Protein AF-A0A972Y6E0-F1 (afdb_monomer_lite)

Sequence (601 aa):
MVSKKIGWVSAAIMAAACSGGGGGGSETPAPAPGDVGTTPPSAPPTQNMPPVVSSTDLTAQLDGGSISVPINVSDPYGDPVELVLLDAPDWITLNDDGQLTGTPDTDQTGSFDISIEASDGTNTSQITLTLTLFMDPVEQALATGDYTYITRDSDTDVPTVLLNEIEATRERNKAALREIYRLNEDGTLGEDSLSAVSWNSSPGSSTFRFAPVFGYNFPIVTTNTSSVYSWQNRKYHFALAGFYGDTRYTVISGTAINGSFNETSQRHQLLKSAIEWSIDKDPVDLNIVIAQHHSDGDNSGIRNWLSSAFPDQVSFNIPRACDSIALSICMEDNPDLLVLYEDHFSEQELDLVIPQIQAALESGIPLFFVRSTVRLPETLTSTYWRWGEKPLGSKVQEFLHFSTNNSNQYEAAQVSNASPLDYVYGWEPQFVGTIENLVENIEAESLNFDLSDCTGPVTCEENPDFQNAAGRPLSTLQNAIAIVDENRMDPFLTANPNRYYGAMLLVGDYYRSLTSYPMPKATTSSNDIVRALFGENSTAIYRKYTPAMSDLGSFSRSTFSDDLLEDVNVSLTSATPFKTSRTYALPGEIVSVTYSRSDDL

pLDDT: mean 84.35, std 17.94, range [23.83, 98.44]

Foldseek 3Di:
DDDDDPDDDDDDDDDDDDDDDDDDDDDDDDDDDDDDDDDDPDDDDPDFDAKDWPAAEAEFECDPQKDKTATDIQGPVRQDKDKDWDDWPPQWDADRRRIIMGGDQLVPAAKIWTKMWIGSPPDIDIDIHIYGYHYDLLVSCLQAVALPSPDPPDPDPLLVLLVVLLVVLQVVQLVLLCQLQVDPPVSHRDPSGLFFAWDFDAQQDQQWFKFDFRLFKFAPAWFQAFPDHVQNRPITGAKMWGAQQNQIEIEHEQVQFFAAQDPVHSSSSSVLSSLCSRLVDDLAQAEEEEEDDDDPPCVCGVVRHCCRSRPNRYDYDDPHCCYQLSVQVVCVVVGSEYEYEFDADDPVSCVRVVVSVLVSSLVRHYYYYYYGQDQDDPPPDDDDRDSDGHPNRVSVCLSSVMDTPDGCNHRSTIRGGHGCVVGTSSDDPPLSVLLSQLSVCLVVVNQDDACPPQPDPPDSPVGVSCCVNAVVNLVSLLVSLVSCQVSLNAQNPNSGHRSSLSSLLSLLLVLLQVDDDDADRHPHRRSNVRSPSSNVSSDDQSYQWAAFRCYPDPPDHRDDDPVLDDDDDADDDADPPGDDSPDDDHGGDGDDDDDDDPDDD

Radius of gyration: 32.09 Å; chains: 1; bounding box: 69×110×80 Å

Secondary structure (DSSP, 8-state):
----------------------------PPP-------PPPPPPPS-----EE---EEEEE-BTTBEEEE--EE-TT----EEEEEE--TTEEE-TTSEEEE---TT--EEEEEEEEEE-SS-EEEEEEEEEEE--HHHHHHHH--GGGS-TTS----HHHHHHHHHHHHHHHHHHHHHHHT--TTS---TT---SEEE---TT---EEEE--TTTEEEEEE--EESSGGGTT---EEEEEEEETTEEEEEEETTS--SS--TT-HHHHHHHHHHHHHHTS--SSEEEEEE----TTTHHHHHHHHHHHSTTTEEEPPTTTTSGGGHHHHHTT--SEEEEE-----HHHHHHHHHHHHHHHHTT--EEEEE------TTS--S----PPPHHHHHHHHHHT-EEEEESTTT-EEEEEE-HHHHTTT---HHHHHHHHHHHHHHTT------TT---SS--TT-HHHIIIIIHHHHHHHHHHHHHHHTT--TT-TTS--HHHHHHHHHHHHHHHH--S---TTTS-HHHHHHHHHHHHS--SSSS--PPPS--TTT--S---GGG-----------SS----S--PPTT-------------

Structure (mmCIF, N/CA/C/O backbone):
data_AF-A0A972Y6E0-F1
#
_entry.id   AF-A0A972Y6E0-F1
#
loop_
_atom_site.group_PDB
_atom_site.id
_atom_site.type_symbol
_atom_site.label_atom_id
_atom_site.label_alt_id
_atom_site.label_comp_id
_atom_site.label_asym_id
_atom_site.label_entity_id
_atom_site.label_seq_id
_atom_site.pdbx_PDB_ins_code
_atom_site.Cartn_x
_atom_site.Cartn_y
_atom_site.Cartn_z
_atom_site.occupancy
_atom_site.B_iso_or_equiv
_atom_site.auth_seq_id
_atom_site.auth_comp_id
_atom_site.auth_asym_id
_atom_site.auth_atom_id
_atom_site.pdbx_PDB_model_num
ATOM 1 N N . MET A 1 1 ? 18.839 -0.181 25.786 1.00 34.09 1 MET A N 1
ATOM 2 C CA . MET A 1 1 ? 19.312 -1.585 25.822 1.00 34.09 1 MET A CA 1
ATOM 3 C C . MET A 1 1 ? 18.572 -2.351 26.909 1.00 34.09 1 MET A C 1
ATOM 5 O O . MET A 1 1 ? 19.076 -2.498 28.013 1.00 34.09 1 MET A O 1
ATOM 9 N N . VAL A 1 2 ? 17.369 -2.822 26.593 1.00 23.83 2 VAL A N 1
ATOM 10 C CA . VAL A 1 2 ? 16.701 -3.926 27.290 1.00 23.83 2 VAL A CA 1
ATOM 11 C C . VAL A 1 2 ? 16.046 -4.729 26.171 1.00 23.83 2 VAL A C 1
ATOM 13 O O . VAL A 1 2 ? 15.069 -4.292 25.582 1.00 23.83 2 VAL A O 1
ATOM 16 N N . SER A 1 3 ? 16.685 -5.833 25.791 1.00 24.61 3 SER A N 1
ATOM 17 C CA . SER A 1 3 ? 16.188 -6.772 24.786 1.00 24.61 3 SER A CA 1
ATOM 18 C C . SER A 1 3 ? 15.165 -7.678 25.465 1.00 24.61 3 SER A C 1
ATOM 20 O O . SER A 1 3 ? 15.531 -8.471 26.334 1.00 24.61 3 SER A O 1
ATOM 22 N N . LYS A 1 4 ? 13.886 -7.553 25.103 1.00 25.80 4 LYS A N 1
ATOM 23 C CA . LYS A 1 4 ? 12.892 -8.597 25.358 1.00 25.80 4 LYS A CA 1
ATOM 24 C C . LYS A 1 4 ? 12.748 -9.408 24.076 1.00 25.80 4 LYS A C 1
ATOM 26 O O . LYS A 1 4 ? 12.102 -8.989 23.129 1.00 25.80 4 LYS A O 1
ATOM 31 N N . LYS A 1 5 ? 13.425 -10.556 24.054 1.00 27.28 5 LYS A N 1
ATOM 32 C CA . LYS A 1 5 ? 13.214 -11.617 23.070 1.00 27.28 5 LYS A CA 1
ATOM 33 C C . LYS A 1 5 ? 11.826 -12.212 23.304 1.00 27.28 5 LYS A C 1
ATOM 35 O O . LYS A 1 5 ? 11.594 -12.775 24.373 1.00 27.28 5 LYS A O 1
ATOM 40 N N . ILE A 1 6 ? 10.940 -12.106 22.321 1.00 28.27 6 ILE A N 1
ATOM 41 C CA . ILE A 1 6 ? 9.723 -12.916 22.255 1.00 28.27 6 ILE A CA 1
ATOM 42 C C . ILE A 1 6 ? 10.146 -14.255 21.648 1.00 28.27 6 ILE A C 1
ATOM 44 O O . ILE A 1 6 ? 10.540 -14.342 20.488 1.00 28.27 6 ILE A O 1
ATOM 48 N N . GLY A 1 7 ? 10.209 -15.276 22.502 1.00 25.98 7 GLY A N 1
ATOM 49 C CA . GLY A 1 7 ? 10.487 -16.648 22.106 1.00 25.98 7 GLY A CA 1
ATOM 50 C C . GLY A 1 7 ? 9.195 -17.325 21.676 1.00 25.98 7 GLY A C 1
ATOM 51 O O . GLY A 1 7 ? 8.255 -17.411 22.461 1.00 25.98 7 GLY A O 1
ATOM 52 N N . TRP A 1 8 ? 9.187 -17.821 20.445 1.00 24.44 8 TRP A N 1
ATOM 53 C CA . TRP A 1 8 ? 8.184 -18.735 19.922 1.00 24.44 8 TRP A CA 1
ATOM 54 C C . TRP A 1 8 ? 8.214 -20.028 20.745 1.00 24.44 8 TRP A C 1
ATOM 56 O O . TRP A 1 8 ? 9.249 -20.695 20.828 1.00 24.44 8 TRP A O 1
ATOM 66 N N . VAL A 1 9 ? 7.102 -20.376 21.395 1.00 25.98 9 VAL A N 1
ATOM 67 C CA . VAL A 1 9 ? 6.959 -21.657 22.096 1.00 25.98 9 VAL A CA 1
ATOM 68 C C . VAL A 1 9 ? 6.360 -22.663 21.121 1.00 25.98 9 VAL A C 1
ATOM 70 O O . VAL A 1 9 ? 5.147 -22.792 21.003 1.00 25.98 9 VAL A O 1
ATOM 73 N N . SER A 1 10 ? 7.226 -23.399 20.428 1.00 28.09 10 SER A N 1
ATOM 74 C CA . SER A 1 10 ? 6.855 -24.653 19.772 1.00 28.09 10 SER A CA 1
ATOM 75 C C . SER A 1 10 ? 6.688 -25.735 20.844 1.00 28.09 10 SER A C 1
ATOM 77 O O . SER A 1 10 ? 7.646 -26.099 21.531 1.00 28.09 10 SER A O 1
ATOM 79 N N . ALA A 1 11 ? 5.474 -26.256 21.012 1.00 27.42 11 ALA A N 1
ATOM 80 C CA . ALA A 1 11 ? 5.210 -27.389 21.891 1.00 27.42 11 ALA A CA 1
ATOM 81 C C . ALA A 1 11 ? 5.698 -28.692 21.229 1.00 27.42 11 ALA A C 1
ATOM 83 O O . ALA A 1 11 ? 5.025 -29.269 20.381 1.00 27.42 11 ALA A O 1
ATOM 84 N N . ALA A 1 12 ? 6.885 -29.160 21.619 1.00 29.00 12 ALA A N 1
ATOM 85 C CA . ALA A 1 12 ? 7.394 -30.480 21.259 1.00 29.00 12 ALA A CA 1
ATOM 86 C C . ALA A 1 12 ? 6.888 -31.537 22.258 1.00 29.00 12 ALA A C 1
ATOM 88 O O . ALA A 1 12 ? 7.234 -31.511 23.441 1.00 29.00 12 ALA A O 1
ATOM 89 N N . ILE A 1 13 ? 6.092 -32.495 21.778 1.00 29.67 13 ILE A N 1
ATOM 90 C CA . ILE A 1 13 ? 5.682 -33.686 22.533 1.00 29.67 13 ILE A CA 1
ATOM 91 C C . ILE A 1 13 ? 6.843 -34.694 22.503 1.00 29.67 13 ILE A C 1
ATOM 93 O O . ILE A 1 13 ? 7.108 -35.326 21.483 1.00 29.67 13 ILE A O 1
ATOM 97 N N . MET A 1 14 ? 7.554 -34.851 23.626 1.00 30.50 14 MET A N 1
ATOM 98 C CA . MET A 1 14 ? 8.524 -35.937 23.819 1.00 30.50 14 MET A CA 1
ATOM 99 C C . MET A 1 14 ? 7.819 -37.212 24.297 1.00 30.50 14 MET A C 1
ATOM 101 O O . MET A 1 14 ? 7.287 -37.263 25.405 1.00 30.50 14 MET A O 1
ATOM 105 N N . ALA A 1 15 ? 7.898 -38.272 23.492 1.00 30.62 15 ALA A N 1
ATOM 106 C CA . ALA A 1 15 ? 7.619 -39.638 23.917 1.00 30.62 15 ALA A CA 1
ATOM 107 C C . ALA A 1 15 ? 8.815 -40.190 24.716 1.00 30.62 15 ALA A C 1
ATOM 109 O O . ALA A 1 15 ? 9.908 -40.379 24.181 1.00 30.62 15 ALA A O 1
ATOM 110 N N . ALA A 1 16 ? 8.611 -40.456 26.008 1.00 31.73 16 ALA A N 1
ATOM 111 C CA . ALA A 1 16 ? 9.590 -41.124 26.859 1.00 31.73 16 ALA A CA 1
ATOM 112 C C . ALA A 1 16 ? 9.403 -42.649 26.793 1.00 31.73 16 ALA A C 1
ATOM 114 O O . ALA A 1 16 ? 8.431 -43.197 27.313 1.00 31.73 16 ALA A O 1
ATOM 115 N N . ALA A 1 17 ? 10.361 -43.337 26.173 1.00 31.62 17 ALA A N 1
ATOM 116 C CA . ALA A 1 17 ? 10.513 -44.783 26.253 1.00 31.62 17 ALA A CA 1
ATOM 117 C C . ALA A 1 17 ? 11.254 -45.155 27.550 1.00 31.62 17 ALA A C 1
ATOM 119 O O . ALA A 1 17 ? 12.427 -44.825 27.714 1.00 31.62 17 ALA A O 1
ATOM 120 N N . CYS A 1 18 ? 10.587 -45.872 28.457 1.00 30.73 18 CYS A N 1
ATOM 121 C CA . CYS A 1 18 ? 11.226 -46.508 29.609 1.00 30.73 18 CYS A CA 1
ATOM 122 C C . CYS A 1 18 ? 11.331 -48.019 29.382 1.00 30.73 18 CYS A C 1
ATOM 124 O O . CYS A 1 18 ? 10.336 -48.741 29.347 1.00 30.73 18 CYS A O 1
ATOM 126 N N . SER A 1 19 ? 12.573 -48.481 29.248 1.00 32.75 19 SER A N 1
ATOM 127 C CA . SER A 1 19 ? 12.985 -49.882 29.247 1.00 32.75 19 SER A CA 1
ATOM 128 C C . SER A 1 19 ? 12.746 -50.536 30.612 1.00 32.75 19 SER A C 1
ATOM 130 O O . SER A 1 19 ? 13.170 -50.006 31.641 1.00 32.75 19 SER A O 1
ATOM 132 N N . GLY A 1 20 ? 12.114 -51.709 30.610 1.00 31.88 20 GLY A N 1
ATOM 133 C CA . GLY A 1 20 ? 11.879 -52.528 31.798 1.00 31.88 20 GLY A CA 1
ATOM 134 C C . GLY A 1 20 ? 13.106 -53.309 32.282 1.00 31.88 20 GLY A C 1
ATOM 135 O O . GLY A 1 20 ? 14.004 -53.648 31.512 1.00 31.88 20 GLY A O 1
ATOM 136 N N . GLY A 1 21 ? 13.093 -53.650 33.574 1.00 29.58 21 GLY A N 1
ATOM 137 C CA . GLY A 1 21 ? 14.055 -54.544 34.212 1.00 29.58 21 GLY A CA 1
ATOM 138 C C . GLY A 1 21 ? 13.505 -55.185 35.494 1.00 29.58 21 GLY A C 1
ATOM 139 O O . GLY A 1 21 ? 13.409 -54.526 36.518 1.00 29.58 21 GLY A O 1
ATOM 140 N N . GLY A 1 22 ? 13.181 -56.481 35.407 1.00 30.66 22 GLY A N 1
ATOM 141 C CA . GLY A 1 22 ? 13.509 -57.527 36.392 1.00 30.66 22 GLY A CA 1
ATOM 142 C C . GLY A 1 22 ? 12.835 -57.584 37.777 1.00 30.66 22 GLY A C 1
ATOM 143 O O . GLY A 1 22 ? 13.319 -56.976 38.720 1.00 30.66 22 GLY A O 1
ATOM 144 N N . GLY A 1 23 ? 11.913 -58.548 37.936 1.00 29.88 23 GLY A N 1
ATOM 145 C CA . GLY A 1 23 ? 12.110 -59.680 38.866 1.00 29.88 23 GLY A CA 1
ATOM 146 C C . GLY A 1 23 ? 11.364 -59.709 40.216 1.00 29.88 23 GLY A C 1
ATOM 147 O O . GLY A 1 23 ? 11.595 -58.868 41.073 1.00 29.88 23 GLY A O 1
ATOM 148 N N . GLY A 1 24 ? 10.619 -60.806 40.459 1.00 30.80 24 GLY A N 1
ATOM 149 C CA . GLY A 1 24 ? 10.574 -61.456 41.786 1.00 30.80 24 GLY A CA 1
ATOM 150 C C . GLY A 1 24 ? 9.210 -61.775 42.431 1.00 30.80 24 GLY A C 1
ATOM 151 O O . GLY A 1 24 ? 8.774 -61.039 43.300 1.00 30.80 24 GLY A O 1
ATOM 152 N N . GLY A 1 25 ? 8.617 -62.924 42.066 1.00 30.34 25 GLY A N 1
ATOM 153 C CA . GLY A 1 25 ? 7.972 -63.946 42.928 1.00 30.34 25 GLY A CA 1
ATOM 154 C C . GLY A 1 25 ? 6.896 -63.606 43.984 1.00 30.34 25 GLY A C 1
ATOM 155 O O . GLY A 1 25 ? 7.168 -62.941 44.973 1.00 30.34 25 GLY A O 1
ATOM 156 N N . SER A 1 26 ? 5.737 -64.276 43.914 1.00 32.06 26 SER A N 1
ATOM 157 C CA . SER A 1 26 ? 5.391 -65.374 44.848 1.00 32.06 26 SER A CA 1
ATOM 158 C C . SER A 1 26 ? 4.088 -66.082 44.443 1.00 32.06 26 SER A C 1
ATOM 160 O O . SER A 1 26 ? 3.188 -65.495 43.848 1.00 32.06 26 SER A O 1
ATOM 162 N N . GLU A 1 27 ? 4.056 -67.383 44.719 1.00 34.47 27 GLU A N 1
ATOM 163 C CA . GLU A 1 27 ? 3.099 -68.395 44.271 1.00 34.47 27 GLU A CA 1
ATOM 164 C C . GLU A 1 27 ? 1.800 -68.419 45.095 1.00 34.47 27 GLU A C 1
ATOM 166 O O . GLU A 1 27 ? 1.829 -68.233 46.308 1.00 34.47 27 GLU A O 1
ATOM 171 N N . THR A 1 28 ? 0.681 -68.802 44.468 1.00 35.97 28 THR A N 1
ATOM 172 C CA . THR A 1 28 ? -0.369 -69.636 45.095 1.00 35.97 28 THR A CA 1
ATOM 173 C C . THR A 1 28 ? -1.041 -70.538 44.038 1.00 35.97 28 THR A C 1
ATOM 175 O O . THR A 1 28 ? -1.069 -70.170 42.863 1.00 35.97 28 THR A O 1
ATOM 178 N N . PRO A 1 29 ? -1.518 -71.749 44.403 1.00 42.41 29 PRO A N 1
ATOM 179 C CA . PRO A 1 29 ? -1.687 -72.858 43.461 1.00 42.41 29 PRO A CA 1
ATOM 180 C C . PRO A 1 29 ? -3.086 -72.940 42.827 1.00 42.41 29 PRO A C 1
ATOM 182 O O . PRO A 1 29 ? -4.100 -72.761 43.500 1.00 42.41 29 PRO A O 1
ATOM 185 N N . ALA A 1 30 ? -3.133 -73.307 41.543 1.00 38.31 30 ALA A N 1
ATOM 186 C CA . ALA A 1 30 ? -4.351 -73.663 40.810 1.00 38.31 30 ALA A CA 1
ATOM 187 C C . ALA A 1 30 ? -4.552 -75.199 40.751 1.00 38.31 30 ALA A C 1
ATOM 189 O O . ALA A 1 30 ? -3.566 -75.943 40.784 1.00 38.31 30 ALA A O 1
ATOM 190 N N . PRO A 1 31 ? -5.802 -75.700 40.670 1.00 39.44 31 PRO A N 1
ATOM 191 C CA . PRO A 1 31 ? -6.108 -77.129 40.673 1.00 39.44 31 PRO A CA 1
ATOM 192 C C . PRO A 1 31 ? -6.052 -77.783 39.273 1.00 39.44 31 PRO A C 1
ATOM 194 O O . PRO A 1 31 ? -6.219 -77.118 38.261 1.00 39.44 31 PRO A O 1
ATOM 197 N N . ALA A 1 32 ? -5.821 -79.104 39.308 1.00 40.91 32 ALA A N 1
ATOM 198 C CA . ALA A 1 32 ? -5.932 -80.215 38.339 1.00 40.91 32 ALA A CA 1
ATOM 199 C C . ALA A 1 32 ? -6.173 -79.984 36.815 1.00 40.91 32 ALA A C 1
ATOM 201 O O . ALA A 1 32 ? -6.979 -79.148 36.418 1.00 40.91 32 ALA A O 1
ATOM 202 N N . PRO A 1 33 ? -5.562 -80.827 35.947 1.00 47.28 33 PRO A N 1
ATOM 203 C CA . PRO A 1 33 ? -5.524 -80.635 34.498 1.00 47.28 33 PRO A CA 1
ATOM 204 C C . PRO A 1 33 ? -6.805 -81.110 33.797 1.00 47.28 33 PRO A C 1
ATOM 206 O O . PRO A 1 33 ? -7.277 -82.224 34.028 1.00 47.28 33 PRO A O 1
ATOM 209 N N . GLY A 1 34 ? -7.314 -80.283 32.882 1.00 41.72 34 GLY A N 1
ATOM 210 C CA . GLY A 1 34 ? -8.383 -80.615 31.945 1.00 41.72 34 GLY A CA 1
ATOM 211 C C . GLY A 1 34 ? -8.007 -80.191 30.526 1.00 41.72 34 GLY A C 1
ATOM 212 O O . GLY A 1 34 ? -7.898 -79.004 30.253 1.00 41.72 34 GLY A O 1
ATOM 213 N N . ASP A 1 35 ? -7.796 -81.205 29.689 1.00 41.66 35 ASP A N 1
ATOM 214 C CA . ASP A 1 35 ? -7.869 -81.270 28.223 1.00 41.66 35 ASP A CA 1
ATOM 215 C C . ASP A 1 35 ? -7.141 -80.221 27.353 1.00 41.66 35 ASP A C 1
ATOM 217 O O . ASP A 1 35 ? -7.550 -79.070 27.203 1.00 41.66 35 ASP A O 1
ATOM 221 N N . VAL A 1 36 ? -6.084 -80.679 26.671 1.00 47.88 36 VAL A N 1
ATOM 222 C CA . VAL A 1 36 ? -5.407 -79.946 25.592 1.00 47.88 36 VAL A CA 1
ATOM 223 C C . VAL A 1 36 ? -6.246 -80.079 24.320 1.00 47.88 36 VAL A C 1
ATOM 225 O O . VAL A 1 36 ? -6.031 -80.966 23.495 1.00 47.88 36 VAL A O 1
ATOM 228 N N . GLY A 1 37 ? -7.202 -79.168 24.156 1.00 44.25 37 GLY A N 1
ATOM 229 C CA . GLY A 1 37 ? -7.799 -78.871 22.860 1.00 44.25 37 GLY A CA 1
ATOM 230 C C . GLY A 1 37 ? -6.819 -78.048 22.028 1.00 44.25 37 GLY A C 1
ATOM 231 O O . GLY A 1 37 ? -6.589 -76.876 22.307 1.00 44.25 37 GLY A O 1
ATOM 232 N N . THR A 1 38 ? -6.220 -78.663 21.012 1.00 46.78 38 THR A N 1
ATOM 233 C CA . THR A 1 38 ? -5.458 -77.955 19.979 1.00 46.78 38 THR A CA 1
ATOM 234 C C . THR A 1 38 ? -6.426 -77.105 19.155 1.00 46.78 38 THR A C 1
ATOM 236 O O . THR A 1 38 ? -7.231 -77.634 18.390 1.00 46.78 38 THR A O 1
ATOM 239 N N . THR A 1 39 ? -6.390 -75.781 19.321 1.00 45.78 39 THR A N 1
ATOM 240 C CA . THR A 1 39 ? -7.080 -74.875 18.398 1.00 45.78 39 THR A CA 1
ATOM 241 C C . THR A 1 39 ? -6.334 -74.883 17.057 1.00 45.78 39 THR A C 1
ATOM 243 O O . THR A 1 39 ? -5.108 -74.741 17.039 1.00 45.78 39 THR A O 1
ATOM 246 N N . PRO A 1 40 ? -7.026 -75.085 15.920 1.00 54.09 40 PRO A N 1
ATOM 247 C CA . PRO A 1 40 ? -6.409 -74.954 14.604 1.00 54.09 40 PRO A CA 1
ATOM 248 C C . PRO A 1 40 ? -5.935 -73.507 14.389 1.00 54.09 40 PRO A C 1
ATOM 250 O O . PRO A 1 40 ? -6.497 -72.597 15.007 1.00 54.09 40 PRO A O 1
ATOM 253 N N . PRO A 1 41 ? -4.951 -73.254 13.505 1.00 52.69 41 PRO A N 1
ATOM 254 C CA . PRO A 1 41 ? -4.623 -71.889 13.110 1.00 52.69 41 PRO A CA 1
ATOM 255 C C . PRO A 1 41 ? -5.889 -71.223 12.561 1.00 52.69 41 PRO A C 1
ATOM 257 O O . PRO A 1 41 ? -6.575 -71.802 11.715 1.00 52.69 41 PRO A O 1
ATOM 260 N N . SER A 1 42 ? -6.217 -70.038 13.084 1.00 50.72 42 SER A N 1
ATOM 261 C CA . SER A 1 42 ? -7.327 -69.226 12.585 1.00 50.72 42 SER A CA 1
ATOM 262 C C . SER A 1 42 ? -7.173 -69.072 11.075 1.00 50.72 42 SER A C 1
ATOM 264 O O . SER A 1 42 ? -6.126 -68.624 10.605 1.00 50.72 42 SER A O 1
ATOM 266 N N . ALA A 1 43 ? -8.196 -69.472 10.321 1.00 52.88 43 ALA A N 1
ATOM 267 C CA . ALA A 1 43 ? -8.275 -69.180 8.898 1.00 52.88 43 ALA A CA 1
ATOM 268 C C . ALA A 1 43 ? -8.121 -67.660 8.679 1.00 52.88 43 ALA A C 1
ATOM 270 O O . ALA A 1 43 ? -8.581 -66.892 9.535 1.00 52.88 43 ALA A O 1
ATOM 271 N N . PRO A 1 44 ? -7.488 -67.211 7.576 1.00 55.91 44 PRO A N 1
ATOM 272 C CA . PRO A 1 44 ? -7.526 -65.802 7.214 1.00 55.91 44 PRO A CA 1
ATOM 273 C C . PRO A 1 44 ? -8.999 -65.366 7.110 1.00 55.91 44 PRO A C 1
ATOM 275 O O . PRO A 1 44 ? -9.822 -66.148 6.616 1.00 55.91 44 PRO A O 1
ATOM 278 N N . PRO A 1 45 ? -9.357 -64.182 7.628 1.00 57.06 45 PRO A N 1
ATOM 279 C CA . PRO A 1 45 ? -10.733 -63.703 7.624 1.00 57.06 45 PRO A CA 1
ATOM 280 C C . PRO A 1 45 ? -11.282 -63.725 6.193 1.00 57.06 45 PRO A C 1
ATOM 282 O O . PRO A 1 45 ? -10.678 -63.194 5.270 1.00 57.06 45 PRO A O 1
ATOM 285 N N . THR A 1 46 ? -12.416 -64.399 5.987 1.00 58.22 46 THR A N 1
ATOM 286 C CA . THR A 1 46 ? -13.007 -64.624 4.655 1.00 58.22 46 THR A CA 1
ATOM 287 C C . THR A 1 46 ? -13.897 -63.469 4.185 1.00 58.22 46 THR A C 1
ATOM 289 O O . THR A 1 46 ? -14.686 -63.650 3.261 1.00 58.22 46 THR A O 1
ATOM 292 N N . GLN A 1 47 ? -13.835 -62.310 4.841 1.00 78.06 47 GLN A N 1
ATOM 293 C CA . GLN A 1 47 ? -14.680 -61.159 4.543 1.00 78.06 47 GLN A CA 1
ATOM 294 C C . GLN A 1 47 ? -13.847 -59.878 4.599 1.00 78.06 47 GLN A C 1
ATOM 296 O O . GLN A 1 47 ? -13.464 -59.449 5.686 1.00 78.06 47 GLN A O 1
ATOM 301 N N . ASN A 1 48 ? -13.597 -59.284 3.428 1.00 83.81 48 ASN A N 1
ATOM 302 C CA . ASN A 1 48 ? -13.054 -57.933 3.334 1.00 83.81 48 ASN A CA 1
ATOM 303 C C . ASN A 1 48 ? -14.047 -56.924 3.956 1.00 83.81 48 ASN A C 1
ATOM 305 O O . ASN A 1 48 ? -15.263 -57.119 3.853 1.00 83.81 48 ASN A O 1
ATOM 309 N N . MET A 1 49 ? -13.546 -55.881 4.612 1.00 87.44 49 MET A N 1
ATOM 310 C CA . MET A 1 49 ? -14.318 -54.823 5.271 1.00 87.44 49 MET A CA 1
ATOM 311 C C . MET A 1 49 ? -13.918 -53.482 4.662 1.00 87.44 49 MET A C 1
ATOM 313 O O . MET A 1 49 ? -12.751 -53.331 4.348 1.00 87.44 49 MET A O 1
ATOM 317 N N . PRO A 1 50 ? -14.846 -52.519 4.521 1.00 90.50 50 PRO A N 1
ATOM 318 C CA . PRO A 1 50 ? -14.513 -51.226 3.939 1.00 90.50 50 PRO A CA 1
ATOM 319 C C . PRO A 1 50 ? -13.455 -50.477 4.764 1.00 90.50 50 PRO A C 1
ATOM 321 O O . PRO A 1 50 ? -13.440 -50.619 5.997 1.00 90.50 50 PRO A O 1
ATOM 324 N N . PRO A 1 51 ? -12.671 -49.594 4.119 1.00 92.88 51 PRO A N 1
ATOM 325 C CA . PRO A 1 51 ? -11.799 -48.655 4.811 1.00 92.88 51 PRO A CA 1
ATOM 326 C C . PRO A 1 51 ? -12.561 -47.779 5.806 1.00 92.88 51 PRO A C 1
ATOM 328 O O . PRO A 1 51 ? -13.754 -47.508 5.642 1.00 92.88 51 PRO A O 1
ATOM 331 N N . VAL A 1 52 ? -11.862 -47.276 6.820 1.00 90.62 52 VAL A N 1
ATOM 332 C CA . VAL A 1 52 ? -12.406 -46.377 7.841 1.00 90.62 52 VAL A CA 1
ATOM 333 C C . VAL A 1 52 ? -11.646 -45.057 7.815 1.00 90.62 52 VAL A C 1
ATOM 335 O O . VAL A 1 52 ? -10.453 -45.000 8.118 1.00 90.62 52 VAL A O 1
ATOM 338 N N . VAL A 1 53 ? -12.352 -43.972 7.497 1.00 89.00 53 VAL A N 1
ATOM 339 C CA . VAL A 1 53 ? -11.837 -42.614 7.701 1.00 89.00 53 VAL A CA 1
ATOM 340 C C . VAL A 1 53 ? -11.934 -42.287 9.191 1.00 89.00 53 VAL A C 1
ATOM 342 O O . VAL A 1 53 ? -13.001 -42.382 9.791 1.00 89.00 53 VAL A O 1
ATOM 345 N N . SER A 1 54 ? -10.800 -41.949 9.799 1.00 86.00 54 SER A N 1
ATOM 346 C CA . SER A 1 54 ? -10.679 -41.662 11.236 1.00 86.00 54 SER A CA 1
ATOM 347 C C . SER A 1 54 ? -10.677 -40.167 11.568 1.00 86.00 54 SER A C 1
ATOM 349 O O . SER A 1 54 ? -10.793 -39.804 12.738 1.00 86.00 54 SER A O 1
ATOM 351 N N . SER A 1 55 ? -10.568 -39.302 10.556 1.00 81.19 55 SER A N 1
ATOM 352 C CA . SER A 1 55 ? -10.793 -37.862 10.697 1.00 81.19 55 SER A CA 1
ATOM 353 C C . SER A 1 55 ? -12.280 -37.596 10.953 1.00 81.19 55 SER A C 1
ATOM 355 O O . SER A 1 55 ? -13.124 -38.226 10.323 1.00 81.19 55 SER A O 1
ATOM 357 N N . THR A 1 56 ? -12.612 -36.673 11.856 1.00 75.06 56 THR A N 1
ATOM 358 C CA . THR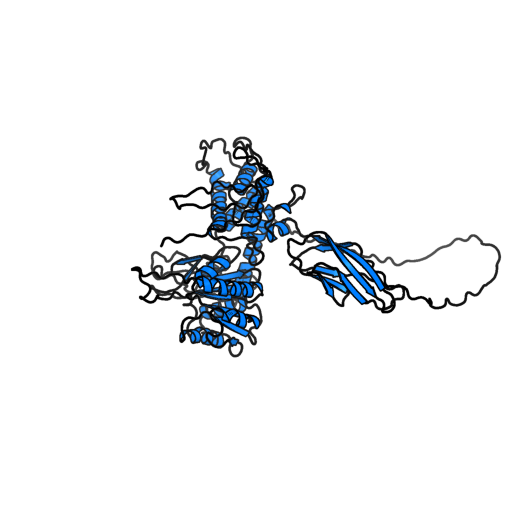 A 1 56 ? -14.006 -36.236 12.091 1.00 75.06 56 THR A CA 1
ATOM 359 C C . THR A 1 56 ? -14.107 -34.723 12.271 1.00 75.06 56 THR A C 1
ATOM 361 O O . THR A 1 56 ? -15.008 -34.123 11.699 1.00 75.06 56 THR A O 1
ATOM 364 N N . ASP A 1 57 ? -13.122 -34.112 12.941 1.00 84.00 57 ASP A N 1
ATOM 365 C CA . ASP A 1 57 ? -12.971 -32.658 13.059 1.00 84.00 57 ASP A CA 1
ATOM 366 C C . ASP A 1 57 ? -11.612 -32.249 12.481 1.00 84.00 57 ASP A C 1
ATOM 368 O O . ASP A 1 57 ? -10.562 -32.681 12.967 1.00 84.00 57 ASP A O 1
ATOM 372 N N . LEU A 1 58 ? -11.624 -31.440 11.425 1.00 91.25 58 LEU A N 1
ATOM 373 C CA . LEU A 1 58 ? -10.425 -30.853 10.842 1.00 91.25 58 LEU A CA 1
ATOM 374 C C . LEU A 1 58 ? -10.351 -29.382 11.241 1.00 91.25 58 LEU A C 1
ATOM 376 O O . LEU A 1 58 ? -11.353 -28.671 11.230 1.00 91.25 58 LEU A O 1
ATOM 380 N N . THR A 1 59 ? -9.157 -28.907 11.570 1.00 90.69 59 THR A N 1
ATOM 381 C CA . THR A 1 59 ? -8.915 -27.491 11.852 1.00 90.69 59 THR A CA 1
ATOM 382 C C . THR A 1 59 ? -7.725 -27.016 11.048 1.00 90.69 59 THR A C 1
ATOM 384 O O . THR A 1 59 ? -6.674 -27.658 11.084 1.00 90.69 59 THR A O 1
ATOM 387 N N . ALA A 1 60 ? -7.876 -25.883 10.376 1.00 89.94 60 ALA A N 1
ATOM 388 C CA . ALA A 1 60 ? -6.790 -25.220 9.676 1.00 89.94 60 ALA A CA 1
ATOM 389 C C . ALA A 1 60 ? -6.748 -23.751 10.083 1.00 89.94 60 ALA A C 1
ATOM 391 O O . ALA A 1 60 ? -7.786 -23.120 10.280 1.00 89.94 60 ALA A O 1
ATOM 392 N N . GLN A 1 61 ? -5.537 -23.223 10.205 1.00 87.19 61 GLN A N 1
ATOM 393 C CA . GLN A 1 61 ? -5.323 -21.790 10.278 1.00 87.19 61 GLN A CA 1
ATOM 394 C C . GLN A 1 61 ? -5.057 -21.288 8.861 1.00 87.19 61 GLN A C 1
ATOM 396 O O . GLN A 1 61 ? -4.238 -21.878 8.156 1.00 87.19 61 GLN A O 1
ATOM 401 N N . LEU A 1 62 ? -5.742 -20.224 8.451 1.00 84.94 62 LEU A N 1
ATOM 402 C CA . LEU A 1 62 ? -5.413 -19.522 7.219 1.00 84.94 62 LEU A CA 1
ATOM 403 C C . LEU A 1 62 ? -4.190 -18.642 7.494 1.00 84.94 62 LEU A C 1
ATOM 405 O O . LEU A 1 62 ? -4.303 -17.596 8.128 1.00 84.94 62 LEU A O 1
ATOM 409 N N . ASP A 1 63 ? -3.018 -19.106 7.071 1.00 69.56 63 ASP A N 1
ATOM 410 C CA . ASP A 1 63 ? -1.754 -18.374 7.159 1.00 69.56 63 ASP A CA 1
ATOM 411 C C . ASP A 1 63 ? -1.117 -18.372 5.764 1.00 69.56 63 ASP A C 1
ATOM 413 O O . ASP A 1 63 ? -0.856 -19.429 5.190 1.00 69.56 63 ASP A O 1
ATOM 417 N N . GLY A 1 64 ? -0.962 -17.195 5.156 1.00 64.19 64 GLY A N 1
ATOM 418 C CA . GLY A 1 64 ? -0.413 -17.073 3.799 1.00 64.19 64 GLY A CA 1
ATOM 419 C C . GLY A 1 64 ? -1.321 -17.568 2.659 1.00 64.19 64 GLY A C 1
ATOM 420 O O . GLY A 1 64 ? -0.817 -17.921 1.598 1.00 64.19 64 GLY A O 1
ATOM 421 N N . GLY A 1 65 ? -2.646 -17.611 2.855 1.00 75.38 65 GLY A N 1
ATOM 422 C CA . GLY A 1 65 ? -3.619 -17.799 1.764 1.00 75.38 65 GLY A CA 1
ATOM 423 C C . GLY A 1 65 ? -3.785 -19.230 1.236 1.00 75.38 65 GLY A C 1
ATOM 424 O O . GLY A 1 65 ? -4.464 -19.432 0.232 1.00 75.38 65 GLY A O 1
ATOM 425 N N . SER A 1 66 ? -3.198 -20.236 1.892 1.00 85.44 66 SER A N 1
ATOM 426 C CA . SER A 1 66 ? -3.410 -21.642 1.533 1.00 85.44 66 SER A CA 1
ATOM 427 C C . SER A 1 66 ? -3.547 -22.543 2.756 1.00 85.44 66 SER A C 1
ATOM 429 O O . SER A 1 66 ? -3.076 -22.218 3.844 1.00 85.44 66 SER A O 1
ATOM 431 N N . ILE A 1 67 ? -4.199 -23.690 2.572 1.00 90.75 67 ILE A N 1
ATOM 432 C CA . ILE A 1 67 ? -4.305 -24.739 3.586 1.00 90.75 67 ILE A CA 1
ATOM 433 C C . ILE A 1 67 ? -3.804 -26.076 3.043 1.00 90.75 67 ILE A C 1
ATOM 435 O O . ILE A 1 67 ? -3.945 -26.376 1.856 1.00 90.75 67 ILE A O 1
ATOM 439 N N . SER A 1 68 ? -3.261 -26.902 3.936 1.00 91.88 68 SER A N 1
ATOM 440 C CA . SER A 1 68 ? -2.987 -28.317 3.685 1.00 91.88 68 SER A CA 1
ATOM 441 C C . SER A 1 68 ? -3.316 -29.125 4.939 1.00 91.88 68 SER A C 1
ATOM 443 O O . SER A 1 68 ? -2.732 -28.900 6.002 1.00 91.88 68 SER A O 1
ATOM 445 N N . VAL A 1 69 ? -4.286 -30.035 4.834 1.00 92.81 69 VAL A N 1
ATOM 446 C CA . VAL A 1 69 ? -4.787 -30.838 5.957 1.00 92.81 69 VAL A CA 1
ATOM 447 C C . VAL A 1 69 ? -4.828 -32.318 5.566 1.00 92.81 69 VAL A C 1
ATOM 449 O O . VAL A 1 69 ? -5.535 -32.677 4.625 1.00 92.81 69 VAL A O 1
ATOM 452 N N . PRO A 1 70 ? -4.110 -33.210 6.270 1.00 92.50 70 PRO A N 1
ATOM 453 C CA . PRO A 1 70 ? -4.111 -34.631 5.946 1.00 92.50 70 PRO A CA 1
ATOM 454 C C . PRO A 1 70 ? -5.411 -35.317 6.375 1.00 92.50 70 PRO A C 1
ATOM 456 O O . PRO A 1 70 ? -5.975 -35.020 7.434 1.00 92.50 70 PRO A O 1
ATOM 459 N N . ILE A 1 71 ? -5.839 -36.307 5.593 1.00 93.06 71 ILE A N 1
ATOM 460 C CA . ILE A 1 71 ? -6.949 -37.189 5.947 1.00 93.06 71 ILE A CA 1
ATOM 461 C C . ILE A 1 71 ? -6.416 -38.532 6.404 1.00 93.06 71 ILE A C 1
ATOM 463 O O . ILE A 1 71 ? -5.725 -39.242 5.678 1.00 93.06 71 ILE A O 1
ATOM 467 N N . ASN A 1 72 ? -6.772 -38.898 7.631 1.00 90.75 72 ASN A N 1
ATOM 468 C CA . ASN A 1 72 ? -6.337 -40.152 8.215 1.00 90.75 72 ASN A CA 1
ATOM 469 C C . ASN A 1 72 ? -7.350 -41.244 7.883 1.00 90.75 72 ASN A C 1
ATOM 471 O O . ASN A 1 72 ? -8.444 -41.282 8.453 1.00 90.75 72 ASN A O 1
ATOM 475 N N . VAL A 1 73 ? -6.960 -42.157 7.002 1.00 91.94 73 VAL A N 1
ATOM 476 C CA . VAL A 1 73 ? -7.741 -43.334 6.616 1.00 91.94 73 VAL A CA 1
ATOM 477 C C . VAL A 1 73 ? -6.957 -44.608 6.924 1.00 91.94 73 VAL A C 1
ATOM 479 O O . VAL A 1 73 ? -5.731 -44.634 6.819 1.00 91.94 73 VAL A O 1
ATOM 482 N N . SER A 1 74 ? -7.646 -45.665 7.349 1.00 91.69 74 SER A N 1
ATOM 483 C CA . SER A 1 74 ? -7.042 -46.983 7.540 1.00 91.69 74 SER A CA 1
ATOM 484 C C . SER A 1 74 ? -7.951 -48.094 7.034 1.00 91.69 74 SER A C 1
ATOM 486 O O . SER A 1 74 ? -9.173 -48.007 7.135 1.00 91.69 74 SER A O 1
ATOM 488 N N . ASP A 1 75 ? -7.342 -49.149 6.500 1.00 91.56 75 ASP A N 1
ATOM 489 C CA . ASP A 1 75 ? -8.037 -50.377 6.136 1.00 91.56 75 ASP A CA 1
ATOM 490 C C . ASP A 1 75 ? -7.799 -51.466 7.205 1.00 91.56 75 ASP A C 1
ATOM 492 O O . ASP A 1 75 ? -6.645 -51.681 7.600 1.00 91.56 75 ASP A O 1
ATOM 496 N N . PRO A 1 76 ? -8.840 -52.167 7.702 1.00 89.88 76 PRO A N 1
ATOM 497 C CA . PRO A 1 76 ? -8.688 -53.208 8.724 1.00 89.88 76 PRO A CA 1
ATOM 498 C C . PRO A 1 76 ? -7.776 -54.381 8.336 1.00 89.88 76 PRO A C 1
ATOM 500 O O . PRO A 1 76 ? -7.262 -55.070 9.225 1.00 89.88 76 PRO A O 1
ATOM 503 N N . TYR A 1 77 ? -7.583 -54.625 7.040 1.00 88.50 77 TYR A N 1
ATOM 504 C CA . TYR A 1 77 ? -6.758 -55.701 6.493 1.00 88.50 77 TYR A CA 1
ATOM 505 C C . TYR A 1 77 ? -5.447 -55.205 5.873 1.00 88.50 77 TYR A C 1
ATOM 507 O O . TYR A 1 77 ? -4.594 -56.022 5.516 1.00 88.50 77 TYR A O 1
ATOM 515 N N . GLY A 1 78 ? -5.234 -53.888 5.855 1.00 86.12 78 GLY A N 1
ATOM 516 C CA . GLY A 1 78 ? -4.049 -53.250 5.294 1.00 86.12 78 GLY A CA 1
ATOM 517 C C . GLY A 1 78 ? -4.070 -53.177 3.769 1.00 86.12 78 GLY A C 1
ATOM 518 O O . GLY A 1 78 ? -3.002 -53.021 3.170 1.00 86.12 78 GLY A O 1
ATOM 519 N N . ASP A 1 79 ? -5.248 -53.307 3.153 1.00 90.94 79 ASP A N 1
ATOM 520 C CA . ASP A 1 79 ? -5.417 -53.091 1.721 1.00 90.94 79 ASP A CA 1
ATOM 521 C C . ASP A 1 79 ? -5.173 -51.602 1.372 1.00 90.94 79 ASP A C 1
ATOM 523 O O . ASP A 1 79 ? -5.439 -50.716 2.194 1.00 90.94 79 ASP A O 1
ATOM 527 N N . PRO A 1 80 ? -4.613 -51.284 0.187 1.00 90.81 80 PRO A N 1
ATOM 528 C CA . PRO A 1 80 ? -4.442 -49.901 -0.251 1.00 90.81 80 PRO A CA 1
ATOM 529 C C . PRO A 1 80 ? -5.786 -49.180 -0.359 1.00 90.81 80 PRO A C 1
ATOM 531 O O . PRO A 1 80 ? -6.733 -49.730 -0.917 1.00 90.81 80 PRO A O 1
ATOM 534 N N . VAL A 1 81 ? -5.841 -47.938 0.124 1.00 93.25 81 VAL A N 1
ATOM 535 C CA . VAL A 1 81 ? -7.065 -47.131 0.125 1.00 93.25 81 VAL A CA 1
ATOM 536 C C . VAL A 1 81 ? -6.938 -45.969 -0.849 1.00 93.25 81 VAL A C 1
ATOM 538 O O . VAL A 1 81 ? -5.978 -45.205 -0.784 1.00 93.25 81 VAL A O 1
ATOM 541 N N . GLU A 1 82 ? -7.930 -45.825 -1.717 1.00 93.94 82 GLU A N 1
ATOM 542 C CA . GLU A 1 82 ? -8.137 -44.662 -2.575 1.00 93.94 82 GLU A CA 1
ATOM 543 C C . GLU A 1 82 ? -9.182 -43.742 -1.933 1.00 93.94 82 GLU A C 1
ATOM 545 O O . GLU A 1 82 ? -10.221 -44.210 -1.457 1.00 93.94 82 GLU A O 1
ATOM 550 N N . LEU A 1 83 ? -8.901 -42.438 -1.903 1.00 94.88 83 LEU A N 1
ATOM 551 C CA . LEU A 1 83 ? -9.826 -41.422 -1.409 1.00 94.88 83 LEU A CA 1
ATOM 552 C C . LEU A 1 83 ? -10.388 -40.613 -2.579 1.00 94.88 83 LEU A C 1
ATOM 554 O O . LEU A 1 83 ? -9.641 -40.160 -3.441 1.00 94.88 83 LEU A O 1
ATOM 558 N N . VAL A 1 84 ? -11.699 -40.386 -2.572 1.00 94.62 84 VAL A N 1
ATOM 559 C CA . VAL A 1 84 ? -12.405 -39.584 -3.575 1.00 94.62 84 VAL A CA 1
ATOM 560 C C . VAL A 1 84 ? -13.168 -38.466 -2.877 1.00 94.62 84 VAL A C 1
ATOM 562 O O . VAL A 1 84 ? -13.971 -38.713 -1.976 1.00 94.62 84 VAL A O 1
ATOM 565 N N . LEU A 1 85 ? -12.930 -37.228 -3.308 1.00 95.69 85 LEU A N 1
ATOM 566 C CA . LEU A 1 85 ? -13.686 -36.061 -2.863 1.00 95.69 85 LEU A CA 1
ATOM 567 C C . LEU A 1 85 ? -15.054 -36.050 -3.560 1.00 95.69 85 LEU A C 1
ATOM 569 O O . LEU A 1 85 ? -15.119 -36.023 -4.788 1.00 95.69 85 LEU A O 1
ATOM 573 N N . LEU A 1 86 ? -16.138 -36.106 -2.784 1.00 96.06 86 LEU A N 1
ATOM 574 C CA . LEU A 1 86 ? -17.507 -36.141 -3.309 1.00 96.06 86 LEU A CA 1
ATOM 575 C C . LEU A 1 86 ? -18.152 -34.755 -3.347 1.00 96.06 86 LEU A C 1
ATOM 577 O O . LEU A 1 86 ? -18.833 -34.430 -4.316 1.00 96.06 86 LEU A O 1
ATOM 581 N N . ASP A 1 87 ? -17.971 -33.982 -2.277 1.00 95.50 87 ASP A N 1
ATOM 582 C CA . ASP A 1 87 ? -18.539 -32.643 -2.111 1.00 95.50 87 ASP A CA 1
ATOM 583 C C . ASP A 1 87 ? -17.638 -31.818 -1.190 1.00 95.50 87 ASP A C 1
ATOM 585 O O . ASP A 1 87 ? -17.181 -32.322 -0.161 1.00 95.50 87 ASP A O 1
ATOM 589 N N . ALA A 1 88 ? -17.353 -30.580 -1.573 1.00 94.25 88 ALA A N 1
ATOM 590 C CA . ALA A 1 88 ? -16.517 -29.646 -0.830 1.00 94.25 88 ALA A CA 1
ATOM 591 C C . ALA A 1 88 ? -16.721 -28.225 -1.383 1.00 94.25 88 ALA A C 1
ATOM 593 O O . ALA A 1 88 ? -17.193 -28.077 -2.512 1.00 94.25 88 ALA A O 1
ATOM 594 N N . PRO A 1 89 ? -16.326 -27.176 -0.643 1.00 94.19 89 PRO A N 1
ATOM 595 C CA . PRO A 1 89 ? -16.170 -25.845 -1.220 1.00 94.19 89 PRO A CA 1
ATOM 596 C C . PRO A 1 89 ? -15.271 -25.858 -2.466 1.00 94.19 89 PRO A C 1
ATOM 598 O O . PRO A 1 89 ? -14.272 -26.575 -2.493 1.00 94.19 89 PRO A O 1
ATOM 601 N N . ASP A 1 90 ? -15.580 -25.013 -3.456 1.00 93.88 90 ASP A N 1
ATOM 602 C CA . ASP A 1 90 ? -14.885 -24.971 -4.758 1.00 93.88 90 ASP A CA 1
ATOM 603 C C . ASP A 1 90 ? -13.367 -24.726 -4.652 1.00 93.88 90 ASP A C 1
ATOM 605 O O . ASP A 1 90 ? -12.605 -25.083 -5.549 1.00 93.88 90 ASP A O 1
ATOM 609 N N . TRP A 1 91 ? -12.918 -24.118 -3.553 1.00 93.06 91 TRP A N 1
ATOM 610 C CA . TRP A 1 91 ? -11.511 -23.837 -3.273 1.00 93.06 91 TRP A CA 1
ATOM 611 C C . TRP A 1 91 ? -10.758 -25.021 -2.641 1.00 93.06 91 TRP A C 1
ATOM 613 O O . TRP A 1 91 ? -9.551 -24.910 -2.431 1.00 93.06 91 TRP A O 1
ATOM 623 N N . ILE A 1 92 ? -11.427 -26.142 -2.335 1.00 94.50 92 ILE A N 1
ATOM 624 C CA . ILE A 1 92 ? -10.821 -27.361 -1.779 1.00 94.50 92 ILE A CA 1
ATOM 625 C C . ILE A 1 92 ? -10.609 -28.411 -2.867 1.00 94.50 92 ILE A C 1
ATOM 627 O O . ILE A 1 92 ? -11.494 -28.747 -3.647 1.00 94.50 92 ILE A O 1
ATOM 631 N N . THR A 1 93 ? -9.429 -29.015 -2.841 1.00 95.12 93 THR A N 1
ATOM 632 C CA . THR A 1 93 ? -9.038 -30.165 -3.655 1.00 95.12 93 THR A CA 1
ATOM 633 C C . THR A 1 93 ? -8.467 -31.261 -2.760 1.00 95.12 93 THR A C 1
ATOM 635 O O . THR A 1 93 ? -7.987 -30.985 -1.663 1.00 95.12 93 THR A O 1
ATOM 638 N N . LEU A 1 94 ? -8.526 -32.513 -3.213 1.00 94.94 94 LEU A N 1
ATOM 639 C CA . LEU A 1 94 ? -7.885 -33.655 -2.561 1.00 94.94 94 LEU A CA 1
ATOM 640 C C . LEU A 1 94 ? -6.758 -34.150 -3.469 1.00 94.94 94 LEU A C 1
ATOM 642 O O . LEU A 1 94 ? -7.012 -34.456 -4.633 1.00 94.94 94 LEU A O 1
ATOM 646 N N . ASN A 1 95 ? -5.532 -34.202 -2.954 1.00 91.81 95 ASN A N 1
ATOM 647 C CA . ASN A 1 95 ? -4.385 -34.700 -3.710 1.00 91.81 95 ASN A CA 1
ATOM 648 C C . ASN A 1 95 ? -4.191 -36.220 -3.549 1.00 91.81 95 ASN A C 1
ATOM 650 O O . ASN A 1 95 ? -4.768 -36.848 -2.659 1.00 91.81 95 ASN A O 1
ATOM 654 N N . ASP A 1 96 ? -3.332 -36.798 -4.393 1.00 87.56 96 ASP A N 1
ATOM 655 C CA . ASP A 1 96 ? -3.029 -38.239 -4.400 1.00 87.56 96 ASP A CA 1
ATOM 656 C C . ASP A 1 96 ? -2.399 -38.736 -3.081 1.00 87.56 96 ASP A C 1
ATOM 658 O O . ASP A 1 96 ? -2.484 -39.921 -2.759 1.00 87.56 96 ASP A O 1
ATOM 662 N N . ASP A 1 97 ? -1.801 -37.836 -2.293 1.00 87.31 97 ASP A N 1
ATOM 663 C CA . ASP A 1 97 ? -1.226 -38.132 -0.974 1.00 87.31 97 ASP A CA 1
ATOM 664 C C . ASP A 1 97 ? -2.284 -38.150 0.152 1.00 87.31 97 ASP A C 1
ATOM 666 O O . ASP A 1 97 ? -1.947 -38.332 1.326 1.00 87.31 97 ASP A O 1
ATOM 670 N N . GLY A 1 98 ? -3.566 -37.951 -0.175 1.00 89.50 98 GLY A N 1
ATOM 671 C CA . GLY A 1 98 ? -4.666 -37.935 0.790 1.00 89.50 98 GLY A CA 1
ATOM 672 C C . GLY A 1 98 ? -4.734 -36.657 1.631 1.00 89.50 98 GLY A C 1
ATOM 673 O O . GLY A 1 98 ? -5.218 -36.687 2.766 1.00 89.50 98 GLY A O 1
ATOM 674 N N . GLN A 1 99 ? -4.235 -35.535 1.110 1.00 92.44 99 GLN A N 1
ATOM 675 C CA . GLN A 1 99 ? -4.325 -34.222 1.749 1.00 92.44 99 GLN A CA 1
ATOM 676 C C . GLN A 1 99 ? -5.371 -33.347 1.067 1.00 92.44 99 GLN A C 1
ATOM 678 O O . GLN A 1 99 ? -5.406 -33.235 -0.159 1.00 92.44 99 GLN A O 1
ATOM 683 N N . LEU A 1 100 ? -6.186 -32.680 1.881 1.00 93.44 100 LEU A N 1
ATOM 684 C CA . LEU A 1 100 ? -7.003 -31.565 1.432 1.00 93.44 100 LEU A CA 1
ATOM 685 C C . LEU A 1 100 ? -6.116 -30.338 1.267 1.00 93.44 100 LEU A C 1
ATOM 687 O O . LEU A 1 100 ? -5.472 -29.913 2.226 1.00 93.44 100 LEU A O 1
ATOM 691 N N . THR A 1 101 ? -6.114 -29.763 0.073 1.00 93.06 101 THR A N 1
ATOM 692 C CA . THR A 1 101 ? -5.398 -28.532 -0.259 1.00 93.06 101 THR A CA 1
ATOM 693 C C . THR A 1 101 ? -6.358 -27.488 -0.796 1.00 93.06 101 THR A C 1
ATOM 695 O O . THR A 1 101 ? -7.299 -27.827 -1.511 1.00 93.06 101 THR A O 1
ATOM 698 N N . GLY A 1 102 ? -6.128 -26.216 -0.487 1.00 91.38 102 GLY A N 1
ATOM 699 C CA . GLY A 1 102 ? -6.997 -25.156 -0.983 1.00 91.38 102 GLY A CA 1
ATOM 700 C C . GLY A 1 102 ? -6.483 -23.751 -0.732 1.00 91.38 102 GLY A C 1
ATOM 701 O O . GLY A 1 102 ? -5.571 -23.559 0.070 1.00 91.38 102 GLY A O 1
ATOM 702 N N . THR A 1 103 ? -7.091 -22.787 -1.417 1.00 90.56 103 THR A N 1
ATOM 703 C CA . THR A 1 103 ? -6.785 -21.350 -1.328 1.00 90.56 103 THR A CA 1
ATOM 704 C C . THR A 1 103 ? -8.076 -20.568 -1.063 1.00 90.56 103 THR A C 1
ATOM 706 O O . THR A 1 103 ? -8.657 -20.022 -2.003 1.00 90.56 103 THR A O 1
ATOM 709 N N . PRO A 1 104 ? -8.595 -20.599 0.176 1.00 90.75 104 PRO A N 1
ATOM 710 C CA . PRO A 1 104 ? -9.796 -19.857 0.540 1.00 90.75 104 PRO A CA 1
ATOM 711 C C . PRO A 1 104 ? -9.522 -18.349 0.568 1.00 90.75 104 PRO A C 1
ATOM 713 O O . PRO A 1 104 ? -8.426 -17.914 0.934 1.00 90.75 104 PRO A O 1
ATOM 716 N N . ASP A 1 105 ? -10.543 -17.559 0.249 1.00 86.75 105 ASP A N 1
ATOM 717 C CA . ASP A 1 105 ? -10.518 -16.111 0.448 1.00 86.75 105 ASP A CA 1
ATOM 718 C C . ASP A 1 105 ? -10.521 -15.767 1.948 1.00 86.75 105 ASP A C 1
ATOM 720 O O . ASP A 1 105 ? -10.937 -16.548 2.809 1.00 86.75 105 ASP A O 1
ATOM 724 N N . THR A 1 106 ? -10.064 -14.565 2.293 1.00 84.06 106 THR A N 1
ATOM 725 C CA . THR A 1 106 ? -9.889 -14.136 3.693 1.00 84.06 106 THR A CA 1
ATOM 726 C C . THR A 1 106 ? -11.201 -13.924 4.455 1.00 84.06 106 THR A C 1
ATOM 728 O O . THR A 1 106 ? -11.191 -13.847 5.685 1.00 84.06 106 THR A O 1
ATOM 731 N N . ASP A 1 107 ? -12.338 -13.861 3.761 1.00 83.06 107 ASP A N 1
ATOM 732 C CA . ASP A 1 107 ? -13.684 -13.846 4.344 1.00 83.06 107 ASP A CA 1
ATOM 733 C C . ASP A 1 107 ? -14.315 -15.248 4.461 1.00 83.06 107 ASP A C 1
ATOM 735 O O . ASP A 1 107 ? -15.375 -15.397 5.067 1.00 83.06 107 ASP A O 1
ATOM 739 N N . GLN A 1 108 ? -13.646 -16.295 3.969 1.00 87.19 108 GLN A N 1
ATOM 740 C CA . GLN A 1 108 ? -14.109 -17.683 4.024 1.00 87.19 108 GLN A CA 1
ATOM 741 C C . GLN A 1 108 ? -13.607 -18.414 5.278 1.00 87.19 108 GLN A C 1
ATOM 743 O O . GLN A 1 108 ? -13.185 -19.564 5.203 1.00 87.19 108 GLN A O 1
ATOM 748 N N . THR A 1 109 ? -13.657 -17.786 6.454 1.00 89.19 109 THR A N 1
ATOM 749 C CA . THR A 1 109 ? -13.415 -18.484 7.732 1.00 89.19 109 THR A CA 1
ATOM 750 C C . THR A 1 109 ? -14.717 -19.070 8.292 1.00 89.19 109 THR A C 1
ATOM 752 O O . THR A 1 109 ? -15.818 -18.665 7.925 1.00 89.19 109 THR A O 1
ATOM 755 N N . GLY A 1 110 ? -14.612 -20.064 9.175 1.00 90.06 110 GLY A N 1
ATOM 756 C CA . GLY A 1 110 ? -15.754 -20.777 9.748 1.00 90.06 110 GLY A CA 1
ATOM 757 C C . GLY A 1 110 ? -15.733 -22.274 9.451 1.00 90.06 110 GLY A C 1
ATOM 758 O O . GLY A 1 110 ? -14.679 -22.856 9.199 1.00 90.06 110 GLY A O 1
ATOM 759 N N . SER A 1 111 ? -16.896 -22.917 9.546 1.00 93.50 111 SER A N 1
ATOM 760 C CA . SER A 1 111 ? -17.035 -24.367 9.384 1.00 93.50 111 SER A CA 1
ATOM 761 C C . SER A 1 111 ? -17.558 -24.729 7.995 1.00 93.50 111 SER A C 1
ATOM 763 O O . SER A 1 111 ? -18.585 -24.207 7.563 1.00 93.50 111 SER A O 1
ATOM 765 N N . PHE A 1 112 ? -16.879 -25.667 7.339 1.00 94.50 112 PHE A N 1
ATOM 766 C CA . PHE A 1 112 ? -17.205 -26.186 6.015 1.00 94.50 112 PHE A CA 1
ATOM 767 C C . PHE A 1 112 ? -17.353 -27.702 6.067 1.00 94.50 112 PHE A C 1
ATOM 769 O O . PHE A 1 112 ? -16.498 -28.388 6.630 1.00 94.50 112 PHE A O 1
ATOM 776 N N . ASP A 1 113 ? -18.407 -28.226 5.453 1.00 94.31 113 ASP A N 1
ATOM 777 C CA . ASP A 1 113 ? -18.617 -29.666 5.350 1.00 94.31 113 ASP A CA 1
ATOM 778 C C . ASP A 1 113 ? -17.933 -30.220 4.092 1.00 94.31 113 ASP A C 1
ATOM 780 O O . ASP A 1 113 ? -18.008 -29.633 3.012 1.00 94.31 113 ASP A O 1
ATOM 784 N N . ILE A 1 114 ? -17.249 -31.354 4.246 1.00 95.00 114 ILE A N 1
ATOM 785 C CA . ILE A 1 114 ? -16.478 -32.026 3.196 1.00 95.00 114 ILE A CA 1
ATOM 786 C C . ILE A 1 114 ? -16.869 -33.500 3.181 1.00 95.00 114 ILE A C 1
ATOM 788 O O . ILE A 1 114 ? -16.668 -34.209 4.165 1.00 95.00 114 ILE A O 1
ATOM 792 N N . SER A 1 115 ? -17.413 -33.982 2.069 1.00 95.00 115 SER A N 1
ATOM 793 C CA . SER A 1 115 ? -17.833 -35.376 1.912 1.00 95.00 115 SER A CA 1
ATOM 794 C C . SER A 1 115 ? -16.816 -36.175 1.110 1.00 95.00 115 SER A C 1
ATOM 796 O O . SER A 1 115 ? -16.388 -35.757 0.034 1.00 95.00 115 SER A O 1
ATOM 798 N N . ILE A 1 116 ? -16.434 -37.341 1.630 1.00 94.75 116 ILE A N 1
ATOM 799 C CA . ILE A 1 116 ? -15.349 -38.166 1.088 1.00 94.75 116 ILE A CA 1
ATOM 800 C C . ILE A 1 116 ? -15.775 -39.622 1.039 1.00 94.75 116 ILE A C 1
ATOM 802 O O . ILE A 1 116 ? -16.415 -40.122 1.966 1.00 94.75 116 ILE A O 1
ATOM 806 N N . GLU A 1 117 ? -15.377 -40.301 -0.031 1.00 95.25 117 GLU A N 1
ATOM 807 C CA . GLU A 1 117 ? -15.436 -41.750 -0.164 1.00 95.25 117 GLU A CA 1
ATOM 808 C C . GLU A 1 117 ? -14.040 -42.358 -0.007 1.00 95.25 117 GLU A C 1
ATOM 810 O O . GLU A 1 117 ? -13.082 -41.883 -0.610 1.00 95.25 117 GLU A O 1
ATOM 815 N N . ALA A 1 118 ? -13.931 -43.422 0.785 1.00 94.75 118 ALA A N 1
ATOM 816 C CA . ALA A 1 118 ? -12.742 -44.256 0.881 1.00 94.75 118 ALA A CA 1
ATOM 817 C C . ALA A 1 118 ? -13.033 -45.639 0.291 1.00 94.75 118 ALA A C 1
ATOM 819 O O . ALA A 1 118 ? -14.034 -46.263 0.649 1.00 94.75 118 ALA A O 1
ATOM 820 N N . SER A 1 119 ? -12.161 -46.123 -0.592 1.00 94.69 119 SER A N 1
ATOM 821 C CA . SER A 1 119 ? -12.327 -47.376 -1.334 1.00 94.69 119 SER A CA 1
ATOM 822 C C . SER A 1 119 ? -11.084 -48.254 -1.226 1.00 94.69 119 SER A C 1
ATOM 824 O O . SER A 1 119 ? -9.979 -47.784 -1.471 1.00 94.69 119 SER A O 1
ATOM 826 N N . ASP A 1 120 ? -11.259 -49.539 -0.910 1.00 93.12 120 ASP A N 1
ATOM 827 C CA . ASP A 1 120 ? -10.194 -50.563 -0.993 1.00 93.12 120 ASP A CA 1
ATOM 828 C C . ASP A 1 120 ? -10.167 -51.271 -2.374 1.00 93.12 120 ASP A C 1
ATOM 830 O O . ASP A 1 120 ? -9.523 -52.304 -2.570 1.00 93.12 120 ASP A O 1
ATOM 834 N N . GLY A 1 121 ? -10.937 -50.758 -3.343 1.00 91.31 121 GLY A N 1
ATOM 835 C CA . GLY A 1 121 ? -11.155 -51.363 -4.661 1.00 91.31 121 GLY A CA 1
ATOM 836 C C . GLY A 1 121 ? -12.263 -52.428 -4.711 1.00 91.31 121 GLY A C 1
ATOM 837 O O . GLY A 1 121 ? -12.662 -52.840 -5.802 1.00 91.31 121 GLY A O 1
ATOM 838 N N . THR A 1 122 ? -12.793 -52.860 -3.562 1.00 90.81 122 THR A N 1
ATOM 839 C CA . THR A 1 122 ? -13.888 -53.840 -3.434 1.00 90.81 122 THR A CA 1
ATOM 840 C C . THR A 1 122 ? -15.076 -53.297 -2.635 1.00 90.81 122 THR A C 1
ATOM 842 O O . THR A 1 122 ? -16.224 -53.496 -3.034 1.00 90.81 122 THR A O 1
ATOM 845 N N . ASN A 1 123 ? -14.814 -52.631 -1.514 1.00 92.94 123 ASN A N 1
ATOM 846 C CA . ASN A 1 123 ? -15.784 -52.012 -0.626 1.00 92.94 123 ASN A CA 1
ATOM 847 C C . ASN A 1 123 ? -15.502 -50.513 -0.503 1.00 92.94 123 ASN A C 1
ATOM 849 O O . ASN A 1 123 ? -14.356 -50.075 -0.599 1.00 92.94 123 ASN A O 1
ATOM 853 N N . THR A 1 124 ? -16.551 -49.743 -0.218 1.00 94.31 124 THR A N 1
ATOM 854 C CA . THR A 1 124 ? -16.446 -48.303 0.020 1.00 94.31 124 THR A CA 1
ATOM 855 C C . THR A 1 124 ? -17.085 -47.900 1.345 1.00 94.31 124 THR A C 1
ATOM 857 O O . THR A 1 124 ? -17.999 -48.563 1.850 1.00 94.31 124 THR A O 1
ATOM 860 N N . SER A 1 125 ? -16.608 -46.798 1.914 1.00 94.19 125 SER A N 1
ATOM 861 C CA . SER A 1 125 ? -17.262 -46.070 3.000 1.00 94.19 125 SER A CA 1
ATOM 862 C C . SER A 1 125 ? -17.308 -44.582 2.669 1.00 94.19 125 SER A C 1
ATOM 864 O O . SER A 1 125 ? -16.434 -44.069 1.978 1.00 94.19 125 SER A O 1
ATOM 866 N N . GLN A 1 126 ? -18.344 -43.891 3.144 1.00 94.38 126 GLN A N 1
ATOM 867 C CA . GLN A 1 126 ? -18.500 -42.449 2.962 1.00 94.38 126 GLN A CA 1
ATOM 868 C C . GLN A 1 126 ? -18.630 -41.762 4.317 1.00 94.38 126 GLN A C 1
ATOM 870 O O . GLN A 1 126 ? -19.275 -42.293 5.227 1.00 94.38 126 GLN A O 1
ATOM 875 N N . ILE A 1 127 ? -18.034 -40.580 4.441 1.00 92.75 127 ILE A N 1
ATOM 876 C CA . ILE A 1 127 ? -18.107 -39.739 5.635 1.00 92.75 127 ILE A CA 1
ATOM 877 C C . ILE A 1 127 ? -18.206 -38.266 5.237 1.00 92.75 127 ILE A C 1
ATOM 879 O O . ILE A 1 127 ? -17.650 -37.859 4.218 1.00 92.75 127 ILE A O 1
ATOM 883 N N . THR A 1 128 ? -18.879 -37.472 6.067 1.00 93.75 128 THR A N 1
ATOM 884 C CA . THR A 1 128 ? -18.813 -36.009 6.022 1.00 93.75 128 THR A CA 1
ATOM 885 C C . THR A 1 128 ? -17.951 -35.532 7.186 1.00 93.75 128 THR A C 1
ATOM 887 O O . THR A 1 128 ? -18.216 -35.876 8.338 1.00 93.75 128 THR A O 1
ATOM 890 N N . LEU A 1 129 ? -16.900 -34.786 6.866 1.00 93.44 129 LEU A N 1
ATOM 891 C CA . LEU A 1 129 ? -15.971 -34.147 7.789 1.00 93.44 129 LEU A CA 1
ATOM 892 C C . LEU A 1 129 ? -16.334 -32.671 7.915 1.00 93.44 129 LEU A C 1
ATOM 894 O O . LEU A 1 129 ? -16.712 -32.059 6.919 1.00 93.44 129 LEU A O 1
ATOM 898 N N . THR A 1 130 ? -16.133 -32.082 9.090 1.00 94.19 130 THR A N 1
ATOM 899 C CA . THR A 1 130 ? -16.212 -30.626 9.244 1.00 94.19 130 THR A CA 1
ATOM 900 C C . THR A 1 130 ? -14.802 -30.046 9.324 1.00 94.19 130 THR A C 1
ATOM 902 O O . THR A 1 130 ? -14.028 -30.385 10.222 1.00 94.19 130 THR A O 1
ATOM 905 N N . LEU A 1 131 ? -14.465 -29.159 8.389 1.00 94.00 131 LEU A N 1
ATOM 906 C CA . LEU A 1 131 ? -13.263 -28.332 8.413 1.00 94.00 131 LEU A CA 1
ATOM 907 C C . LEU A 1 131 ? -13.592 -26.976 9.033 1.00 94.00 131 LEU A C 1
ATOM 909 O O . LEU A 1 131 ? -14.360 -26.206 8.470 1.00 94.00 131 LEU A O 1
ATOM 913 N N . THR A 1 132 ? -12.983 -26.667 10.173 1.00 94.25 132 THR A N 1
ATOM 914 C CA . THR A 1 132 ? -13.027 -25.330 10.769 1.00 94.25 132 THR A CA 1
ATOM 915 C C . THR A 1 132 ? -11.779 -24.553 10.374 1.00 94.25 132 THR A C 1
ATOM 917 O O . THR A 1 132 ? -10.672 -24.867 10.820 1.00 94.25 132 THR A O 1
ATOM 920 N N . LEU A 1 133 ? -11.966 -23.539 9.538 1.00 93.12 133 LEU A N 1
ATOM 921 C CA . LEU A 1 133 ? -10.934 -22.598 9.136 1.00 93.12 133 LEU A CA 1
ATOM 922 C C . LEU A 1 133 ? -11.002 -21.356 10.023 1.00 93.12 133 LEU A C 1
ATOM 924 O O . LEU A 1 133 ? -12.069 -20.767 10.189 1.00 93.12 133 LEU A O 1
ATOM 928 N N . PHE A 1 134 ? -9.876 -20.944 10.590 1.00 89.38 134 PHE A N 1
ATOM 929 C CA . PHE A 1 134 ? -9.797 -19.726 11.394 1.00 89.38 134 PHE A CA 1
ATOM 930 C C . PHE A 1 134 ? -8.591 -18.881 10.994 1.00 89.38 134 PHE A C 1
ATOM 932 O O . PHE A 1 134 ? -7.598 -19.391 10.479 1.00 89.38 134 PHE A O 1
ATOM 939 N N . MET A 1 135 ? -8.677 -17.583 11.257 1.00 89.81 135 MET A N 1
ATOM 940 C CA . MET A 1 135 ? -7.589 -16.627 11.084 1.00 89.81 135 MET A CA 1
ATOM 941 C C . MET A 1 135 ? -7.472 -15.785 12.354 1.00 89.81 135 MET A C 1
ATOM 943 O O . MET A 1 135 ? -8.414 -15.734 13.150 1.00 89.81 135 MET A O 1
ATOM 947 N N . ASP A 1 136 ? -6.318 -15.153 12.571 1.00 89.19 136 ASP A N 1
ATOM 948 C CA . ASP A 1 136 ? -6.225 -14.144 13.622 1.00 89.19 136 ASP A CA 1
ATOM 949 C C . ASP A 1 136 ? -7.261 -13.029 13.351 1.00 89.19 136 ASP A C 1
ATOM 951 O O . ASP A 1 136 ? -7.342 -12.550 12.217 1.00 89.19 136 ASP A O 1
ATOM 955 N N . PRO A 1 137 ? -8.075 -12.617 14.344 1.00 90.50 137 PRO A N 1
ATOM 956 C CA . PRO A 1 137 ? -9.140 -11.643 14.113 1.00 90.50 137 PRO A CA 1
ATOM 957 C C . PRO A 1 137 ? -8.664 -10.279 13.602 1.00 90.50 137 PRO A C 1
ATOM 959 O O . PRO A 1 137 ? -9.375 -9.639 12.828 1.00 90.50 137 PRO A O 1
ATOM 962 N N . VAL A 1 138 ? -7.479 -9.821 14.022 1.00 92.19 138 VAL A N 1
ATOM 963 C CA . VAL A 1 138 ? -6.907 -8.552 13.547 1.00 92.19 138 VAL A CA 1
ATOM 964 C C . VAL A 1 138 ? -6.398 -8.706 12.129 1.00 92.19 138 VAL A C 1
ATOM 966 O O . VAL A 1 138 ? -6.677 -7.842 11.302 1.00 92.19 138 VAL A O 1
ATOM 969 N N . GLU A 1 139 ? -5.732 -9.815 11.817 1.00 91.38 139 GLU A N 1
ATOM 970 C CA . GLU A 1 139 ? -5.343 -10.114 10.439 1.00 91.38 139 GLU A CA 1
ATOM 971 C C . GLU A 1 139 ? -6.558 -10.235 9.517 1.00 91.38 139 GLU A C 1
ATOM 973 O O . GLU A 1 139 ? -6.530 -9.749 8.387 1.00 91.38 139 GLU A O 1
ATOM 978 N N . GLN A 1 140 ? -7.664 -10.801 10.003 1.00 91.06 140 GLN A N 1
ATOM 979 C CA . GLN A 1 140 ? -8.905 -10.893 9.238 1.00 91.06 140 GLN A CA 1
ATOM 980 C C . GLN A 1 140 ? -9.553 -9.539 9.000 1.00 91.06 140 GLN A C 1
ATOM 982 O O . GLN A 1 140 ? -9.922 -9.226 7.864 1.00 91.06 140 GLN A O 1
ATOM 987 N N . ALA A 1 141 ? -9.618 -8.697 10.026 1.00 92.56 141 ALA A N 1
ATOM 988 C CA . ALA A 1 141 ? -10.066 -7.324 9.864 1.00 92.56 141 ALA A CA 1
ATOM 989 C C . ALA A 1 141 ? -9.144 -6.529 8.922 1.00 92.56 141 ALA A C 1
ATOM 991 O O . ALA A 1 141 ? -9.627 -5.715 8.140 1.00 92.56 141 ALA A O 1
ATOM 992 N N . LEU A 1 142 ? -7.830 -6.772 8.944 1.00 92.56 142 LEU A N 1
ATOM 993 C CA . LEU A 1 142 ? -6.858 -6.071 8.098 1.00 92.56 142 LEU A CA 1
ATOM 994 C C . LEU A 1 142 ? -6.871 -6.551 6.647 1.00 92.56 142 LEU A C 1
ATOM 996 O O . LEU A 1 142 ? -6.590 -5.768 5.745 1.00 92.56 142 LEU A O 1
ATOM 1000 N N . ALA A 1 143 ? -7.238 -7.806 6.410 1.00 90.56 143 ALA A N 1
ATOM 1001 C CA . ALA A 1 143 ? -7.396 -8.345 5.067 1.00 90.56 143 ALA A CA 1
ATOM 1002 C C . ALA A 1 143 ? -8.728 -7.956 4.409 1.00 90.56 143 ALA A C 1
ATOM 1004 O O . ALA A 1 143 ? -8.796 -7.860 3.188 1.00 90.56 143 ALA A O 1
ATOM 1005 N N . THR A 1 144 ? -9.789 -7.763 5.197 1.00 90.94 144 THR A N 1
ATOM 1006 C CA . THR A 1 144 ? -11.155 -7.549 4.676 1.00 90.94 144 THR A CA 1
ATOM 1007 C C . THR A 1 144 ? -11.665 -6.121 4.855 1.00 90.94 144 THR A C 1
ATOM 1009 O O . THR A 1 144 ? -12.602 -5.706 4.176 1.00 90.94 144 THR A O 1
ATOM 1012 N N . GLY A 1 145 ? -11.089 -5.372 5.797 1.00 92.12 145 GLY A N 1
ATOM 1013 C CA . GLY A 1 145 ? -11.609 -4.097 6.284 1.00 92.12 145 GLY A CA 1
ATOM 1014 C C . GLY A 1 145 ? -12.790 -4.225 7.242 1.00 92.12 145 GLY A C 1
ATOM 1015 O O . GLY A 1 145 ? -13.274 -3.200 7.731 1.00 92.12 145 GLY A O 1
ATOM 1016 N N . ASP A 1 146 ? -13.264 -5.442 7.517 1.00 91.44 146 ASP A N 1
ATOM 1017 C CA . ASP A 1 146 ? -14.388 -5.691 8.408 1.00 91.44 146 ASP A CA 1
ATOM 1018 C C . ASP A 1 146 ? -13.918 -5.764 9.865 1.00 91.44 146 ASP A C 1
ATOM 1020 O O . ASP A 1 146 ? -13.375 -6.757 10.344 1.00 91.44 146 ASP A O 1
ATOM 1024 N N . TYR A 1 147 ? -14.150 -4.681 10.598 1.00 90.81 147 TYR A N 1
ATOM 1025 C CA . TYR A 1 147 ? -13.799 -4.600 12.011 1.00 90.81 147 TYR A CA 1
ATOM 1026 C C . TYR A 1 147 ? -14.623 -5.560 12.897 1.00 90.81 147 TYR A C 1
ATOM 1028 O O . TYR A 1 147 ? -14.238 -5.811 14.036 1.00 90.81 147 TYR A O 1
ATOM 1036 N N . THR A 1 148 ? -15.739 -6.129 12.416 1.00 88.62 148 THR A N 1
ATOM 1037 C CA . THR A 1 148 ? -16.608 -6.994 13.238 1.00 88.62 148 THR A CA 1
ATOM 1038 C C . THR A 1 148 ? -15.949 -8.305 13.670 1.00 88.62 148 THR A C 1
ATOM 1040 O O . THR A 1 148 ? -16.382 -8.894 14.663 1.00 88.62 148 THR A O 1
ATOM 1043 N N . TYR A 1 149 ? -14.862 -8.718 13.009 1.00 89.31 149 TYR A N 1
ATOM 1044 C CA . TYR A 1 149 ? -14.028 -9.835 13.459 1.00 89.31 149 TYR A CA 1
ATOM 1045 C C . TYR A 1 149 ? -13.349 -9.555 14.810 1.00 89.31 149 TYR A C 1
ATOM 1047 O O . TYR A 1 149 ? -13.143 -10.476 15.601 1.00 89.31 149 TYR A O 1
ATOM 1055 N N . ILE A 1 150 ? -13.054 -8.290 15.127 1.00 89.31 150 ILE A N 1
ATOM 1056 C CA . ILE A 1 150 ? -12.452 -7.890 16.402 1.00 89.31 150 ILE A CA 1
ATOM 1057 C C . ILE A 1 150 ? -13.562 -7.728 17.448 1.00 89.31 150 ILE A C 1
ATOM 1059 O O . ILE A 1 150 ? -14.258 -6.712 17.524 1.00 89.31 150 ILE A O 1
ATOM 1063 N N . THR A 1 151 ? -13.726 -8.744 18.294 1.00 80.62 151 THR A N 1
ATOM 1064 C CA . THR A 1 151 ? -14.707 -8.712 19.388 1.00 80.62 151 THR A CA 1
ATOM 1065 C C . THR A 1 151 ? -14.145 -8.026 20.635 1.00 80.62 151 THR A C 1
ATOM 1067 O O . THR A 1 151 ? -12.947 -8.039 20.889 1.00 80.62 151 THR A O 1
ATOM 1070 N N . ARG A 1 152 ? -15.008 -7.443 21.475 1.00 67.00 152 ARG A N 1
ATOM 1071 C CA . ARG A 1 152 ? -14.566 -6.789 22.726 1.00 67.00 152 ARG A CA 1
ATOM 1072 C C . ARG A 1 152 ? -14.056 -7.762 23.795 1.00 67.00 152 ARG A C 1
ATOM 1074 O O . ARG A 1 152 ? -13.430 -7.310 24.748 1.00 67.00 152 ARG A O 1
ATOM 1081 N N . ASP A 1 153 ? -14.368 -9.049 23.656 1.00 63.19 153 ASP A N 1
ATOM 1082 C CA . ASP A 1 153 ? -14.021 -10.093 24.626 1.00 63.19 153 ASP A CA 1
ATOM 1083 C C . ASP A 1 153 ? -12.690 -10.785 24.293 1.00 63.19 153 ASP A C 1
ATOM 1085 O O . ASP A 1 153 ? -12.201 -11.590 25.085 1.00 63.19 153 ASP A O 1
ATOM 1089 N N . SER A 1 154 ? -12.099 -10.494 23.131 1.00 59.91 154 SER A N 1
ATOM 1090 C CA . SER A 1 154 ? -10.770 -10.980 22.786 1.00 59.91 154 SER A CA 1
ATOM 1091 C C . SER A 1 154 ? -9.712 -10.065 23.410 1.00 59.91 154 SER A C 1
ATOM 1093 O O . SER A 1 154 ? -9.792 -8.847 23.260 1.00 59.91 154 SER A O 1
ATOM 1095 N N . ASP A 1 155 ? -8.713 -10.640 24.092 1.00 62.62 155 ASP A N 1
ATOM 1096 C CA . ASP A 1 155 ? -7.519 -9.958 24.643 1.00 62.62 155 ASP A CA 1
ATOM 1097 C C . ASP A 1 155 ? -6.590 -9.412 23.525 1.00 62.62 155 ASP A C 1
ATOM 1099 O O . ASP A 1 155 ? -5.363 -9.504 23.587 1.00 62.62 155 ASP A O 1
ATOM 1103 N N . THR A 1 156 ? -7.173 -8.900 22.445 1.00 76.44 156 THR A N 1
ATOM 1104 C CA . THR A 1 156 ? -6.499 -8.583 21.195 1.00 76.44 156 THR A CA 1
ATOM 1105 C C . THR A 1 156 ? -5.900 -7.187 21.247 1.00 76.44 156 THR A C 1
ATOM 1107 O O . THR A 1 156 ? -6.605 -6.182 21.333 1.00 76.44 156 THR A O 1
ATOM 1110 N N . ASP A 1 157 ? -4.577 -7.131 21.155 1.00 86.25 157 ASP A N 1
ATOM 1111 C CA . ASP A 1 157 ? -3.809 -5.895 21.062 1.00 86.25 157 ASP A CA 1
ATOM 1112 C C . ASP A 1 157 ? -3.844 -5.353 19.622 1.00 86.25 157 ASP A C 1
ATOM 1114 O O . ASP A 1 157 ? -2.946 -5.595 18.814 1.00 86.25 157 ASP A O 1
ATOM 1118 N N . VAL A 1 158 ? -4.932 -4.649 19.288 1.00 91.94 158 VAL A N 1
ATOM 1119 C CA . VAL A 1 158 ? -5.113 -4.020 17.969 1.00 91.94 158 VAL A CA 1
ATOM 1120 C C . VAL A 1 158 ? -4.039 -2.958 17.684 1.00 91.94 158 VAL A C 1
ATOM 1122 O O . VAL A 1 158 ? -3.494 -2.979 16.584 1.00 91.94 158 VAL A O 1
ATOM 1125 N N . PRO A 1 159 ? -3.677 -2.042 18.607 1.00 94.31 159 PRO A N 1
ATOM 1126 C CA . PRO A 1 159 ? -2.676 -1.001 18.342 1.00 94.31 159 PRO A CA 1
ATOM 1127 C C . PRO A 1 159 ? -1.315 -1.525 17.868 1.00 94.31 159 PRO A C 1
ATOM 1129 O O . PRO A 1 159 ? -0.690 -0.908 16.999 1.00 94.31 159 PRO A O 1
ATOM 1132 N N . THR A 1 160 ? -0.880 -2.686 18.365 1.00 93.62 160 THR A N 1
ATOM 1133 C CA . THR A 1 160 ? 0.381 -3.313 17.945 1.00 93.62 160 THR A CA 1
ATOM 1134 C C . THR A 1 160 ? 0.414 -3.676 16.454 1.00 93.62 160 THR A C 1
ATOM 1136 O O . THR A 1 160 ? 1.497 -3.666 15.864 1.00 93.62 160 THR A O 1
ATOM 1139 N N . VAL A 1 161 ? -0.732 -3.906 15.793 1.00 95.12 161 VAL A N 1
ATOM 1140 C CA . VAL A 1 161 ? -0.751 -4.195 14.346 1.00 95.12 161 VAL A CA 1
ATOM 1141 C C . VAL A 1 161 ? -0.156 -3.050 13.532 1.00 95.12 161 VAL A C 1
ATOM 1143 O O . VAL A 1 161 ? 0.642 -3.282 12.632 1.00 95.12 161 VAL A O 1
ATOM 1146 N N . LEU A 1 162 ? -0.444 -1.799 13.899 1.00 97.50 162 LEU A N 1
ATOM 1147 C CA . LEU A 1 162 ? 0.092 -0.633 13.202 1.00 97.50 162 LEU A CA 1
ATOM 1148 C C . LEU A 1 162 ? 1.613 -0.531 13.360 1.00 97.50 162 LEU A C 1
ATOM 1150 O O . LEU A 1 162 ? 2.311 -0.252 12.388 1.00 97.50 162 LEU A O 1
ATOM 1154 N N . LEU A 1 163 ? 2.136 -0.791 14.560 1.00 97.56 163 LEU A N 1
ATOM 1155 C CA . LEU A 1 163 ? 3.581 -0.786 14.809 1.00 97.56 163 LEU A CA 1
ATOM 1156 C C . LEU A 1 163 ? 4.286 -1.889 14.002 1.00 97.56 163 LEU A C 1
ATOM 1158 O O . LEU A 1 163 ? 5.325 -1.643 13.387 1.00 97.56 163 LEU A O 1
ATOM 1162 N N . ASN A 1 164 ? 3.686 -3.080 13.939 1.00 96.31 164 ASN A N 1
ATOM 1163 C CA . ASN A 1 164 ? 4.199 -4.191 13.141 1.00 96.31 164 ASN A CA 1
ATOM 1164 C C . ASN A 1 164 ? 4.189 -3.874 11.639 1.00 96.31 164 ASN A C 1
ATOM 1166 O O . ASN A 1 164 ? 5.182 -4.139 10.966 1.00 96.31 164 ASN A O 1
ATOM 1170 N N . GLU A 1 165 ? 3.121 -3.268 11.112 1.00 97.19 165 GLU A N 1
ATOM 1171 C CA . GLU A 1 165 ? 3.029 -2.901 9.691 1.00 97.19 165 GLU A CA 1
ATOM 1172 C C . GLU A 1 165 ? 4.021 -1.804 9.293 1.00 97.19 165 GLU A C 1
ATOM 1174 O O . GLU A 1 165 ? 4.578 -1.832 8.190 1.00 97.19 165 GLU A O 1
ATOM 1179 N N . ILE A 1 166 ? 4.295 -0.854 10.191 1.00 97.81 166 ILE A N 1
ATOM 1180 C CA . ILE A 1 166 ? 5.342 0.151 9.985 1.00 97.81 166 ILE A CA 1
ATOM 1181 C C . ILE A 1 166 ? 6.706 -0.537 9.841 1.00 97.81 166 ILE A C 1
ATOM 1183 O O . ILE A 1 166 ? 7.418 -0.291 8.863 1.00 97.81 166 ILE A O 1
ATOM 1187 N N . GLU A 1 167 ? 7.060 -1.427 10.770 1.00 98.00 167 GLU A N 1
ATOM 1188 C CA . GLU A 1 167 ? 8.352 -2.118 10.739 1.00 98.00 167 GLU A CA 1
ATOM 1189 C C . GLU A 1 167 ? 8.465 -3.091 9.559 1.00 98.00 167 GLU A C 1
ATOM 1191 O O . GLU A 1 167 ? 9.479 -3.104 8.857 1.00 98.00 167 GLU A O 1
ATOM 1196 N N . ALA A 1 168 ? 7.402 -3.839 9.259 1.00 97.06 168 ALA A N 1
ATOM 1197 C CA . ALA A 1 168 ? 7.346 -4.723 8.099 1.00 97.06 168 ALA A CA 1
ATOM 1198 C C . ALA A 1 168 ? 7.547 -3.945 6.789 1.00 97.06 168 ALA A C 1
ATOM 1200 O O . ALA A 1 168 ? 8.317 -4.370 5.925 1.00 97.06 168 ALA A O 1
ATOM 1201 N N . THR A 1 169 ? 6.922 -2.770 6.655 1.00 97.31 169 THR A N 1
ATOM 1202 C CA . THR A 1 169 ? 7.093 -1.901 5.481 1.00 97.31 169 THR A CA 1
ATOM 1203 C C . THR A 1 169 ? 8.524 -1.365 5.379 1.00 97.31 169 THR A C 1
ATOM 1205 O O . THR A 1 169 ? 9.105 -1.357 4.290 1.00 97.31 169 THR A O 1
ATOM 1208 N N . ARG A 1 170 ? 9.138 -0.955 6.500 1.00 97.56 170 ARG A N 1
ATOM 1209 C CA . ARG A 1 170 ? 10.547 -0.521 6.533 1.00 97.56 170 ARG A CA 1
ATOM 1210 C C . ARG A 1 170 ? 11.483 -1.619 6.056 1.00 97.56 170 ARG A C 1
ATOM 1212 O O . ARG A 1 170 ? 12.336 -1.363 5.205 1.00 97.56 170 ARG A O 1
ATOM 1219 N N . GLU A 1 171 ? 11.331 -2.825 6.590 1.00 97.44 171 GLU A N 1
ATOM 1220 C CA . GLU A 1 171 ? 12.210 -3.941 6.258 1.00 97.44 171 GLU A CA 1
ATOM 1221 C C . GLU A 1 171 ? 11.998 -4.434 4.826 1.00 97.44 171 GLU A C 1
ATOM 1223 O O . GLU A 1 171 ? 12.984 -4.691 4.131 1.00 97.44 171 GLU A O 1
ATOM 1228 N N . ARG A 1 172 ? 10.754 -4.446 4.329 1.00 96.75 172 ARG A N 1
ATOM 1229 C CA . ARG A 1 172 ? 10.447 -4.740 2.920 1.00 96.75 172 ARG A CA 1
ATOM 1230 C C . ARG A 1 172 ? 11.127 -3.746 1.975 1.00 96.75 172 ARG A C 1
ATOM 1232 O O . ARG A 1 172 ? 11.800 -4.152 1.028 1.00 96.75 172 ARG A O 1
ATOM 1239 N N . ASN A 1 173 ? 11.021 -2.447 2.259 1.00 97.50 173 ASN A N 1
ATOM 1240 C CA . ASN A 1 173 ? 11.637 -1.406 1.432 1.00 97.50 173 ASN A CA 1
ATOM 1241 C C . ASN A 1 173 ? 13.171 -1.473 1.481 1.00 97.50 173 ASN A C 1
ATOM 1243 O O . ASN A 1 173 ? 13.832 -1.351 0.448 1.00 97.50 173 ASN A O 1
ATOM 1247 N N . LYS A 1 174 ? 13.759 -1.712 2.662 1.00 97.75 174 LYS A N 1
ATOM 1248 C CA . LYS A 1 174 ? 15.209 -1.918 2.798 1.00 97.75 174 LYS A CA 1
ATOM 1249 C C . LYS A 1 174 ? 15.676 -3.152 2.036 1.00 97.75 174 LYS A C 1
ATOM 1251 O O . LYS A 1 174 ? 16.706 -3.070 1.377 1.00 97.75 174 LYS A O 1
ATOM 1256 N N . ALA A 1 175 ? 14.946 -4.266 2.105 1.00 97.62 175 ALA A N 1
ATOM 1257 C CA . ALA A 1 175 ? 15.276 -5.487 1.374 1.00 97.62 175 ALA A CA 1
ATOM 1258 C C . ALA A 1 175 ? 15.334 -5.237 -0.136 1.00 97.62 175 ALA A C 1
ATOM 1260 O O . ALA A 1 175 ? 16.371 -5.480 -0.751 1.00 97.62 175 ALA A O 1
ATOM 1261 N N . ALA A 1 176 ? 14.296 -4.611 -0.694 1.00 98.12 176 ALA A N 1
ATOM 1262 C CA . ALA A 1 176 ? 14.283 -4.222 -2.099 1.00 98.12 176 ALA A CA 1
ATOM 1263 C C . ALA A 1 176 ? 15.455 -3.289 -2.455 1.00 98.12 176 ALA A C 1
ATOM 1265 O O . ALA A 1 176 ? 16.137 -3.483 -3.459 1.00 98.12 176 ALA A O 1
ATOM 1266 N N . LEU A 1 177 ? 15.756 -2.295 -1.612 1.00 98.44 177 LEU A N 1
ATOM 1267 C CA . LEU A 1 177 ? 16.886 -1.396 -1.850 1.00 98.44 177 LEU A CA 1
ATOM 1268 C C . LEU A 1 177 ? 18.245 -2.097 -1.739 1.00 98.44 177 LEU A C 1
ATOM 1270 O O . LEU A 1 177 ? 19.156 -1.702 -2.466 1.00 98.44 177 LEU A O 1
ATOM 1274 N N . ARG A 1 178 ? 18.401 -3.130 -0.898 1.00 97.94 178 ARG A N 1
ATOM 1275 C CA . ARG A 1 178 ? 19.631 -3.941 -0.867 1.00 97.94 178 ARG A CA 1
ATOM 1276 C C . ARG A 1 178 ? 19.863 -4.629 -2.203 1.00 97.94 178 ARG A C 1
ATOM 1278 O O . ARG A 1 178 ? 20.975 -4.556 -2.714 1.00 97.94 178 ARG A O 1
ATOM 1285 N N . GLU A 1 179 ? 18.830 -5.219 -2.792 1.00 97.44 179 GLU A N 1
ATOM 1286 C CA . GLU A 1 179 ? 18.926 -5.880 -4.097 1.00 97.44 179 GLU A CA 1
ATOM 1287 C C . GLU A 1 179 ? 19.189 -4.871 -5.223 1.00 97.44 179 GLU A C 1
ATOM 1289 O O . GLU A 1 179 ? 20.177 -4.982 -5.951 1.00 97.44 179 GLU A O 1
ATOM 1294 N N . ILE A 1 180 ? 18.379 -3.810 -5.304 1.00 98.25 180 ILE A N 1
ATOM 1295 C CA . ILE A 1 180 ? 18.474 -2.786 -6.357 1.00 98.25 180 ILE A CA 1
ATOM 1296 C C . ILE A 1 180 ? 19.845 -2.089 -6.351 1.00 98.25 180 ILE A C 1
ATOM 1298 O O . ILE A 1 180 ? 20.434 -1.846 -7.409 1.00 98.25 180 ILE A O 1
ATOM 1302 N N . TYR A 1 181 ? 20.381 -1.773 -5.169 1.00 98.44 181 TYR A N 1
ATOM 1303 C CA . TYR A 1 181 ? 21.680 -1.109 -5.026 1.00 98.44 181 TYR A CA 1
ATOM 1304 C C . TYR A 1 181 ? 22.863 -2.060 -4.838 1.00 98.44 181 TYR A C 1
ATOM 1306 O O . TYR A 1 181 ? 24.000 -1.580 -4.764 1.00 98.44 181 TYR A O 1
ATOM 1314 N N . ARG A 1 182 ? 22.617 -3.377 -4.798 1.00 97.69 182 ARG A N 1
ATOM 1315 C CA . ARG A 1 182 ? 23.627 -4.422 -4.569 1.00 97.69 182 ARG A CA 1
ATOM 1316 C C . ARG A 1 182 ? 24.412 -4.180 -3.281 1.00 97.69 182 ARG A C 1
ATOM 1318 O O . ARG A 1 182 ? 25.643 -4.151 -3.275 1.00 97.69 182 ARG A O 1
ATOM 1325 N N . LEU A 1 183 ? 23.688 -3.882 -2.209 1.00 98.12 183 LEU A N 1
ATOM 1326 C CA . LEU A 1 183 ? 24.248 -3.710 -0.872 1.00 98.12 183 LEU A CA 1
ATOM 1327 C C . LEU A 1 183 ? 24.543 -5.075 -0.251 1.00 98.12 183 LEU A C 1
ATOM 1329 O O . LEU A 1 183 ? 23.980 -6.093 -0.652 1.00 98.12 183 LEU A O 1
ATOM 1333 N N . ASN A 1 184 ? 25.400 -5.082 0.764 1.00 97.12 184 ASN A N 1
ATOM 1334 C CA . ASN A 1 184 ? 25.574 -6.256 1.606 1.00 97.12 184 ASN A CA 1
ATOM 1335 C C . ASN A 1 184 ? 24.263 -6.578 2.343 1.00 97.12 184 ASN A C 1
ATOM 1337 O O . ASN A 1 184 ? 23.391 -5.721 2.502 1.00 97.12 184 ASN A O 1
ATOM 1341 N N . GLU A 1 185 ? 24.153 -7.801 2.860 1.00 94.25 185 GLU A N 1
ATOM 1342 C CA . GLU A 1 185 ? 22.980 -8.265 3.614 1.00 94.25 185 GLU A CA 1
ATOM 1343 C C . GLU A 1 185 ? 22.650 -7.363 4.821 1.00 94.25 185 GLU A C 1
ATOM 1345 O O . GLU A 1 185 ? 21.484 -7.124 5.124 1.00 94.25 185 GLU A O 1
ATOM 1350 N N . ASP A 1 186 ? 23.669 -6.775 5.455 1.00 94.44 186 ASP A N 1
ATOM 1351 C CA . ASP A 1 186 ? 23.523 -5.834 6.574 1.00 94.44 186 ASP A CA 1
ATOM 1352 C C . ASP A 1 186 ? 23.160 -4.395 6.149 1.00 94.44 186 ASP A C 1
ATOM 1354 O O . ASP A 1 186 ? 23.005 -3.509 6.993 1.00 94.44 186 ASP A O 1
ATOM 1358 N N . GLY A 1 187 ? 23.023 -4.138 4.845 1.00 95.81 187 GLY A N 1
ATOM 1359 C CA . GLY A 1 187 ? 22.724 -2.821 4.292 1.00 95.81 187 GLY A CA 1
ATOM 1360 C C . GLY A 1 187 ? 23.920 -1.904 4.082 1.00 95.81 187 GLY A C 1
ATOM 1361 O O . GLY A 1 187 ? 23.733 -0.741 3.729 1.00 95.81 187 GLY A O 1
ATOM 1362 N N . THR A 1 188 ? 25.144 -2.375 4.312 1.00 97.50 188 THR A N 1
ATOM 1363 C CA . THR A 1 188 ? 26.357 -1.591 4.052 1.00 97.50 188 THR A CA 1
ATOM 1364 C C . THR A 1 188 ? 26.788 -1.672 2.585 1.00 97.50 188 THR A C 1
ATOM 1366 O O . THR A 1 188 ? 26.331 -2.523 1.821 1.00 97.50 188 THR A O 1
ATOM 1369 N N . LEU A 1 189 ? 27.679 -0.766 2.168 1.00 98.00 189 LEU A N 1
ATOM 1370 C CA . LEU A 1 189 ? 28.264 -0.801 0.826 1.00 98.00 189 LEU A CA 1
ATOM 1371 C C . LEU A 1 189 ? 29.246 -1.980 0.701 1.00 98.00 189 LEU A C 1
ATOM 1373 O O . LEU A 1 189 ? 30.185 -2.098 1.491 1.00 98.00 189 LEU A O 1
ATOM 1377 N N . GLY A 1 190 ? 29.048 -2.811 -0.316 1.00 96.38 190 GLY A N 1
ATOM 1378 C CA . GLY A 1 190 ? 29.989 -3.812 -0.814 1.00 96.38 190 GLY A CA 1
ATOM 1379 C C . GLY A 1 190 ? 30.803 -3.309 -2.013 1.00 96.38 190 GLY A C 1
ATOM 1380 O O . GLY A 1 190 ? 30.705 -2.148 -2.415 1.00 96.38 190 GLY A O 1
ATOM 1381 N N . GLU A 1 191 ? 31.619 -4.195 -2.591 1.00 94.94 191 GLU A N 1
ATOM 1382 C CA . GLU A 1 191 ? 32.477 -3.888 -3.751 1.00 94.94 191 GLU A CA 1
ATOM 1383 C C . GLU A 1 191 ? 31.658 -3.545 -5.007 1.00 94.94 191 GLU A C 1
ATOM 1385 O O . GLU A 1 191 ? 31.979 -2.587 -5.710 1.00 94.94 191 GLU A O 1
ATOM 1390 N N . ASP A 1 192 ? 30.551 -4.261 -5.224 1.00 94.00 192 ASP A N 1
ATOM 1391 C CA . ASP A 1 192 ? 29.666 -4.098 -6.385 1.00 94.00 192 ASP A CA 1
ATOM 1392 C C . ASP A 1 192 ? 28.517 -3.099 -6.153 1.00 94.00 192 ASP A C 1
ATOM 1394 O O . ASP A 1 192 ? 27.660 -2.909 -7.024 1.00 94.00 192 ASP A O 1
ATOM 1398 N N . SER A 1 193 ? 28.476 -2.450 -4.984 1.00 98.00 1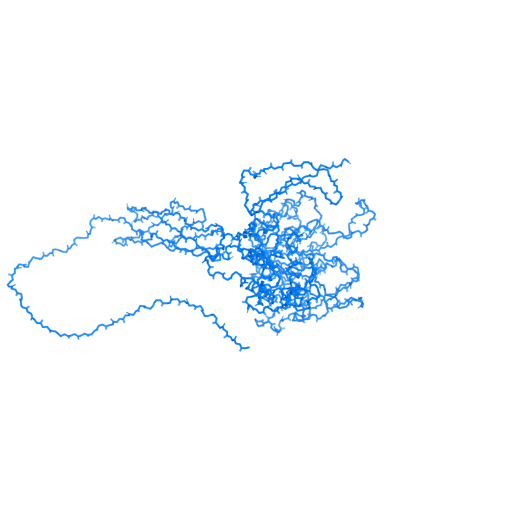93 SER A N 1
ATOM 1399 C CA . SER A 1 193 ? 27.387 -1.540 -4.632 1.00 98.00 193 SER A CA 1
ATOM 1400 C C . SER A 1 193 ? 27.368 -0.278 -5.491 1.00 98.00 193 SER A C 1
ATOM 1402 O O . SER A 1 193 ? 28.381 0.394 -5.718 1.00 98.00 193 SER A O 1
ATOM 1404 N N . LEU A 1 194 ? 26.160 0.132 -5.873 1.00 97.75 194 LEU A N 1
ATOM 1405 C CA . LEU A 1 194 ? 25.913 1.348 -6.646 1.00 97.75 194 LEU A CA 1
ATOM 1406 C C . LEU A 1 194 ? 25.945 2.592 -5.739 1.00 97.75 194 LEU A C 1
ATOM 1408 O O . LEU A 1 194 ? 24.919 3.140 -5.353 1.00 97.75 194 LEU A O 1
ATOM 1412 N N . SER A 1 195 ? 27.145 3.035 -5.365 1.00 96.25 195 SER A N 1
ATOM 1413 C CA . SER A 1 195 ? 27.374 4.058 -4.328 1.00 96.25 195 SER A CA 1
ATOM 1414 C C . SER A 1 195 ? 27.505 5.511 -4.814 1.00 96.25 195 SER A C 1
ATOM 1416 O O . SER A 1 195 ? 27.618 6.424 -3.997 1.00 96.25 195 SER A O 1
ATOM 1418 N N . ALA A 1 196 ? 27.513 5.753 -6.124 1.00 95.38 196 ALA A N 1
ATOM 1419 C CA . ALA A 1 196 ? 27.769 7.063 -6.725 1.00 95.38 196 ALA A CA 1
ATOM 1420 C C . ALA A 1 196 ? 26.890 7.301 -7.964 1.00 95.38 196 ALA A C 1
ATOM 1422 O O . ALA A 1 196 ? 27.364 7.682 -9.042 1.00 95.38 196 ALA A O 1
ATOM 1423 N N . VAL A 1 197 ? 25.581 7.091 -7.819 1.00 95.12 197 VAL A N 1
ATOM 1424 C CA . VAL A 1 197 ? 24.627 7.256 -8.919 1.00 95.12 197 VAL A CA 1
ATOM 1425 C C . VAL A 1 197 ? 24.596 8.717 -9.363 1.00 95.12 197 VAL A C 1
ATOM 1427 O O . VAL A 1 197 ? 24.494 9.637 -8.553 1.00 95.12 197 VAL A O 1
ATOM 1430 N N . SER A 1 198 ? 24.675 8.939 -10.675 1.00 92.75 198 SER A N 1
ATOM 1431 C CA . SER A 1 198 ? 24.552 10.266 -11.278 1.00 92.75 198 SER A CA 1
ATOM 1432 C C . SER A 1 198 ? 23.513 10.257 -12.391 1.00 92.75 198 SER A C 1
ATOM 1434 O O . SER A 1 198 ? 23.552 9.427 -13.299 1.00 92.75 198 SER A O 1
ATOM 1436 N N . TRP A 1 199 ? 22.596 11.216 -12.336 1.00 88.56 199 TRP A N 1
ATOM 1437 C CA . TRP A 1 199 ? 21.533 11.424 -13.306 1.00 88.56 199 TRP A CA 1
ATOM 1438 C C . TRP A 1 199 ? 21.345 12.923 -13.518 1.00 88.56 199 TRP A C 1
ATOM 1440 O O . TRP A 1 199 ? 20.667 13.626 -12.763 1.00 88.56 199 TRP A O 1
ATOM 1450 N N . ASN A 1 200 ? 21.957 13.404 -14.596 1.00 80.88 200 ASN A N 1
ATOM 1451 C CA . ASN A 1 200 ? 21.852 14.795 -15.001 1.00 80.88 200 ASN A CA 1
ATOM 1452 C C . ASN A 1 200 ? 20.565 15.004 -15.798 1.00 80.88 200 ASN A C 1
ATOM 1454 O O . ASN A 1 200 ? 20.298 14.293 -16.766 1.00 80.88 200 ASN A O 1
ATOM 1458 N N . SER A 1 201 ? 19.797 16.013 -15.407 1.00 74.06 201 SER A N 1
ATOM 1459 C CA . SER A 1 201 ? 18.700 16.558 -16.198 1.00 74.06 201 SER A CA 1
ATOM 1460 C C . SER A 1 201 ? 18.994 18.035 -16.482 1.00 74.06 201 SER A C 1
ATOM 1462 O O . SER A 1 201 ? 19.604 18.723 -15.658 1.00 74.06 201 SER A O 1
ATOM 1464 N N . SER A 1 202 ? 18.643 18.524 -17.670 1.00 65.06 202 SER A N 1
ATOM 1465 C CA . SER A 1 202 ? 18.824 19.933 -18.030 1.00 65.06 202 SER A CA 1
ATOM 1466 C C . SER A 1 202 ? 17.583 20.761 -17.671 1.00 65.06 202 SER A C 1
ATOM 1468 O O . SER A 1 202 ? 16.475 20.216 -17.632 1.00 65.06 202 SER A O 1
ATOM 1470 N N . PRO A 1 203 ? 17.718 22.089 -17.488 1.00 64.94 203 PRO A N 1
ATOM 1471 C CA . PRO A 1 203 ? 16.569 22.990 -17.553 1.00 64.94 203 PRO A CA 1
ATOM 1472 C C . PRO A 1 203 ? 15.751 22.722 -18.824 1.00 64.94 203 PRO A C 1
ATOM 1474 O O . PRO A 1 203 ? 16.321 22.495 -19.894 1.00 64.94 203 PRO A O 1
ATOM 1477 N N . GLY A 1 204 ? 14.424 22.696 -18.698 1.00 62.22 204 GLY A N 1
ATOM 1478 C CA . GLY A 1 204 ? 13.519 22.299 -19.783 1.00 62.22 204 GLY A CA 1
ATOM 1479 C C . GLY A 1 204 ? 13.394 20.787 -20.015 1.00 62.22 204 GLY A C 1
ATOM 1480 O O . GLY A 1 204 ? 12.765 20.392 -20.993 1.00 62.22 204 GLY A O 1
ATOM 1481 N N . SER A 1 205 ? 13.971 19.935 -19.154 1.00 69.31 205 SER A N 1
ATOM 1482 C CA . SER A 1 205 ? 13.765 18.484 -19.251 1.00 69.31 205 SER A CA 1
ATOM 1483 C C . SER A 1 205 ? 12.317 18.081 -18.958 1.00 69.31 205 SER A C 1
ATOM 1485 O O . SER A 1 205 ? 11.644 18.662 -18.106 1.00 69.31 205 SER A O 1
ATOM 1487 N N . SER A 1 206 ? 11.887 17.018 -19.630 1.00 70.38 206 SER A N 1
ATOM 1488 C CA . SER A 1 206 ? 10.622 16.312 -19.431 1.00 70.38 206 SER A CA 1
ATOM 1489 C C . SER A 1 206 ? 10.633 15.344 -18.245 1.00 70.38 206 SER A C 1
ATOM 1491 O O . SER A 1 206 ? 9.728 14.523 -18.115 1.00 70.38 206 SER A O 1
ATOM 1493 N N . THR A 1 207 ? 11.658 15.394 -17.387 1.00 79.56 207 THR A N 1
ATOM 1494 C CA . THR A 1 207 ? 11.780 14.439 -16.286 1.00 79.56 207 THR A CA 1
ATOM 1495 C C . THR A 1 207 ? 10.647 14.625 -15.285 1.00 79.56 207 THR A C 1
ATOM 1497 O O . THR A 1 207 ? 10.448 15.729 -14.769 1.00 79.56 207 THR A O 1
ATOM 1500 N N . PHE A 1 208 ? 9.918 13.547 -15.004 1.00 81.38 208 PHE A N 1
ATOM 1501 C CA . PHE A 1 208 ? 8.881 13.547 -13.979 1.00 81.38 208 PHE A CA 1
ATOM 1502 C C . PHE A 1 208 ? 9.476 13.564 -12.576 1.00 81.38 208 PHE A C 1
ATOM 1504 O O . PHE A 1 208 ? 10.535 12.991 -12.313 1.00 81.38 208 PHE A O 1
ATOM 1511 N N . ARG A 1 209 ? 8.757 14.231 -11.675 1.00 87.56 209 ARG A N 1
ATOM 1512 C CA . ARG A 1 209 ? 8.981 14.147 -10.238 1.00 87.56 209 ARG A CA 1
ATOM 1513 C C . ARG A 1 209 ? 7.868 13.321 -9.634 1.00 87.56 209 ARG A C 1
ATOM 1515 O O . ARG A 1 209 ? 6.701 13.647 -9.833 1.00 87.56 209 ARG A O 1
ATOM 1522 N N . PHE A 1 210 ? 8.241 12.300 -8.887 1.00 90.94 210 PHE A N 1
ATOM 1523 C CA . PHE A 1 210 ? 7.315 11.395 -8.235 1.00 90.94 210 PHE A CA 1
ATOM 1524 C C . PHE A 1 210 ? 7.184 11.728 -6.749 1.00 90.94 210 PHE A C 1
ATOM 1526 O O . PHE A 1 210 ? 8.146 12.172 -6.115 1.00 90.94 210 PHE A O 1
ATOM 1533 N N . ALA A 1 211 ? 5.989 11.519 -6.213 1.00 92.25 211 ALA A N 1
ATOM 1534 C CA . ALA A 1 211 ? 5.692 11.515 -4.792 1.00 92.25 211 ALA A CA 1
ATOM 1535 C C . ALA A 1 211 ? 5.268 10.090 -4.416 1.00 92.25 211 ALA A C 1
ATOM 1537 O O . ALA A 1 211 ? 4.212 9.650 -4.878 1.00 92.25 211 ALA A O 1
ATOM 1538 N N . PRO A 1 212 ? 6.106 9.353 -3.674 1.00 94.44 212 PRO A N 1
ATOM 1539 C CA . PRO A 1 212 ? 5.760 8.014 -3.230 1.00 94.44 212 PRO A CA 1
ATOM 1540 C C . PRO A 1 212 ? 4.738 8.023 -2.086 1.00 94.44 212 PRO A C 1
ATOM 1542 O O . PRO A 1 212 ? 4.663 8.989 -1.322 1.00 94.44 212 PRO A O 1
ATOM 1545 N N . VAL A 1 213 ? 4.006 6.920 -1.940 1.00 94.31 213 VAL A N 1
ATOM 1546 C CA . VAL A 1 213 ? 3.060 6.650 -0.852 1.00 94.31 213 VAL A CA 1
ATOM 1547 C C . VAL A 1 213 ? 3.562 5.451 -0.052 1.00 94.31 213 VAL A C 1
ATOM 1549 O O . VAL A 1 213 ? 3.717 4.349 -0.582 1.00 94.31 213 VAL A O 1
ATOM 1552 N N . PHE A 1 214 ? 3.815 5.675 1.239 1.00 95.44 214 PHE A N 1
ATOM 1553 C CA . PHE A 1 214 ? 4.303 4.640 2.149 1.00 95.44 214 PHE A CA 1
ATOM 1554 C C . PHE A 1 214 ? 3.327 3.452 2.202 1.00 95.44 214 PHE A C 1
ATOM 1556 O O . PHE A 1 214 ? 2.110 3.636 2.201 1.00 95.44 214 PHE A O 1
ATOM 1563 N N . GLY A 1 215 ? 3.868 2.236 2.191 1.00 94.38 215 GLY A N 1
ATOM 1564 C CA . GLY A 1 215 ? 3.102 0.991 2.065 1.00 94.38 215 GLY A CA 1
ATOM 1565 C C . GLY A 1 215 ? 2.874 0.520 0.621 1.00 94.38 215 GLY A C 1
ATOM 1566 O O . GLY A 1 215 ? 2.761 -0.680 0.417 1.00 94.38 215 GLY A O 1
ATOM 1567 N N . TYR A 1 216 ? 2.901 1.408 -0.385 1.00 95.50 216 TYR A N 1
ATOM 1568 C CA . TYR A 1 216 ? 2.803 1.014 -1.803 1.00 95.50 216 TYR A CA 1
ATOM 1569 C C . TYR A 1 216 ? 4.132 1.098 -2.546 1.00 95.50 216 TYR A C 1
ATOM 1571 O O . TYR A 1 216 ? 4.496 0.198 -3.302 1.00 95.50 216 TYR A O 1
ATOM 1579 N N . ASN A 1 217 ? 4.851 2.207 -2.376 1.00 97.38 217 ASN A N 1
ATOM 1580 C CA . ASN A 1 217 ? 6.074 2.481 -3.117 1.00 97.38 217 ASN A CA 1
ATOM 1581 C C . ASN A 1 217 ? 7.041 3.373 -2.336 1.00 97.38 217 ASN A C 1
ATOM 1583 O O . ASN A 1 217 ? 6.713 4.007 -1.333 1.00 97.38 217 ASN A O 1
ATOM 1587 N N . PHE A 1 218 ? 8.278 3.397 -2.814 1.00 98.00 218 PHE A N 1
ATOM 1588 C CA . PHE A 1 218 ? 9.395 4.114 -2.220 1.00 98.00 218 PHE A CA 1
ATOM 1589 C C . PHE A 1 218 ? 10.337 4.613 -3.324 1.00 98.00 218 PHE A C 1
ATOM 1591 O O . PHE A 1 218 ? 10.369 4.072 -4.436 1.00 98.00 218 PHE A O 1
ATOM 1598 N N . PRO A 1 219 ? 11.100 5.688 -3.075 1.00 97.44 219 PRO A N 1
ATOM 1599 C CA . PRO A 1 219 ? 11.978 6.243 -4.082 1.00 97.44 219 PRO A CA 1
ATOM 1600 C C . PRO A 1 219 ? 13.236 5.391 -4.227 1.00 97.44 219 PRO A C 1
ATOM 1602 O O . PRO A 1 219 ? 13.914 5.089 -3.249 1.00 97.44 219 PRO A O 1
ATOM 1605 N N . ILE A 1 220 ? 13.603 5.101 -5.472 1.00 97.50 220 ILE A N 1
ATOM 1606 C CA . ILE A 1 220 ? 14.897 4.486 -5.810 1.00 97.50 220 ILE A CA 1
ATOM 1607 C C . ILE A 1 220 ? 15.864 5.496 -6.422 1.00 97.50 220 ILE A C 1
ATOM 1609 O O . ILE A 1 220 ? 17.023 5.189 -6.649 1.00 97.50 220 ILE A O 1
ATOM 1613 N N . VAL A 1 221 ? 15.413 6.721 -6.704 1.00 95.25 221 VAL A N 1
ATOM 1614 C CA . VAL A 1 221 ? 16.283 7.825 -7.120 1.00 95.25 221 VAL A CA 1
ATOM 1615 C C . VAL A 1 221 ? 15.774 9.120 -6.508 1.00 95.25 221 VAL A C 1
ATOM 1617 O O . VAL A 1 221 ? 14.712 9.610 -6.892 1.00 95.25 221 VAL A O 1
ATOM 1620 N N . THR A 1 222 ? 16.571 9.720 -5.626 1.00 94.50 222 THR A N 1
ATOM 1621 C CA . THR A 1 222 ? 16.289 11.021 -5.005 1.00 94.50 222 THR A CA 1
ATOM 1622 C C . THR A 1 222 ? 17.337 12.050 -5.423 1.00 94.50 222 THR A C 1
ATOM 1624 O O . THR A 1 222 ? 18.541 11.802 -5.363 1.00 94.50 222 THR A O 1
ATOM 1627 N N . THR A 1 223 ? 16.892 13.233 -5.843 1.00 92.69 223 THR A N 1
ATOM 1628 C CA . THR A 1 223 ? 17.773 14.330 -6.257 1.00 92.69 223 THR A CA 1
ATOM 1629 C C . THR A 1 223 ? 18.538 14.889 -5.072 1.00 92.69 223 THR A C 1
ATOM 1631 O O . THR A 1 223 ? 17.950 15.171 -4.027 1.00 92.69 223 THR A O 1
ATOM 1634 N N . ASN A 1 224 ? 19.830 15.150 -5.243 1.00 93.06 224 ASN A N 1
ATOM 1635 C CA . ASN A 1 224 ? 20.656 15.740 -4.196 1.00 93.06 224 ASN A CA 1
ATOM 1636 C C . ASN A 1 224 ? 21.160 17.152 -4.505 1.00 93.06 224 ASN A C 1
ATOM 1638 O O . ASN A 1 224 ? 21.678 17.799 -3.597 1.00 93.06 224 ASN A O 1
ATOM 1642 N N . THR A 1 225 ? 20.972 17.638 -5.732 1.00 92.62 225 THR A N 1
ATOM 1643 C CA . THR A 1 225 ? 21.400 18.973 -6.156 1.00 92.62 225 THR A CA 1
ATOM 1644 C C . THR A 1 225 ? 20.482 19.546 -7.240 1.00 92.62 225 THR A C 1
ATOM 1646 O O . THR A 1 225 ? 19.534 18.902 -7.687 1.00 92.62 225 THR A O 1
ATOM 1649 N N . SER A 1 226 ? 20.750 20.779 -7.664 1.00 90.44 226 SER A N 1
ATOM 1650 C CA . SER A 1 226 ? 20.070 21.457 -8.766 1.00 90.44 226 SER A CA 1
ATOM 1651 C C . SER A 1 226 ? 21.031 22.416 -9.469 1.00 90.44 226 SER A C 1
ATOM 1653 O O . SER A 1 226 ? 21.857 23.075 -8.824 1.00 90.44 226 SER A O 1
ATOM 1655 N N . SER A 1 227 ? 20.887 22.554 -10.791 1.00 86.50 227 SER A N 1
ATOM 1656 C CA . SER A 1 227 ? 21.594 23.601 -11.539 1.00 86.50 227 SER A CA 1
ATOM 1657 C C . SER A 1 227 ? 21.054 25.009 -11.250 1.00 86.50 227 SER A C 1
ATOM 1659 O O . SER A 1 227 ? 21.669 25.998 -11.644 1.00 86.50 227 SER A O 1
ATOM 1661 N N . VAL A 1 228 ? 19.912 25.122 -10.565 1.00 84.25 228 VAL A N 1
ATOM 1662 C CA . VAL A 1 228 ? 19.323 26.381 -10.106 1.00 84.25 228 VAL A CA 1
ATOM 1663 C C . VAL A 1 228 ? 19.542 26.521 -8.598 1.00 84.25 228 VAL A C 1
ATOM 1665 O O . VAL A 1 228 ? 18.946 25.819 -7.784 1.00 84.25 228 VAL A O 1
ATOM 1668 N N . TYR A 1 229 ? 20.388 27.482 -8.219 1.00 82.31 229 TYR A N 1
ATOM 1669 C CA . TYR A 1 229 ? 20.908 27.643 -6.855 1.00 82.31 229 TYR A CA 1
ATOM 1670 C C . TYR A 1 229 ? 19.835 27.651 -5.749 1.00 82.31 229 TYR A C 1
ATOM 1672 O O . TYR A 1 229 ? 19.994 26.991 -4.727 1.00 82.31 229 TYR A O 1
ATOM 1680 N N . SER A 1 230 ? 18.701 28.329 -5.962 1.00 84.62 230 SER A N 1
ATOM 1681 C CA . SER A 1 230 ? 17.613 28.431 -4.973 1.00 84.62 230 SER A CA 1
ATOM 1682 C C . SER A 1 230 ? 16.898 27.110 -4.663 1.00 84.62 230 SER A C 1
ATOM 1684 O O . SER A 1 230 ? 16.113 27.056 -3.717 1.00 84.62 230 SER A O 1
ATOM 1686 N N . TRP A 1 231 ? 17.140 26.053 -5.443 1.00 81.81 231 TRP A N 1
ATOM 1687 C CA . TRP A 1 231 ? 16.453 24.765 -5.322 1.00 81.81 231 TRP A CA 1
ATOM 1688 C C . TRP A 1 231 ? 17.386 23.617 -4.926 1.00 81.81 231 TRP A C 1
ATOM 1690 O O . TRP A 1 231 ? 16.919 22.491 -4.796 1.00 81.81 231 TRP A O 1
ATOM 1700 N N . GLN A 1 232 ? 18.674 23.883 -4.674 1.00 81.69 232 GLN A N 1
ATOM 1701 C CA . GLN A 1 232 ? 19.683 22.850 -4.379 1.00 81.69 232 GLN A CA 1
ATOM 1702 C C . GLN A 1 232 ? 19.363 21.992 -3.147 1.00 81.69 232 GLN A C 1
ATOM 1704 O O . GLN A 1 232 ? 19.743 20.826 -3.094 1.00 81.69 232 GLN A O 1
ATOM 1709 N N . ASN A 1 233 ? 18.629 22.548 -2.181 1.00 82.31 233 ASN A N 1
ATOM 1710 C CA . ASN A 1 233 ? 18.265 21.843 -0.950 1.00 82.31 233 ASN A CA 1
ATOM 1711 C C . ASN A 1 233 ? 16.940 21.078 -1.048 1.00 82.31 233 ASN A C 1
ATOM 1713 O O . ASN A 1 233 ? 16.585 20.369 -0.109 1.00 82.31 233 ASN A O 1
ATOM 1717 N N . ARG A 1 234 ? 16.189 21.215 -2.148 1.00 85.38 234 ARG A N 1
ATOM 1718 C CA . ARG A 1 234 ? 14.929 20.487 -2.318 1.00 85.38 234 ARG A CA 1
ATOM 1719 C C . ARG A 1 234 ? 15.195 19.091 -2.858 1.00 85.38 234 ARG A C 1
ATOM 1721 O O . ARG A 1 234 ? 16.065 18.894 -3.704 1.00 85.38 234 ARG A O 1
ATOM 1728 N N . LYS A 1 235 ? 14.437 18.128 -2.347 1.00 89.31 235 LYS A N 1
ATOM 1729 C CA . LYS A 1 235 ? 14.521 16.726 -2.739 1.00 89.31 235 LYS A CA 1
ATOM 1730 C C . LYS A 1 235 ? 13.289 16.380 -3.560 1.00 89.31 235 LYS A C 1
ATOM 1732 O O . LYS A 1 235 ? 12.174 16.725 -3.183 1.00 89.31 235 LYS A O 1
ATOM 1737 N N . TYR A 1 236 ? 13.524 15.739 -4.690 1.00 91.00 236 TYR A N 1
ATOM 1738 C CA . TYR A 1 236 ? 12.508 15.211 -5.582 1.00 91.00 236 TYR A CA 1
ATOM 1739 C C . TYR A 1 236 ? 12.899 13.789 -5.960 1.00 91.00 236 TYR A C 1
ATOM 1741 O O . TYR A 1 236 ? 14.083 13.447 -5.921 1.00 91.00 236 TYR A O 1
ATOM 1749 N N . HIS A 1 237 ? 11.925 12.978 -6.353 1.00 92.75 237 HIS A N 1
ATOM 1750 C CA . HIS A 1 237 ? 12.168 11.589 -6.720 1.00 92.75 237 HIS A CA 1
ATOM 1751 C C . HIS A 1 237 ? 12.007 11.411 -8.230 1.00 92.75 237 HIS A C 1
ATOM 1753 O O . HIS A 1 237 ? 11.041 11.907 -8.805 1.00 92.75 237 HIS A O 1
ATOM 1759 N N . PHE A 1 238 ? 12.967 10.757 -8.886 1.00 91.00 238 PHE A N 1
ATOM 1760 C CA . PHE A 1 238 ? 12.975 10.546 -10.347 1.00 91.00 238 PHE A CA 1
ATOM 1761 C C . PHE A 1 238 ? 12.635 9.119 -10.767 1.00 91.00 238 PHE A C 1
ATOM 1763 O O . PHE A 1 238 ? 12.415 8.873 -11.953 1.00 91.00 238 PHE A O 1
ATOM 1770 N N . ALA A 1 239 ? 12.598 8.196 -9.812 1.00 94.00 239 ALA A N 1
ATOM 1771 C CA . ALA A 1 239 ? 12.158 6.832 -10.021 1.00 94.00 239 ALA A CA 1
ATOM 1772 C C . ALA A 1 239 ? 11.650 6.251 -8.702 1.00 94.00 239 ALA A C 1
ATOM 1774 O O . ALA A 1 239 ? 12.168 6.595 -7.631 1.00 94.00 239 ALA A O 1
ATOM 1775 N N . LEU A 1 240 ? 10.655 5.378 -8.807 1.00 97.38 240 LEU A N 1
ATOM 1776 C CA . LEU A 1 240 ? 10.059 4.642 -7.701 1.00 97.38 240 LEU A CA 1
ATOM 1777 C C . LEU A 1 240 ? 10.185 3.139 -7.950 1.00 97.38 240 LEU A C 1
ATOM 1779 O O . LEU A 1 240 ? 10.188 2.703 -9.101 1.00 97.38 240 LEU A O 1
ATOM 1783 N N . ALA A 1 241 ? 10.219 2.377 -6.870 1.00 98.38 241 ALA A N 1
ATOM 1784 C CA . ALA A 1 241 ? 9.905 0.957 -6.855 1.00 98.38 241 ALA A CA 1
ATOM 1785 C C . ALA A 1 241 ? 8.729 0.736 -5.899 1.00 98.38 241 ALA A C 1
ATOM 1787 O O . ALA A 1 241 ? 8.504 1.552 -5.001 1.00 98.38 241 ALA A O 1
ATOM 1788 N N . GLY A 1 242 ? 7.964 -0.329 -6.099 1.00 97.94 242 GLY A N 1
ATOM 1789 C CA . GLY A 1 242 ? 6.820 -0.632 -5.252 1.00 97.94 242 GLY A CA 1
ATOM 1790 C C . GLY A 1 242 ? 6.229 -2.006 -5.505 1.00 97.94 242 GLY A C 1
ATOM 1791 O O . GLY A 1 242 ? 6.759 -2.789 -6.294 1.00 97.94 242 GLY A O 1
ATOM 1792 N N . PHE A 1 243 ? 5.128 -2.268 -4.813 1.00 96.19 243 PHE A N 1
ATOM 1793 C CA . PHE A 1 243 ? 4.424 -3.543 -4.834 1.00 96.19 243 PHE A CA 1
ATOM 1794 C C . PHE A 1 243 ? 2.943 -3.329 -5.161 1.00 96.19 243 PHE A C 1
ATOM 1796 O O . PHE A 1 243 ? 2.336 -2.371 -4.675 1.00 96.19 243 PHE A O 1
ATOM 1803 N N . TYR A 1 244 ? 2.391 -4.193 -6.010 1.00 95.00 244 TYR A N 1
ATOM 1804 C CA . TYR A 1 244 ? 0.962 -4.349 -6.261 1.00 95.00 244 TYR A CA 1
ATOM 1805 C C . TYR A 1 244 ? 0.564 -5.730 -5.740 1.00 95.00 244 TYR A C 1
ATOM 1807 O O . TYR A 1 244 ? 0.868 -6.737 -6.381 1.00 95.00 244 TYR A O 1
ATOM 1815 N N . GLY A 1 245 ? 0.016 -5.786 -4.524 1.00 90.25 245 GLY A N 1
ATOM 1816 C CA . GLY A 1 245 ? 0.034 -7.032 -3.752 1.00 90.25 245 GLY A CA 1
ATOM 1817 C C . GLY A 1 245 ? 1.483 -7.472 -3.508 1.00 90.25 245 GLY A C 1
ATOM 1818 O O . GLY A 1 245 ? 2.267 -6.706 -2.944 1.00 90.25 245 GLY A O 1
ATOM 1819 N N . ASP A 1 246 ? 1.854 -8.659 -3.987 1.00 89.88 246 ASP A N 1
ATOM 1820 C CA . ASP A 1 246 ? 3.237 -9.164 -3.945 1.00 89.88 246 ASP A CA 1
ATOM 1821 C C . ASP A 1 246 ? 4.030 -8.880 -5.234 1.00 89.88 246 ASP A C 1
ATOM 1823 O O . ASP A 1 246 ? 5.259 -8.998 -5.264 1.00 89.88 246 ASP A O 1
ATOM 1827 N N . THR A 1 247 ? 3.352 -8.447 -6.299 1.00 96.12 247 THR A N 1
ATOM 1828 C CA . THR A 1 247 ? 3.967 -8.206 -7.606 1.00 96.12 247 THR A CA 1
ATOM 1829 C C . THR A 1 247 ? 4.766 -6.914 -7.604 1.00 96.12 247 THR A C 1
ATOM 1831 O O . THR A 1 247 ? 4.270 -5.841 -7.258 1.00 96.12 247 THR A O 1
ATOM 1834 N N . ARG A 1 248 ? 6.025 -6.991 -8.030 1.00 97.94 248 ARG A N 1
ATOM 1835 C CA . ARG A 1 248 ? 6.950 -5.856 -8.020 1.00 97.94 248 ARG A CA 1
ATOM 1836 C C . ARG A 1 248 ? 6.752 -4.971 -9.247 1.00 97.94 248 ARG A C 1
ATOM 1838 O O . ARG A 1 248 ? 6.518 -5.444 -10.360 1.00 97.94 248 ARG A O 1
ATOM 1845 N N . TYR A 1 249 ? 6.909 -3.665 -9.068 1.00 98.31 249 TYR A N 1
ATOM 1846 C CA . TYR A 1 249 ? 6.928 -2.722 -10.179 1.00 98.31 249 TYR A CA 1
ATOM 1847 C C . TYR A 1 249 ? 7.976 -1.631 -9.996 1.00 98.31 249 TYR A C 1
ATOM 1849 O O . TYR A 1 249 ? 8.331 -1.233 -8.886 1.00 98.31 249 TYR A O 1
ATOM 1857 N N . THR A 1 250 ? 8.424 -1.085 -11.121 1.00 98.00 250 THR A N 1
ATOM 1858 C CA . THR A 1 250 ? 9.326 0.064 -11.176 1.00 98.00 250 THR A CA 1
ATOM 1859 C C . THR A 1 250 ? 8.707 1.161 -12.035 1.00 98.00 250 THR A C 1
ATOM 1861 O O . THR A 1 250 ? 8.237 0.908 -13.143 1.00 98.00 250 THR A O 1
ATOM 1864 N N . VAL A 1 251 ? 8.736 2.404 -11.549 1.00 95.44 251 VAL A N 1
ATOM 1865 C CA . VAL A 1 251 ? 8.271 3.588 -12.285 1.00 95.44 251 VAL A CA 1
ATOM 1866 C C . VAL A 1 251 ? 9.450 4.502 -12.570 1.00 95.44 251 VAL A C 1
ATOM 1868 O O . VAL A 1 251 ? 10.159 4.925 -11.654 1.00 95.44 251 VAL A O 1
ATOM 1871 N N . ILE A 1 252 ? 9.634 4.867 -13.837 1.00 90.56 252 ILE A N 1
ATOM 1872 C CA . ILE A 1 252 ? 10.698 5.773 -14.264 1.00 90.56 252 ILE A CA 1
ATOM 1873 C C . ILE A 1 252 ? 10.182 6.897 -15.154 1.00 90.56 252 ILE A C 1
ATOM 1875 O O . ILE A 1 252 ? 9.169 6.799 -15.845 1.00 90.56 252 ILE A O 1
ATOM 1879 N N . SER A 1 253 ? 10.960 7.973 -15.200 1.00 82.06 253 SER A N 1
ATOM 1880 C CA . SER A 1 253 ? 10.860 8.961 -16.267 1.00 82.06 253 SER A CA 1
ATOM 1881 C C . SER A 1 253 ? 11.488 8.428 -17.563 1.00 82.06 253 SER A C 1
ATOM 1883 O O . SER A 1 253 ? 12.609 7.928 -17.554 1.00 82.06 253 SER A O 1
ATOM 1885 N N . GLY A 1 254 ? 10.840 8.626 -18.709 1.00 71.56 254 GLY A N 1
ATOM 1886 C CA . GLY A 1 254 ? 11.283 8.177 -20.035 1.00 71.56 254 GLY A CA 1
ATOM 1887 C C . GLY A 1 254 ? 12.594 8.798 -20.515 1.00 71.56 254 GLY A C 1
ATOM 1888 O O . GLY A 1 254 ? 13.212 8.307 -21.449 1.00 71.56 254 GLY A O 1
ATOM 1889 N N . THR A 1 255 ? 13.091 9.832 -19.836 1.00 68.81 255 THR A N 1
ATOM 1890 C CA . THR A 1 255 ? 14.444 10.369 -20.048 1.00 68.81 255 THR A CA 1
ATOM 1891 C C . THR A 1 255 ? 15.560 9.466 -19.501 1.00 68.81 255 THR A C 1
ATOM 1893 O O . THR A 1 255 ? 16.736 9.742 -19.752 1.00 68.81 255 THR A O 1
ATOM 1896 N N . ALA A 1 256 ? 15.223 8.412 -18.746 1.00 71.31 256 ALA A N 1
ATOM 1897 C CA . ALA A 1 256 ? 16.181 7.538 -18.070 1.00 71.31 256 ALA A CA 1
ATOM 1898 C C . ALA A 1 256 ? 16.893 6.555 -19.007 1.00 71.31 256 ALA A C 1
ATOM 1900 O O . ALA A 1 256 ? 18.065 6.244 -18.779 1.00 71.31 256 ALA A O 1
ATOM 1901 N N . ILE A 1 257 ? 16.198 6.084 -20.048 1.00 75.38 257 ILE A N 1
ATOM 1902 C CA . ILE A 1 257 ? 16.651 5.000 -20.923 1.00 75.38 257 ILE A CA 1
ATOM 1903 C C . ILE A 1 257 ? 16.695 5.499 -22.364 1.00 75.38 257 ILE A C 1
ATOM 1905 O O . ILE A 1 257 ? 15.662 5.694 -22.990 1.00 75.38 257 ILE A O 1
ATOM 1909 N N . ASN A 1 258 ? 17.906 5.716 -22.880 1.00 67.56 258 ASN A N 1
ATOM 1910 C CA . ASN A 1 258 ? 18.156 6.111 -24.265 1.00 67.56 258 ASN A CA 1
ATOM 1911 C C . ASN A 1 258 ? 19.460 5.471 -24.759 1.00 67.56 258 ASN A C 1
ATOM 1913 O O . ASN A 1 258 ? 20.467 5.493 -24.048 1.00 67.56 258 ASN A O 1
ATOM 1917 N N . GLY A 1 259 ? 19.463 4.971 -25.998 1.00 74.12 259 GLY A N 1
ATOM 1918 C CA . GLY A 1 259 ? 20.638 4.343 -26.614 1.00 74.12 259 GLY A CA 1
ATOM 1919 C C . GLY A 1 259 ? 20.991 2.973 -26.021 1.00 74.12 259 GLY A C 1
ATOM 1920 O O . GLY A 1 259 ? 20.158 2.322 -25.402 1.00 74.12 259 GLY A O 1
ATOM 1921 N N . SER A 1 260 ? 22.227 2.519 -26.239 1.00 83.44 260 SER A N 1
ATOM 1922 C CA . SER A 1 260 ? 22.714 1.239 -25.706 1.00 83.44 260 SER A CA 1
ATOM 1923 C C . SER A 1 260 ? 23.027 1.315 -24.209 1.00 83.44 260 SER A C 1
ATOM 1925 O O . SER A 1 260 ? 23.365 2.376 -23.669 1.00 83.44 260 SER A O 1
ATOM 1927 N N . PHE A 1 261 ? 22.950 0.162 -23.544 1.00 90.75 261 PHE A N 1
ATOM 1928 C CA . PHE A 1 261 ? 23.396 0.009 -22.164 1.00 90.75 261 PHE A CA 1
ATOM 1929 C C . PHE A 1 261 ? 24.869 0.431 -22.005 1.00 90.75 261 PHE A C 1
ATOM 1931 O O . PHE A 1 261 ? 25.677 0.288 -22.920 1.00 90.75 261 PHE A O 1
ATOM 1938 N N . ASN A 1 262 ? 25.219 0.979 -20.839 1.00 91.69 262 ASN A N 1
ATOM 1939 C CA . ASN A 1 262 ? 26.575 1.429 -20.538 1.00 91.69 262 ASN A CA 1
ATOM 1940 C C . ASN A 1 262 ? 26.956 0.892 -19.162 1.00 91.69 262 ASN A C 1
ATOM 1942 O O . ASN A 1 262 ? 26.570 1.479 -18.151 1.00 91.69 262 ASN A O 1
ATOM 1946 N N . GLU A 1 263 ? 27.758 -0.170 -19.155 1.00 92.00 263 GLU A N 1
ATOM 1947 C CA . GLU A 1 263 ? 28.270 -0.833 -17.951 1.00 92.00 263 GLU A CA 1
ATOM 1948 C C . GLU A 1 263 ? 28.987 0.122 -16.994 1.00 92.00 263 GLU A C 1
ATOM 1950 O O . GLU A 1 263 ? 28.961 -0.068 -15.789 1.00 92.00 263 GLU A O 1
ATOM 1955 N N . THR A 1 264 ? 29.590 1.209 -17.479 1.00 92.56 264 THR A N 1
ATOM 1956 C CA . THR A 1 264 ? 30.282 2.174 -16.603 1.00 92.56 264 THR A CA 1
ATOM 1957 C C . THR A 1 264 ? 29.341 3.192 -15.951 1.00 92.56 264 THR A C 1
ATOM 1959 O O . THR A 1 264 ? 29.742 3.934 -15.055 1.00 92.56 264 THR A O 1
ATOM 1962 N N . SER A 1 265 ? 28.079 3.256 -16.385 1.00 93.00 265 SER A N 1
ATOM 1963 C CA . SER A 1 265 ? 27.078 4.163 -15.829 1.00 93.00 265 SER A CA 1
ATOM 1964 C C . SER A 1 265 ? 26.321 3.490 -14.688 1.00 93.00 265 SER A C 1
ATOM 1966 O O . SER A 1 265 ? 25.453 2.654 -14.928 1.00 93.00 265 SER A O 1
ATOM 1968 N N . GLN A 1 266 ? 26.549 3.932 -13.448 1.00 95.12 266 GLN A N 1
ATOM 1969 C CA . GLN A 1 266 ? 25.775 3.429 -12.306 1.00 95.12 266 GLN A CA 1
ATOM 1970 C C . GLN A 1 266 ? 24.270 3.713 -12.420 1.00 95.12 266 GLN A C 1
ATOM 1972 O O . GLN A 1 266 ? 23.477 2.960 -11.876 1.00 95.12 266 GLN A O 1
ATOM 1977 N N . ARG A 1 267 ? 23.845 4.741 -13.171 1.00 93.00 267 ARG A N 1
ATOM 1978 C CA . ARG A 1 267 ? 22.421 4.931 -13.499 1.00 93.00 267 ARG A CA 1
ATOM 1979 C C . ARG A 1 267 ? 21.888 3.764 -14.328 1.00 93.00 267 ARG A C 1
ATOM 1981 O O . ARG A 1 267 ? 20.801 3.283 -14.051 1.00 93.00 267 ARG A O 1
ATOM 1988 N N . HIS A 1 268 ? 22.621 3.334 -15.356 1.00 93.81 268 HIS A N 1
ATOM 1989 C CA . HIS A 1 268 ? 22.192 2.199 -16.175 1.00 93.81 268 HIS A CA 1
ATOM 1990 C C . HIS A 1 268 ? 22.200 0.913 -15.349 1.00 93.81 268 HIS A C 1
ATOM 1992 O O . HIS A 1 268 ? 21.208 0.196 -15.368 1.00 93.81 268 HIS A O 1
ATOM 1998 N N . GLN A 1 269 ? 23.256 0.672 -14.566 1.00 96.12 269 GLN A N 1
ATOM 1999 C CA . GLN A 1 269 ? 23.306 -0.478 -13.661 1.00 96.12 269 GLN A CA 1
ATOM 2000 C C . GLN A 1 269 ? 22.154 -0.475 -12.647 1.00 96.12 269 GLN A C 1
ATOM 2002 O O . GLN A 1 269 ? 21.552 -1.516 -12.438 1.00 96.12 269 GLN A O 1
ATOM 2007 N N . LEU A 1 270 ? 21.789 0.685 -12.089 1.00 96.62 270 LEU A N 1
ATOM 2008 C CA . LEU A 1 270 ? 20.653 0.821 -11.173 1.00 96.62 270 LEU A CA 1
ATOM 2009 C C . LEU A 1 270 ? 19.335 0.418 -11.839 1.00 96.62 270 LEU A C 1
ATOM 2011 O O . LEU A 1 270 ? 18.564 -0.339 -11.265 1.00 96.62 270 LEU A O 1
ATOM 2015 N N . LEU A 1 271 ? 19.082 0.906 -13.057 1.00 95.19 271 LEU A N 1
ATOM 2016 C CA . LEU A 1 271 ? 17.874 0.553 -13.807 1.00 95.19 271 LEU A CA 1
ATOM 2017 C C . LEU A 1 271 ? 17.852 -0.932 -14.189 1.00 95.19 271 LEU A C 1
ATOM 2019 O O . LEU A 1 271 ? 16.785 -1.535 -14.183 1.00 95.19 271 LEU A O 1
ATOM 2023 N N . LYS A 1 272 ? 19.016 -1.526 -14.485 1.00 95.62 272 LYS A N 1
ATOM 2024 C CA . LYS A 1 272 ? 19.144 -2.969 -14.727 1.00 95.62 272 LYS A CA 1
ATOM 2025 C C . LYS A 1 272 ? 18.798 -3.762 -13.468 1.00 95.62 272 LYS A C 1
ATOM 2027 O O . LYS A 1 272 ? 17.923 -4.612 -13.541 1.00 95.62 272 LYS A O 1
ATOM 2032 N N . SER A 1 273 ? 19.401 -3.424 -12.326 1.00 97.12 273 SER A N 1
ATOM 2033 C CA . SER A 1 273 ? 19.102 -4.072 -11.044 1.00 97.12 273 SER A CA 1
ATOM 2034 C C . SER A 1 273 ? 17.641 -3.895 -10.630 1.00 97.12 273 SER A C 1
ATOM 2036 O O . SER A 1 273 ? 17.068 -4.799 -10.046 1.00 97.12 273 SER A O 1
ATOM 2038 N N . ALA A 1 274 ? 17.015 -2.754 -10.937 1.00 97.38 274 ALA A N 1
ATOM 2039 C CA . ALA A 1 274 ? 15.592 -2.543 -10.673 1.00 97.38 274 ALA A CA 1
ATOM 2040 C C . ALA A 1 274 ? 14.696 -3.451 -11.531 1.00 97.38 274 ALA A C 1
ATOM 2042 O O . ALA A 1 274 ? 13.676 -3.934 -11.046 1.00 97.38 274 ALA A O 1
ATOM 2043 N N . ILE A 1 275 ? 15.080 -3.720 -12.784 1.00 96.25 275 ILE A N 1
ATOM 2044 C CA . ILE A 1 275 ? 14.398 -4.705 -13.634 1.00 96.25 275 ILE A CA 1
ATOM 2045 C C . ILE A 1 275 ? 14.627 -6.121 -13.099 1.00 96.25 275 ILE A C 1
ATOM 2047 O O . ILE A 1 275 ? 13.658 -6.846 -12.931 1.00 96.25 275 ILE A O 1
ATOM 2051 N N . GLU A 1 276 ? 15.869 -6.494 -12.775 1.00 96.44 276 GLU A N 1
ATOM 2052 C CA . GLU A 1 276 ? 16.202 -7.802 -12.181 1.00 96.44 276 GLU A CA 1
ATOM 2053 C C . GLU A 1 276 ? 15.407 -8.039 -10.887 1.00 96.44 276 GLU A C 1
ATOM 2055 O O . GLU A 1 276 ? 14.759 -9.072 -10.743 1.00 96.44 276 GLU A O 1
ATOM 2060 N N . TRP A 1 277 ? 15.361 -7.036 -10.005 1.00 97.62 277 TRP A N 1
ATOM 2061 C CA . TRP A 1 277 ? 14.534 -7.047 -8.800 1.00 97.62 277 TRP A CA 1
ATOM 2062 C C . TRP A 1 277 ? 13.048 -7.192 -9.127 1.00 97.62 277 TRP A C 1
ATOM 2064 O O . TRP A 1 277 ? 12.365 -7.958 -8.462 1.00 97.62 277 TRP A O 1
ATOM 2074 N N . SER A 1 278 ? 12.535 -6.487 -10.140 1.00 97.19 278 SER A N 1
ATOM 2075 C CA . SER A 1 278 ? 11.110 -6.570 -10.485 1.00 97.19 278 SER A CA 1
ATOM 2076 C C . SER A 1 278 ? 10.723 -7.970 -10.979 1.00 97.19 278 SER A C 1
ATOM 2078 O O . SER A 1 278 ? 9.644 -8.438 -10.647 1.00 97.19 278 SER A O 1
ATOM 2080 N N . ILE A 1 279 ? 11.595 -8.632 -11.747 1.00 95.56 279 ILE A N 1
ATOM 2081 C CA . ILE A 1 279 ? 11.346 -9.968 -12.317 1.00 95.56 279 ILE A CA 1
ATOM 2082 C C . ILE A 1 279 ? 11.508 -11.082 -11.268 1.00 95.56 279 ILE A C 1
ATOM 2084 O O . ILE A 1 279 ? 10.825 -12.097 -11.355 1.00 95.56 279 ILE A O 1
ATOM 2088 N N . ASP A 1 280 ? 12.390 -10.898 -10.281 1.00 89.69 280 ASP A N 1
ATOM 2089 C CA . ASP A 1 280 ? 12.620 -11.848 -9.177 1.00 89.69 280 ASP A CA 1
ATOM 2090 C C . ASP A 1 280 ? 12.984 -13.278 -9.629 1.00 89.69 280 ASP A C 1
ATOM 2092 O O . ASP A 1 280 ? 12.674 -14.270 -8.970 1.00 89.69 280 ASP A O 1
ATOM 2096 N N . LYS A 1 281 ? 13.655 -13.404 -10.781 1.00 85.12 281 LYS A N 1
ATOM 2097 C CA . LYS A 1 281 ? 14.172 -14.679 -11.296 1.00 85.12 281 LYS A CA 1
ATOM 2098 C C . LYS A 1 281 ? 15.455 -14.484 -12.093 1.00 85.12 281 LYS A C 1
ATOM 2100 O O . LYS A 1 281 ? 15.768 -13.374 -12.531 1.00 85.12 281 LYS A O 1
ATOM 2105 N N . ASP A 1 282 ? 16.175 -15.579 -12.322 1.00 84.69 282 ASP A N 1
ATOM 2106 C CA . ASP A 1 282 ? 17.375 -15.561 -13.156 1.00 84.69 282 ASP A CA 1
ATOM 2107 C C . ASP A 1 282 ? 17.045 -15.038 -14.568 1.00 84.69 282 ASP A C 1
ATOM 2109 O O . ASP A 1 282 ? 16.082 -15.506 -15.188 1.00 84.69 282 ASP A O 1
ATOM 2113 N N . PRO A 1 283 ? 17.829 -14.089 -15.113 1.00 81.88 283 PRO A N 1
ATOM 2114 C CA . PRO A 1 283 ? 17.546 -13.471 -16.401 1.00 81.88 283 PRO A CA 1
ATOM 2115 C C . PRO A 1 283 ? 17.952 -14.400 -17.553 1.00 81.88 283 PRO A C 1
ATOM 2117 O O . PRO A 1 283 ? 18.914 -14.146 -18.269 1.00 81.88 283 PRO A O 1
ATOM 2120 N N . VAL A 1 284 ? 17.250 -15.516 -17.724 1.00 86.94 284 VAL A N 1
ATOM 2121 C CA . VAL A 1 284 ? 17.464 -16.470 -18.818 1.00 86.94 284 VAL A CA 1
ATOM 2122 C C . VAL A 1 284 ? 16.170 -16.595 -19.608 1.00 86.94 284 VAL A C 1
ATOM 2124 O O . VAL A 1 284 ? 15.116 -16.825 -19.021 1.00 86.94 284 VAL A O 1
ATOM 2127 N N . ASP A 1 285 ? 16.267 -16.430 -20.930 1.00 89.69 285 ASP A N 1
ATOM 2128 C CA . ASP A 1 285 ? 15.145 -16.521 -21.873 1.00 89.69 285 ASP A CA 1
ATOM 2129 C C . ASP A 1 285 ? 13.921 -15.668 -21.477 1.00 89.69 285 ASP A C 1
ATOM 2131 O O . ASP A 1 285 ? 12.775 -16.086 -21.619 1.00 89.69 285 ASP A O 1
ATOM 2135 N N . LEU A 1 286 ? 14.171 -14.444 -20.999 1.00 94.88 286 LEU A N 1
ATOM 2136 C CA . LEU A 1 286 ? 13.149 -13.501 -20.560 1.00 94.88 286 LEU A CA 1
ATOM 2137 C C . LEU A 1 286 ? 12.215 -13.099 -21.712 1.00 94.88 286 LEU A C 1
ATOM 2139 O O . LEU A 1 286 ? 12.648 -12.496 -22.701 1.00 94.88 286 LEU A O 1
ATOM 2143 N N . ASN A 1 287 ? 10.920 -13.361 -21.568 1.00 95.75 287 ASN A N 1
ATOM 2144 C CA . ASN A 1 287 ? 9.885 -12.855 -22.467 1.00 95.75 287 ASN A CA 1
ATOM 2145 C C . ASN A 1 287 ? 9.407 -11.475 -22.000 1.00 95.75 287 ASN A C 1
ATOM 2147 O O . ASN A 1 287 ? 8.695 -11.363 -21.005 1.00 95.75 287 ASN A O 1
ATOM 2151 N N . ILE A 1 288 ? 9.782 -10.414 -22.717 1.00 95.94 288 ILE A N 1
ATOM 2152 C CA . ILE A 1 288 ? 9.417 -9.039 -22.361 1.00 95.94 288 ILE A CA 1
ATOM 2153 C C . ILE A 1 288 ? 8.383 -8.502 -23.351 1.00 95.94 288 ILE A C 1
ATOM 2155 O O . ILE A 1 288 ? 8.668 -8.288 -24.535 1.00 95.94 288 ILE A O 1
ATOM 2159 N N . VAL A 1 289 ? 7.191 -8.180 -22.852 1.00 96.19 289 VAL A N 1
ATOM 2160 C CA . VAL A 1 289 ? 6.167 -7.490 -23.643 1.00 96.19 289 VAL A CA 1
ATOM 2161 C C . VAL A 1 289 ? 6.339 -5.985 -23.497 1.00 96.19 289 VAL A C 1
ATOM 2163 O O . VAL A 1 289 ? 6.384 -5.452 -22.395 1.00 96.19 289 VAL A O 1
ATOM 2166 N N . ILE A 1 290 ? 6.414 -5.282 -24.629 1.00 92.88 290 ILE A N 1
ATOM 2167 C CA . ILE A 1 290 ? 6.489 -3.818 -24.676 1.00 92.88 290 ILE A CA 1
ATOM 2168 C C . ILE A 1 290 ? 5.236 -3.275 -25.362 1.00 92.88 290 ILE A C 1
ATOM 2170 O O . ILE A 1 290 ? 4.956 -3.654 -26.507 1.00 92.88 290 ILE A O 1
ATOM 2174 N N . ALA A 1 291 ? 4.519 -2.374 -24.688 1.00 91.12 291 ALA A N 1
ATOM 2175 C CA . ALA A 1 291 ? 3.224 -1.862 -25.135 1.00 91.12 291 ALA A CA 1
ATOM 2176 C C . ALA A 1 291 ? 3.061 -0.339 -24.966 1.00 91.12 291 ALA A C 1
ATOM 2178 O O . ALA A 1 291 ? 3.716 0.301 -24.137 1.00 91.12 291 ALA A O 1
ATOM 2179 N N . GLN A 1 292 ? 2.121 0.211 -25.741 1.00 85.81 292 GLN A N 1
ATOM 2180 C CA . GLN A 1 292 ? 1.635 1.599 -25.723 1.00 85.81 292 GLN A CA 1
ATOM 2181 C C . GLN A 1 292 ? 2.684 2.639 -26.123 1.00 85.81 292 GLN A C 1
ATOM 2183 O O . GLN A 1 292 ? 2.749 3.751 -25.601 1.00 85.81 292 GLN A O 1
ATOM 2188 N N . HIS A 1 293 ? 3.544 2.274 -27.070 1.00 73.12 293 HIS A N 1
ATOM 2189 C CA . HIS A 1 293 ? 4.635 3.135 -27.497 1.00 73.12 293 HIS A CA 1
ATOM 2190 C C . HIS A 1 293 ? 4.283 3.924 -28.774 1.00 73.12 293 HIS A C 1
ATOM 2192 O O . HIS A 1 293 ? 4.236 3.374 -29.874 1.00 73.12 293 HIS A O 1
ATOM 2198 N N . HIS A 1 294 ? 4.122 5.245 -28.639 1.00 60.75 294 HIS A N 1
ATOM 2199 C CA . HIS A 1 294 ? 3.582 6.137 -29.678 1.00 60.75 294 HIS A CA 1
ATOM 2200 C C . HIS A 1 294 ? 4.460 6.347 -30.933 1.00 60.75 294 HIS A C 1
ATOM 2202 O O . HIS A 1 294 ? 3.937 6.722 -31.982 1.00 60.75 294 HIS A O 1
ATOM 2208 N N . SER A 1 295 ? 5.789 6.161 -30.870 1.00 55.34 295 SER A N 1
ATOM 2209 C CA . SER A 1 295 ? 6.684 6.476 -32.003 1.00 55.34 295 SER A CA 1
ATOM 2210 C C . SER A 1 295 ? 7.283 5.228 -32.665 1.00 55.34 295 SER A C 1
ATOM 2212 O O . SER A 1 295 ? 7.807 4.331 -32.004 1.00 55.34 295 SER A O 1
ATOM 2214 N N . ASP A 1 296 ? 7.269 5.189 -34.000 1.00 46.75 296 ASP A N 1
ATOM 2215 C CA . ASP A 1 296 ? 7.914 4.124 -34.784 1.00 46.75 296 ASP A CA 1
ATOM 2216 C C . ASP A 1 296 ? 9.465 4.197 -34.718 1.00 46.75 296 ASP A C 1
ATOM 2218 O O . ASP A 1 296 ? 10.152 3.323 -35.241 1.00 46.75 296 ASP A O 1
ATOM 2222 N N . GLY A 1 297 ? 10.032 5.225 -34.062 1.00 47.16 297 GLY A N 1
ATOM 2223 C CA . GLY A 1 297 ? 11.478 5.459 -33.928 1.00 47.16 297 GLY A CA 1
ATOM 2224 C C . GLY A 1 297 ? 12.076 5.111 -32.556 1.00 47.16 297 GLY A C 1
ATOM 2225 O O . GLY A 1 297 ? 13.157 4.524 -32.513 1.00 47.16 297 GLY A O 1
ATOM 2226 N N . ASP A 1 298 ? 11.383 5.401 -31.444 1.00 51.69 298 ASP A N 1
ATOM 2227 C CA . ASP A 1 298 ? 11.913 5.208 -30.074 1.00 51.69 298 ASP A CA 1
ATOM 2228 C C . ASP A 1 298 ? 11.668 3.804 -29.508 1.00 51.69 298 ASP A C 1
ATOM 2230 O O . ASP A 1 298 ? 12.358 3.394 -28.575 1.00 51.69 298 ASP A O 1
ATOM 2234 N N . ASN A 1 299 ? 10.790 3.006 -30.129 1.00 53.75 299 ASN A N 1
ATOM 2235 C CA . ASN A 1 299 ? 10.606 1.597 -29.760 1.00 53.75 299 ASN A CA 1
ATOM 2236 C C . ASN A 1 299 ? 11.937 0.827 -29.898 1.00 53.75 299 ASN A C 1
ATOM 2238 O O . ASN A 1 299 ? 12.197 -0.132 -29.175 1.00 53.75 299 ASN A O 1
ATOM 2242 N N . SER A 1 300 ? 12.819 1.291 -30.794 1.00 62.84 300 SER A N 1
ATOM 2243 C CA . SER A 1 300 ? 14.181 0.777 -30.947 1.00 62.84 300 SER A CA 1
ATOM 2244 C C . SER A 1 300 ? 15.078 1.060 -29.731 1.00 62.84 300 SER A C 1
ATOM 2246 O O . SER A 1 300 ? 15.974 0.269 -29.458 1.00 62.84 300 SER A O 1
ATOM 2248 N N . GLY A 1 301 ? 14.843 2.140 -28.976 1.00 78.25 301 GLY A N 1
ATOM 2249 C CA . GLY A 1 301 ? 15.710 2.605 -27.892 1.00 78.25 301 GLY A CA 1
ATOM 2250 C C . GLY A 1 301 ? 15.692 1.690 -26.674 1.00 78.25 301 GLY A C 1
ATOM 2251 O O . GLY A 1 301 ? 16.742 1.197 -26.272 1.00 78.25 301 GLY A O 1
ATOM 2252 N N . ILE A 1 302 ? 14.508 1.418 -26.120 1.00 83.50 302 ILE A N 1
ATOM 2253 C CA . ILE A 1 302 ? 14.357 0.508 -24.975 1.00 83.50 302 ILE A CA 1
ATOM 2254 C C . ILE A 1 302 ? 14.694 -0.934 -25.343 1.00 83.50 302 ILE A C 1
ATOM 2256 O O . ILE A 1 302 ? 15.381 -1.604 -24.582 1.00 83.50 302 ILE A O 1
ATOM 2260 N N . ARG A 1 303 ? 14.305 -1.389 -26.541 1.00 88.38 303 ARG A N 1
ATOM 2261 C CA . ARG A 1 303 ? 14.659 -2.725 -27.043 1.00 88.38 303 ARG A CA 1
ATOM 2262 C C . ARG A 1 303 ? 16.170 -2.876 -27.170 1.00 88.38 303 ARG A C 1
ATOM 2264 O O . ARG A 1 303 ? 16.725 -3.837 -26.662 1.00 88.38 303 ARG A O 1
ATOM 2271 N N . ASN A 1 304 ? 16.849 -1.898 -27.772 1.00 88.81 304 ASN A N 1
ATOM 2272 C CA . ASN A 1 304 ? 18.308 -1.891 -27.875 1.00 88.81 304 ASN A CA 1
ATOM 2273 C C . ASN A 1 304 ? 18.977 -1.819 -26.495 1.00 88.81 304 ASN A C 1
ATOM 2275 O O . ASN A 1 304 ? 19.964 -2.512 -26.256 1.00 88.81 304 ASN A O 1
ATOM 2279 N N . TRP A 1 305 ? 18.446 -1.007 -25.579 1.00 91.31 305 TRP A N 1
ATOM 2280 C CA . TRP A 1 305 ? 18.962 -0.928 -24.216 1.00 91.31 305 TRP A CA 1
ATOM 2281 C C . TRP A 1 305 ? 18.827 -2.269 -23.489 1.00 91.31 305 TRP A C 1
ATOM 2283 O O . TRP A 1 305 ? 19.822 -2.747 -22.957 1.00 91.31 305 TRP A O 1
ATOM 2293 N N . LEU A 1 306 ? 17.650 -2.907 -23.539 1.00 92.75 306 LEU A N 1
ATOM 2294 C CA . LEU A 1 306 ? 17.379 -4.207 -22.919 1.00 92.75 306 LEU A CA 1
ATOM 2295 C C . LEU A 1 306 ? 18.226 -5.317 -23.545 1.00 92.75 306 LEU A C 1
ATOM 2297 O O . LEU A 1 306 ? 18.883 -6.043 -22.815 1.00 92.75 306 LEU A O 1
ATOM 2301 N N . SER A 1 307 ? 18.313 -5.396 -24.876 1.00 93.00 307 SER A N 1
ATOM 2302 C CA . SER A 1 307 ? 19.198 -6.358 -25.550 1.00 93.00 307 SER A CA 1
ATOM 2303 C C . SER A 1 307 ? 20.676 -6.136 -25.228 1.00 93.00 307 SER A C 1
ATOM 2305 O O . SER A 1 307 ? 21.446 -7.088 -25.210 1.00 93.00 307 SER A O 1
ATOM 2307 N N . SER A 1 308 ? 21.093 -4.890 -24.981 1.00 94.38 308 SER A N 1
ATOM 2308 C CA . SER A 1 308 ? 22.468 -4.589 -24.561 1.00 94.38 308 SER A CA 1
ATOM 2309 C C . SER A 1 308 ? 22.709 -4.903 -23.079 1.00 94.38 308 SER A C 1
ATOM 2311 O O . SER A 1 308 ? 23.825 -5.255 -22.717 1.00 94.38 308 SER A O 1
ATOM 2313 N N . ALA A 1 309 ? 21.696 -4.731 -22.224 1.00 93.94 309 ALA A N 1
ATOM 2314 C CA . ALA A 1 309 ? 21.764 -4.995 -20.786 1.00 93.94 309 ALA A CA 1
ATOM 2315 C C . ALA A 1 309 ? 21.647 -6.493 -20.460 1.00 93.94 309 ALA A C 1
ATOM 2317 O O . ALA A 1 309 ? 22.241 -6.953 -19.489 1.00 93.94 309 ALA A O 1
ATOM 2318 N N . PHE A 1 310 ? 20.920 -7.244 -21.288 1.00 94.44 310 PHE A N 1
ATOM 2319 C CA . PHE A 1 310 ? 20.659 -8.678 -21.158 1.00 94.44 310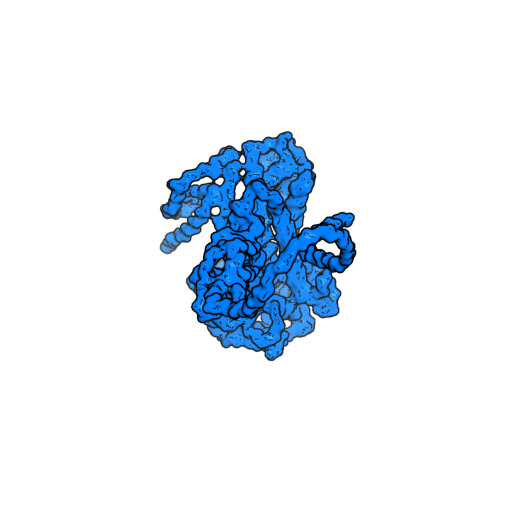 PHE A CA 1
ATOM 2320 C C . PHE A 1 310 ? 20.983 -9.394 -22.486 1.00 94.44 310 PHE A C 1
ATOM 2322 O O . PHE A 1 310 ? 20.072 -9.806 -23.214 1.00 94.44 310 PHE A O 1
ATOM 2329 N N . PRO A 1 311 ? 22.272 -9.491 -22.870 1.00 94.19 311 PRO A N 1
ATOM 2330 C CA . PRO A 1 311 ? 22.667 -10.059 -24.157 1.00 94.19 311 PRO A CA 1
ATOM 2331 C C . PRO A 1 311 ? 22.218 -11.513 -24.286 1.00 94.19 311 PRO A C 1
ATOM 2333 O O . PRO A 1 311 ? 22.492 -12.317 -23.400 1.00 94.19 311 PRO A O 1
ATOM 2336 N N . ASP A 1 312 ? 21.543 -11.838 -25.391 1.00 92.56 312 ASP A N 1
ATOM 2337 C CA . ASP A 1 312 ? 21.030 -13.182 -25.704 1.00 92.56 312 ASP A CA 1
ATOM 2338 C C . ASP A 1 312 ? 20.072 -13.775 -24.646 1.00 92.56 312 ASP A C 1
ATOM 2340 O O . ASP A 1 312 ? 19.820 -14.974 -24.646 1.00 92.56 312 ASP A O 1
ATOM 2344 N N . GLN A 1 313 ? 19.522 -12.938 -23.758 1.00 95.00 313 GLN A N 1
ATOM 2345 C CA . GLN A 1 313 ? 18.664 -13.349 -22.639 1.00 95.00 313 GLN A CA 1
ATOM 2346 C C . GLN A 1 313 ? 17.231 -12.827 -22.741 1.00 95.00 313 GLN A C 1
ATOM 2348 O O . GLN A 1 313 ? 16.417 -13.168 -21.895 1.00 95.00 313 GLN A O 1
ATOM 2353 N N . VAL A 1 314 ? 16.915 -11.979 -23.723 1.00 95.38 314 VAL A N 1
ATOM 2354 C CA . VAL A 1 314 ? 15.599 -11.335 -23.851 1.00 95.38 314 VAL A CA 1
ATOM 2355 C C . VAL A 1 314 ? 14.988 -11.579 -25.223 1.00 95.38 314 VAL A C 1
ATOM 2357 O O . VAL A 1 314 ? 15.655 -11.481 -26.257 1.00 95.38 314 VAL A O 1
ATOM 2360 N N . SER A 1 315 ? 13.686 -11.825 -25.231 1.00 95.00 315 SER A N 1
ATOM 2361 C CA . SER A 1 315 ? 12.838 -11.844 -26.415 1.00 95.00 315 SER A CA 1
ATOM 2362 C C . SER A 1 315 ? 11.716 -10.819 -26.263 1.00 95.00 315 SER A C 1
ATOM 2364 O O . SER A 1 315 ? 11.403 -10.379 -25.157 1.00 95.00 315 SER A O 1
ATOM 2366 N N . PHE A 1 316 ? 11.147 -10.384 -27.388 1.00 94.06 316 PHE A N 1
ATOM 2367 C CA . PHE A 1 316 ? 10.121 -9.349 -27.386 1.00 94.06 316 PHE A CA 1
ATOM 2368 C C . PHE A 1 316 ? 9.019 -9.631 -28.400 1.00 94.06 316 PHE A C 1
ATOM 2370 O O . PHE A 1 316 ? 9.277 -10.150 -29.489 1.00 94.06 316 PHE A O 1
ATOM 2377 N N . ASN A 1 317 ? 7.823 -9.123 -28.110 1.00 93.69 317 ASN A N 1
ATOM 2378 C CA . ASN A 1 317 ? 6.745 -8.978 -29.085 1.00 93.69 317 ASN A CA 1
ATOM 2379 C C . ASN A 1 317 ? 7.174 -8.137 -30.303 1.00 93.69 317 ASN A C 1
ATOM 2381 O O . ASN A 1 317 ? 8.051 -7.273 -30.204 1.00 93.69 317 ASN A O 1
ATOM 2385 N N . ILE A 1 318 ? 6.514 -8.316 -31.452 1.00 90.00 318 ILE A N 1
ATOM 2386 C CA . ILE A 1 318 ? 6.683 -7.419 -32.609 1.00 90.00 318 ILE A CA 1
ATOM 2387 C C . ILE A 1 318 ? 6.317 -5.982 -32.180 1.00 90.00 318 ILE A C 1
ATOM 2389 O O . ILE A 1 318 ? 5.323 -5.809 -31.470 1.00 90.00 318 ILE A O 1
ATOM 2393 N N . PRO A 1 319 ? 7.078 -4.940 -32.580 1.00 87.62 319 PRO A N 1
ATOM 2394 C CA . PRO A 1 319 ? 6.764 -3.563 -32.208 1.00 87.62 319 PRO A CA 1
ATOM 2395 C C . PRO A 1 319 ? 5.298 -3.208 -32.475 1.00 87.62 319 PRO A C 1
ATOM 2397 O O . PRO A 1 319 ? 4.802 -3.436 -33.578 1.00 87.62 319 PRO A O 1
ATOM 2400 N N . ARG A 1 320 ? 4.631 -2.641 -31.459 1.00 84.50 320 ARG A N 1
ATOM 2401 C CA . ARG A 1 320 ? 3.219 -2.210 -31.475 1.00 84.50 320 ARG A CA 1
ATOM 2402 C C . ARG A 1 320 ? 2.173 -3.325 -31.595 1.00 84.50 320 ARG A C 1
ATOM 2404 O O . ARG A 1 320 ? 0.983 -3.037 -31.635 1.00 84.50 320 ARG A O 1
ATOM 2411 N N . ALA A 1 321 ? 2.582 -4.595 -31.617 1.00 90.69 321 ALA A N 1
ATOM 2412 C CA . ALA A 1 321 ? 1.646 -5.719 -31.712 1.00 90.69 321 ALA A CA 1
ATOM 2413 C C . ALA A 1 321 ? 0.781 -5.906 -30.454 1.00 90.69 321 ALA A C 1
ATOM 2415 O O . ALA A 1 321 ? -0.257 -6.549 -30.537 1.00 90.69 321 ALA A O 1
ATOM 2416 N N . CYS A 1 322 ? 1.196 -5.328 -29.323 1.00 92.25 322 CYS A N 1
ATOM 2417 C CA . CYS A 1 322 ? 0.497 -5.406 -28.036 1.00 92.25 322 CYS A CA 1
ATOM 2418 C C . CYS A 1 322 ? -0.089 -4.050 -27.604 1.00 92.25 322 CYS A C 1
ATOM 2420 O O . CYS A 1 322 ? -0.350 -3.842 -26.424 1.00 92.25 322 CYS A O 1
ATOM 2422 N N . ASP A 1 323 ? -0.237 -3.097 -28.529 1.00 89.06 323 ASP A N 1
ATOM 2423 C CA . ASP A 1 323 ? -0.829 -1.791 -28.224 1.00 89.06 323 ASP A CA 1
ATOM 2424 C C . ASP A 1 323 ? -2.364 -1.886 -28.148 1.00 89.06 323 ASP A C 1
ATOM 2426 O O . ASP A 1 323 ? -2.994 -2.737 -28.783 1.00 89.06 323 ASP A O 1
ATOM 2430 N N . SER A 1 324 ? -2.983 -0.959 -27.410 1.00 87.69 324 SER A N 1
ATOM 2431 C CA . SER A 1 324 ? -4.435 -0.892 -27.201 1.00 87.69 324 SER A CA 1
ATOM 2432 C C . SER A 1 324 ? -5.016 -2.252 -26.761 1.00 87.69 324 SER A C 1
ATOM 2434 O O . SER A 1 324 ? -4.425 -2.938 -25.928 1.00 87.69 324 SER A O 1
ATOM 2436 N N . ILE A 1 325 ? -6.161 -2.656 -27.315 1.00 86.62 325 ILE A N 1
ATOM 2437 C CA . ILE A 1 325 ? -6.892 -3.882 -26.961 1.00 86.62 325 ILE A CA 1
ATOM 2438 C C . ILE A 1 325 ? -6.111 -5.182 -27.210 1.00 86.62 325 ILE A C 1
ATOM 2440 O O . ILE A 1 325 ? -6.455 -6.212 -26.631 1.00 86.62 325 ILE A O 1
ATOM 2444 N N . ALA A 1 326 ? -5.072 -5.147 -28.055 1.00 91.94 326 ALA A N 1
ATOM 2445 C CA . ALA A 1 326 ? -4.256 -6.318 -28.373 1.00 91.94 326 ALA A CA 1
ATOM 2446 C C . ALA A 1 326 ? -3.330 -6.731 -27.218 1.00 91.94 326 ALA A C 1
ATOM 2448 O O . ALA A 1 326 ? -2.762 -7.820 -27.262 1.00 91.94 326 ALA A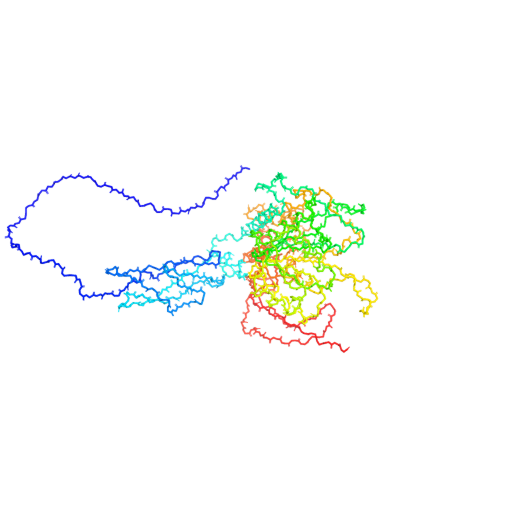 O 1
ATOM 2449 N N . LEU A 1 327 ? -3.196 -5.890 -26.183 1.00 93.69 327 LEU A N 1
ATOM 2450 C CA . LEU A 1 327 ? -2.420 -6.208 -24.989 1.00 93.69 327 LEU A CA 1
ATOM 2451 C C . LEU A 1 327 ? -2.889 -7.521 -24.341 1.00 93.69 327 LEU A C 1
ATOM 2453 O O . LEU A 1 327 ? -2.043 -8.341 -24.003 1.00 93.69 327 LEU A O 1
ATOM 2457 N N . SER A 1 328 ? -4.204 -7.755 -24.263 1.00 91.56 328 SER A N 1
ATOM 2458 C CA . SER A 1 328 ? -4.808 -8.977 -23.704 1.00 91.56 328 SER A CA 1
ATOM 2459 C C . SER A 1 328 ? -4.207 -10.258 -24.280 1.00 91.56 328 SER A C 1
ATOM 2461 O O . SER A 1 328 ? -3.764 -11.111 -23.523 1.00 91.56 328 SER A O 1
ATOM 2463 N N . ILE A 1 329 ? -4.101 -10.343 -25.608 1.00 93.50 329 ILE A N 1
ATOM 2464 C CA . ILE A 1 329 ? -3.539 -11.501 -26.315 1.00 93.50 329 ILE A CA 1
ATOM 2465 C C . ILE A 1 329 ? -2.072 -11.705 -25.931 1.00 93.50 329 ILE A C 1
ATOM 2467 O O . ILE A 1 329 ? -1.630 -12.824 -25.716 1.00 93.50 329 ILE A O 1
ATOM 2471 N N . CYS A 1 330 ? -1.302 -10.623 -25.814 1.00 94.75 330 CYS A N 1
ATOM 2472 C CA . CYS A 1 330 ? 0.104 -10.726 -25.437 1.00 94.75 330 CYS A CA 1
ATOM 2473 C C . CYS A 1 330 ? 0.319 -11.138 -23.976 1.00 94.75 330 CYS A C 1
ATOM 2475 O O . CYS A 1 330 ? 1.409 -11.598 -23.643 1.00 94.75 330 CYS A O 1
ATOM 2477 N N . MET A 1 331 ? -0.672 -10.937 -23.103 1.00 95.69 331 MET A N 1
ATOM 2478 C CA . MET A 1 331 ? -0.604 -11.383 -21.709 1.00 95.69 331 MET A CA 1
ATOM 2479 C C . MET A 1 331 ? -0.923 -12.878 -21.562 1.00 95.69 331 MET A C 1
ATOM 2481 O O . MET A 1 331 ? -0.494 -13.472 -20.580 1.00 95.69 331 MET A O 1
ATOM 2485 N N . GLU A 1 332 ? -1.599 -13.509 -22.536 1.00 93.25 332 GLU A N 1
ATOM 2486 C CA . GLU A 1 332 ? -1.903 -14.955 -22.510 1.00 93.25 332 GLU A CA 1
ATOM 2487 C C . GLU A 1 332 ? -0.635 -15.826 -22.474 1.00 93.25 332 GLU A C 1
ATOM 2489 O O . GLU A 1 332 ? -0.646 -16.908 -21.892 1.00 93.25 332 GLU A O 1
ATOM 2494 N N . ASP A 1 333 ? 0.472 -15.330 -23.034 1.00 91.38 333 ASP A N 1
ATOM 2495 C CA . ASP A 1 333 ? 1.777 -16.004 -23.023 1.00 91.38 333 ASP A CA 1
ATOM 2496 C C . ASP A 1 333 ? 2.530 -15.863 -21.679 1.00 91.38 333 ASP A C 1
ATOM 2498 O O . ASP A 1 333 ? 3.680 -16.291 -21.584 1.00 91.38 333 ASP A O 1
ATOM 2502 N N . ASN A 1 334 ? 1.910 -15.252 -20.659 1.00 93.75 334 ASN A N 1
ATOM 2503 C CA . ASN A 1 334 ? 2.466 -14.999 -19.324 1.00 93.75 334 ASN A CA 1
ATOM 2504 C C . ASN A 1 334 ? 3.904 -14.436 -19.361 1.00 93.75 334 ASN A C 1
ATOM 2506 O O . ASN A 1 334 ? 4.853 -15.124 -18.974 1.00 93.75 334 ASN A O 1
ATOM 2510 N N . PRO A 1 335 ? 4.100 -13.216 -19.899 1.00 96.62 335 PRO A N 1
ATOM 2511 C CA . PRO A 1 335 ? 5.427 -12.633 -20.024 1.00 96.62 335 PRO A CA 1
ATOM 2512 C C . PRO A 1 335 ? 6.088 -12.393 -18.669 1.00 96.62 335 PRO A C 1
ATOM 2514 O O . PRO A 1 335 ? 5.439 -12.179 -17.652 1.00 96.62 335 PRO A O 1
ATOM 2517 N N . ASP A 1 336 ? 7.411 -12.319 -18.695 1.00 97.38 336 ASP A N 1
ATOM 2518 C CA . ASP A 1 336 ? 8.240 -12.123 -17.509 1.00 97.38 336 ASP A CA 1
ATOM 2519 C C . ASP A 1 336 ? 8.318 -10.666 -17.062 1.00 97.38 336 ASP A C 1
ATOM 2521 O O . ASP A 1 336 ? 8.725 -10.375 -15.942 1.00 97.38 336 ASP A O 1
ATOM 2525 N N . LEU A 1 337 ? 7.997 -9.740 -17.965 1.00 97.69 337 LEU A N 1
ATOM 2526 C CA . LEU A 1 337 ? 7.956 -8.312 -17.694 1.00 97.69 337 LEU A CA 1
ATOM 2527 C C . LEU A 1 337 ? 7.038 -7.614 -18.695 1.00 97.69 337 LEU A C 1
ATOM 2529 O O . LEU A 1 337 ? 7.195 -7.769 -19.911 1.00 97.69 337 LEU A O 1
ATOM 2533 N N . LEU A 1 338 ? 6.158 -6.755 -18.185 1.00 97.50 338 LEU A N 1
ATOM 2534 C CA . LEU A 1 338 ? 5.446 -5.767 -18.984 1.00 97.50 338 LEU A CA 1
ATOM 2535 C C . LEU A 1 338 ? 6.179 -4.422 -18.917 1.00 97.50 338 LEU A C 1
ATOM 2537 O O . LEU A 1 338 ? 6.218 -3.762 -17.881 1.00 97.50 338 LEU A O 1
ATOM 2541 N N . VAL A 1 339 ? 6.728 -3.969 -20.043 1.00 94.62 339 VAL A N 1
ATOM 2542 C CA . VAL A 1 339 ? 7.221 -2.596 -20.209 1.00 94.62 339 VAL A CA 1
ATOM 2543 C C . VAL A 1 339 ? 6.104 -1.747 -20.803 1.00 94.62 339 VAL A C 1
ATOM 2545 O O . VAL A 1 339 ? 5.735 -1.901 -21.971 1.00 94.62 339 VAL A O 1
ATOM 2548 N N . LEU A 1 340 ? 5.588 -0.816 -20.007 1.00 92.88 340 LEU A N 1
ATOM 2549 C CA . LEU A 1 340 ? 4.447 0.014 -20.376 1.00 92.88 340 LEU A CA 1
ATOM 2550 C C . LEU A 1 340 ? 4.871 1.471 -20.542 1.00 92.88 340 LEU A C 1
ATOM 2552 O O . LEU A 1 340 ? 5.426 2.072 -19.624 1.00 92.88 340 LEU A O 1
ATOM 2556 N N . TYR A 1 341 ? 4.561 2.063 -21.690 1.00 87.56 341 TYR A N 1
ATOM 2557 C CA . TYR A 1 341 ? 4.707 3.501 -21.906 1.00 87.56 341 TYR A CA 1
ATOM 2558 C C . TYR A 1 341 ? 3.386 4.224 -21.651 1.00 87.56 341 TYR A C 1
ATOM 2560 O O . TYR A 1 341 ? 2.312 3.689 -21.903 1.00 87.56 341 TYR A O 1
ATOM 2568 N N . GLU A 1 342 ? 3.436 5.469 -21.172 1.00 81.19 342 GLU A N 1
ATOM 2569 C CA . GLU A 1 342 ? 2.228 6.300 -21.198 1.00 81.19 342 GLU A CA 1
ATOM 2570 C C . GLU A 1 342 ? 1.883 6.732 -22.636 1.00 81.19 342 GLU A C 1
ATOM 2572 O O . GLU A 1 342 ? 2.758 7.194 -23.378 1.00 81.19 342 GLU A O 1
ATOM 2577 N N . ASP A 1 343 ? 0.600 6.687 -23.009 1.00 76.50 343 ASP A N 1
ATOM 2578 C CA . ASP A 1 343 ? 0.101 7.183 -24.300 1.00 76.50 343 ASP A CA 1
ATOM 2579 C C . ASP A 1 343 ? -1.290 7.843 -24.197 1.00 76.50 343 ASP A C 1
ATOM 2581 O O . ASP A 1 343 ? -1.934 7.834 -23.143 1.00 76.50 343 ASP A O 1
ATOM 2585 N N . HIS A 1 344 ? -1.728 8.477 -25.286 1.00 77.06 344 HIS A N 1
ATOM 2586 C CA . HIS A 1 344 ? -3.048 9.082 -25.419 1.00 77.06 344 HIS A CA 1
ATOM 2587 C C . HIS A 1 344 ? -4.116 8.038 -25.728 1.00 77.06 344 HIS A C 1
ATOM 2589 O O . HIS A 1 344 ? -4.058 7.372 -26.754 1.00 77.06 344 HIS A O 1
ATOM 2595 N N . PHE A 1 345 ? -5.111 7.973 -24.850 1.00 77.44 345 PHE A N 1
ATOM 2596 C CA . PHE A 1 345 ? -6.249 7.068 -24.920 1.00 77.44 345 PHE A CA 1
ATOM 2597 C C . PHE A 1 345 ? -7.539 7.867 -24.713 1.00 77.44 345 PHE A C 1
ATOM 2599 O O . PHE A 1 345 ? -7.562 8.808 -23.913 1.00 77.44 345 PHE A O 1
ATOM 2606 N N . SER A 1 346 ? -8.603 7.506 -25.428 1.00 81.38 346 SER A N 1
ATOM 2607 C CA . SER A 1 346 ? -9.969 7.900 -25.068 1.00 81.38 346 SER A CA 1
ATOM 2608 C C . SER A 1 346 ? -10.435 7.142 -23.819 1.00 81.38 346 SER A C 1
ATOM 2610 O O . SER A 1 346 ? -9.884 6.094 -23.492 1.00 81.38 346 SER A O 1
ATOM 2612 N N . GLU A 1 347 ? -11.465 7.637 -23.124 1.00 82.94 347 GLU A N 1
ATOM 2613 C CA . GLU A 1 347 ? -12.015 6.954 -21.937 1.00 82.94 347 GLU A CA 1
ATOM 2614 C C . GLU A 1 347 ? -12.435 5.507 -22.245 1.00 82.94 347 GLU A C 1
ATOM 2616 O O . GLU A 1 347 ? -12.070 4.593 -21.517 1.00 82.94 347 GLU A O 1
ATOM 2621 N N . GLN A 1 348 ? -13.074 5.281 -23.395 1.00 85.38 348 GLN A N 1
ATOM 2622 C CA . GLN A 1 348 ? -13.504 3.950 -23.844 1.00 85.38 348 GLN A CA 1
ATOM 2623 C C . GLN A 1 348 ? -12.335 2.983 -24.055 1.00 85.38 348 GLN A C 1
ATOM 2625 O O . GLN A 1 348 ? -12.470 1.787 -23.821 1.00 85.38 348 GLN A O 1
ATOM 2630 N N . GLU A 1 349 ? -11.185 3.473 -24.523 1.00 87.19 349 GLU A N 1
ATOM 2631 C CA . GLU A 1 349 ? -10.002 2.627 -24.686 1.00 87.19 349 GLU A CA 1
ATOM 2632 C C . GLU A 1 349 ? -9.321 2.354 -23.336 1.00 87.19 349 GLU A C 1
ATOM 2634 O O . GLU A 1 349 ? -8.780 1.267 -23.139 1.00 87.19 349 GLU A O 1
ATOM 2639 N N . LEU A 1 350 ? -9.368 3.301 -22.388 1.00 89.81 350 LEU A N 1
ATOM 2640 C CA . LEU A 1 350 ? -8.877 3.077 -21.022 1.00 89.81 350 LEU A CA 1
ATOM 2641 C C . LEU A 1 350 ? -9.678 1.982 -20.316 1.00 89.81 350 LEU A C 1
ATOM 2643 O O . LEU A 1 350 ? -9.066 1.111 -19.701 1.00 89.81 350 LEU A O 1
ATOM 2647 N N . ASP A 1 351 ? -11.004 1.980 -20.470 1.00 89.69 351 ASP A N 1
ATOM 2648 C CA . ASP A 1 351 ? -11.892 0.955 -19.901 1.00 89.69 351 ASP A CA 1
ATOM 2649 C C . ASP A 1 351 ? -11.560 -0.463 -20.400 1.00 89.69 351 ASP A C 1
ATOM 2651 O O . ASP A 1 351 ? -11.884 -1.449 -19.742 1.00 89.69 351 ASP A O 1
ATOM 2655 N N . LEU A 1 352 ? -10.885 -0.580 -21.549 1.00 90.06 352 LEU A N 1
ATOM 2656 C CA . LEU A 1 352 ? -10.453 -1.859 -22.110 1.00 90.06 352 LEU A CA 1
ATOM 2657 C C . LEU A 1 352 ? -9.024 -2.240 -21.706 1.00 90.06 352 LEU A C 1
ATOM 2659 O O . LEU A 1 352 ? -8.747 -3.424 -21.530 1.00 90.06 352 LEU A O 1
ATOM 2663 N N . VAL A 1 353 ? -8.112 -1.271 -21.587 1.00 92.94 353 VAL A N 1
ATOM 2664 C CA . VAL A 1 353 ? -6.675 -1.530 -21.368 1.00 92.94 353 VAL A CA 1
ATOM 2665 C C . VAL A 1 353 ? -6.298 -1.581 -19.890 1.00 92.94 353 VAL A C 1
ATOM 2667 O O . VAL A 1 353 ? -5.480 -2.415 -19.506 1.00 92.94 353 VAL A O 1
ATOM 2670 N N . ILE A 1 354 ? -6.881 -0.726 -19.046 1.00 94.69 354 ILE A N 1
ATOM 2671 C CA . ILE A 1 354 ? -6.541 -0.670 -17.615 1.00 94.69 354 ILE A CA 1
ATOM 2672 C C . ILE A 1 354 ? -6.797 -2.006 -16.903 1.00 94.69 354 ILE A C 1
ATOM 2674 O O . ILE A 1 354 ? -5.869 -2.480 -16.242 1.00 94.69 354 ILE A O 1
ATOM 2678 N N . PRO A 1 355 ? -7.950 -2.683 -17.098 1.00 94.69 355 PRO A N 1
ATOM 2679 C CA . PRO A 1 355 ? -8.182 -3.983 -16.471 1.00 94.69 355 PRO A CA 1
ATOM 2680 C C . PRO A 1 355 ? -7.152 -5.045 -16.871 1.00 94.69 355 PRO A C 1
ATOM 2682 O O . PRO A 1 355 ? -6.821 -5.906 -16.069 1.00 94.69 355 PRO A O 1
ATOM 2685 N N . GLN A 1 356 ? -6.600 -4.974 -18.087 1.00 94.62 356 GLN A N 1
ATOM 2686 C CA . GLN A 1 356 ? -5.589 -5.928 -18.556 1.00 94.62 356 GLN A CA 1
ATOM 2687 C C . GLN A 1 356 ? -4.242 -5.721 -17.852 1.00 94.62 356 GLN A C 1
ATOM 2689 O O . GLN A 1 356 ? -3.553 -6.688 -17.549 1.00 94.62 356 GLN A O 1
ATOM 2694 N N . ILE A 1 357 ? -3.874 -4.467 -17.566 1.00 96.06 357 ILE A N 1
ATOM 2695 C CA . ILE A 1 357 ? -2.646 -4.146 -16.824 1.00 96.06 357 ILE A CA 1
ATOM 2696 C C . ILE A 1 357 ? -2.781 -4.581 -15.360 1.00 96.06 357 ILE A C 1
ATOM 2698 O O . ILE A 1 357 ? -1.840 -5.141 -14.805 1.00 96.06 357 ILE A O 1
ATOM 2702 N N . GLN A 1 358 ? -3.944 -4.344 -14.746 1.00 95.56 358 GLN A N 1
ATOM 2703 C CA . GLN A 1 358 ? -4.212 -4.788 -13.377 1.00 95.56 358 GLN A CA 1
ATOM 2704 C C . GLN A 1 358 ? -4.230 -6.315 -13.282 1.00 95.56 358 GLN A C 1
ATOM 2706 O O . GLN A 1 358 ? -3.518 -6.858 -12.451 1.00 95.56 358 GLN A O 1
ATOM 2711 N N . ALA A 1 359 ? -4.915 -7.008 -14.197 1.00 94.88 359 ALA A N 1
ATOM 2712 C CA . ALA A 1 359 ? -4.926 -8.471 -14.238 1.00 94.88 359 ALA A CA 1
ATOM 2713 C C . ALA A 1 359 ? -3.519 -9.069 -14.412 1.00 94.88 359 ALA A C 1
ATOM 2715 O O . ALA A 1 359 ? -3.211 -10.100 -13.819 1.00 94.88 359 ALA A O 1
ATOM 2716 N N . ALA A 1 360 ? -2.647 -8.418 -15.193 1.00 95.56 360 ALA A N 1
ATOM 2717 C CA . ALA A 1 360 ? -1.251 -8.829 -15.316 1.00 95.56 360 ALA A CA 1
ATOM 2718 C C . ALA A 1 360 ? -0.514 -8.719 -13.969 1.00 95.56 360 ALA A C 1
ATOM 2720 O O . ALA A 1 360 ? 0.119 -9.684 -13.544 1.00 95.56 360 ALA A O 1
ATOM 2721 N N . LEU A 1 361 ? -0.651 -7.586 -13.268 1.00 96.31 361 LEU A N 1
ATOM 2722 C CA . LEU A 1 361 ? -0.075 -7.398 -11.932 1.00 96.31 361 LEU A CA 1
ATOM 2723 C C . LEU A 1 361 ? -0.638 -8.401 -10.915 1.00 96.31 361 LEU A C 1
ATOM 2725 O O . LEU A 1 361 ? 0.131 -9.004 -10.176 1.00 96.31 361 LEU A O 1
ATOM 2729 N N . GLU A 1 362 ? -1.951 -8.624 -10.902 1.00 94.19 362 GLU A N 1
ATOM 2730 C CA . GLU A 1 362 ? -2.624 -9.608 -10.037 1.00 94.19 362 GLU A CA 1
ATOM 2731 C C . GLU A 1 362 ? -2.158 -11.045 -10.320 1.00 94.19 362 GLU A C 1
ATOM 2733 O O . GLU A 1 362 ? -2.100 -11.867 -9.412 1.00 94.19 362 GLU A O 1
ATOM 2738 N N . SER A 1 363 ? -1.763 -11.338 -11.563 1.00 93.38 363 SER A N 1
ATOM 2739 C CA . SER A 1 363 ? -1.235 -12.646 -11.977 1.00 93.38 363 SER A CA 1
ATOM 2740 C C . SER A 1 363 ? 0.274 -12.806 -11.744 1.00 93.38 363 SER A C 1
ATOM 2742 O O . SER A 1 363 ? 0.850 -13.808 -12.164 1.00 93.38 363 SER A O 1
ATOM 2744 N N . GLY A 1 364 ? 0.938 -11.834 -11.109 1.00 94.81 364 GLY A N 1
ATOM 2745 C CA . GLY A 1 364 ? 2.375 -11.905 -10.826 1.00 94.81 364 GLY A CA 1
ATOM 2746 C C . GLY A 1 364 ? 3.288 -11.331 -11.912 1.00 94.81 364 GLY A C 1
ATOM 2747 O O . GLY A 1 364 ? 4.505 -11.431 -11.778 1.00 94.81 364 GLY A O 1
ATOM 2748 N N . ILE A 1 365 ? 2.752 -10.726 -12.981 1.00 97.25 365 ILE A N 1
ATOM 2749 C CA . ILE A 1 365 ? 3.566 -10.144 -14.059 1.00 97.25 365 ILE A CA 1
ATOM 2750 C C . ILE A 1 365 ? 4.055 -8.754 -13.627 1.00 97.25 365 ILE A C 1
ATOM 2752 O O . ILE A 1 365 ? 3.245 -7.831 -13.482 1.00 97.25 365 ILE A O 1
ATOM 2756 N N . PRO A 1 366 ? 5.372 -8.543 -13.472 1.00 97.81 366 PRO A N 1
ATOM 2757 C CA . PRO A 1 366 ? 5.902 -7.272 -13.013 1.00 97.81 366 PRO A CA 1
ATOM 2758 C C . PRO A 1 366 ? 5.791 -6.180 -14.075 1.00 97.81 366 PRO A C 1
ATOM 2760 O O . PRO A 1 366 ? 5.839 -6.422 -15.287 1.00 97.81 366 PRO A O 1
ATOM 2763 N N . LEU A 1 367 ? 5.697 -4.938 -13.603 1.00 97.94 367 LEU A N 1
ATOM 2764 C CA . LEU A 1 367 ? 5.507 -3.761 -14.445 1.00 97.94 367 LEU A CA 1
ATOM 2765 C C . LEU A 1 367 ? 6.723 -2.836 -14.397 1.00 97.94 367 LEU A C 1
ATOM 2767 O O . LEU A 1 367 ? 7.103 -2.316 -13.349 1.00 97.94 367 LEU A O 1
ATOM 2771 N N . PHE A 1 368 ? 7.280 -2.537 -15.566 1.00 96.12 368 PHE A N 1
ATOM 2772 C CA . PHE A 1 368 ? 8.242 -1.460 -15.754 1.00 96.12 368 PHE A CA 1
ATOM 2773 C C . PHE A 1 368 ? 7.567 -0.292 -16.478 1.00 96.12 368 PHE A C 1
ATOM 2775 O O . PHE A 1 368 ? 7.449 -0.270 -17.707 1.00 96.12 368 PHE A O 1
ATOM 2782 N N . PHE A 1 369 ? 7.085 0.683 -15.707 1.00 94.50 369 PHE A N 1
ATOM 2783 C CA . PHE A 1 369 ? 6.294 1.794 -16.220 1.00 94.50 369 PHE A CA 1
ATOM 2784 C C . PHE A 1 369 ? 7.159 3.010 -16.570 1.00 94.50 369 PHE A C 1
ATOM 2786 O O . PHE A 1 369 ? 7.863 3.578 -15.731 1.00 94.50 369 PHE A O 1
ATOM 2793 N N . VAL A 1 370 ? 7.064 3.448 -17.825 1.00 88.75 370 VAL A N 1
ATOM 2794 C CA . VAL A 1 370 ? 7.845 4.546 -18.392 1.00 88.75 370 VAL A CA 1
ATOM 2795 C C . VAL A 1 370 ? 6.951 5.749 -18.680 1.00 88.75 370 VAL A C 1
ATOM 2797 O O . VAL A 1 370 ? 6.195 5.788 -19.655 1.00 88.75 370 VAL A O 1
ATOM 2800 N N . ARG A 1 371 ? 7.095 6.794 -17.861 1.00 83.88 371 ARG A N 1
ATOM 2801 C CA . ARG A 1 371 ? 6.401 8.072 -18.064 1.00 83.88 371 ARG A CA 1
ATOM 2802 C C . ARG A 1 371 ? 7.203 9.019 -18.945 1.00 83.88 371 ARG A C 1
ATOM 2804 O O . ARG A 1 371 ? 8.277 9.468 -18.560 1.00 83.88 371 ARG A O 1
ATOM 2811 N N . SER A 1 372 ? 6.683 9.367 -20.115 1.00 72.62 372 SER A N 1
ATOM 2812 C CA . SER A 1 372 ? 7.248 10.358 -21.029 1.00 72.62 372 SER A CA 1
ATOM 2813 C C . SER A 1 372 ? 6.279 11.520 -21.280 1.00 72.62 372 SER A C 1
ATOM 2815 O O . SER A 1 372 ? 5.158 11.340 -21.757 1.00 72.62 372 SER A O 1
ATOM 2817 N N . THR A 1 373 ? 6.730 12.760 -21.055 1.00 60.69 373 THR A N 1
ATOM 2818 C CA . THR A 1 373 ? 5.949 13.916 -21.516 1.00 60.69 373 THR A CA 1
ATOM 2819 C C . THR A 1 373 ? 6.072 14.029 -23.034 1.00 60.69 373 THR A C 1
ATOM 2821 O O . THR A 1 373 ? 7.191 14.048 -23.556 1.00 60.69 373 THR A O 1
ATOM 2824 N N . VAL A 1 374 ? 4.960 14.211 -23.741 1.00 53.47 374 VAL A N 1
ATOM 2825 C CA . VAL A 1 374 ? 4.972 14.559 -25.168 1.00 53.47 374 VAL A CA 1
ATOM 2826 C C . VAL A 1 374 ? 4.522 16.009 -25.337 1.00 53.47 374 VAL A C 1
ATOM 2828 O O . VAL A 1 374 ? 3.617 16.481 -24.650 1.00 53.47 374 VAL A O 1
ATOM 2831 N N . ARG A 1 375 ? 5.155 16.732 -26.269 1.00 48.28 375 ARG A N 1
ATOM 2832 C CA . ARG A 1 375 ? 4.642 18.013 -26.768 1.00 48.28 375 ARG A CA 1
ATOM 2833 C C . ARG A 1 375 ? 3.389 17.713 -27.595 1.00 48.28 375 ARG A C 1
ATOM 2835 O O . ARG A 1 375 ? 3.516 17.187 -28.697 1.00 48.28 375 ARG A O 1
ATOM 2842 N N . LEU A 1 376 ? 2.203 18.019 -27.067 1.00 45.25 376 LEU A N 1
ATOM 2843 C CA . LEU A 1 376 ? 0.940 17.788 -27.777 1.00 45.25 376 LEU A CA 1
ATOM 2844 C C . LEU A 1 376 ? 0.931 18.524 -29.135 1.00 45.25 376 LEU A C 1
ATOM 2846 O O . LEU A 1 376 ? 1.391 19.671 -29.196 1.00 45.25 376 LEU A O 1
ATOM 2850 N N . PRO A 1 377 ? 0.423 17.908 -30.222 1.00 43.53 377 PRO A N 1
ATOM 2851 C CA . PRO A 1 377 ? 0.247 18.589 -31.500 1.00 43.53 377 PRO A CA 1
ATOM 2852 C C . PRO A 1 377 ? -0.691 19.797 -31.370 1.00 43.53 377 PRO A C 1
ATOM 2854 O O . PRO A 1 377 ? -1.720 19.735 -30.701 1.00 43.53 377 PRO A O 1
ATOM 2857 N N . GLU A 1 378 ? -0.365 20.886 -32.069 1.00 44.94 378 GLU A N 1
ATOM 2858 C CA . GLU A 1 378 ? -1.071 22.183 -32.046 1.00 44.94 378 GLU A CA 1
ATOM 2859 C C . GLU A 1 378 ? -2.538 22.132 -32.536 1.00 44.94 378 GLU A C 1
ATOM 2861 O O . GLU A 1 378 ? -3.235 23.144 -32.507 1.00 44.94 378 GLU A O 1
ATOM 2866 N N . THR A 1 379 ? -3.033 20.974 -32.984 1.00 45.91 379 THR A N 1
ATOM 2867 C CA . THR A 1 379 ? -4.377 20.805 -33.558 1.00 45.91 379 THR A CA 1
ATOM 2868 C C . THR A 1 379 ? -5.483 20.567 -32.526 1.00 45.91 379 THR A C 1
ATOM 2870 O O . THR A 1 379 ? -6.656 20.616 -32.894 1.00 45.91 379 THR A O 1
ATOM 2873 N N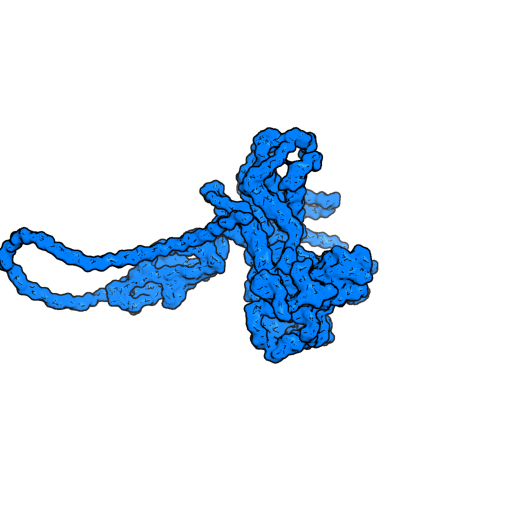 . LEU A 1 380 ? -5.155 20.366 -31.245 1.00 49.03 380 LEU A N 1
ATOM 2874 C CA . LEU A 1 380 ? -6.134 20.394 -30.153 1.00 49.03 380 LEU A CA 1
ATOM 2875 C C . LEU A 1 380 ? -6.290 21.843 -29.675 1.00 49.03 380 LEU A C 1
ATOM 2877 O O . LEU A 1 380 ? -5.475 22.389 -28.936 1.00 49.03 380 LEU A O 1
ATOM 2881 N N . THR A 1 381 ? -7.326 22.499 -30.184 1.00 42.94 381 THR A N 1
ATOM 2882 C CA . THR A 1 381 ? -7.658 23.904 -29.946 1.00 42.94 381 THR A CA 1
ATOM 2883 C C . THR A 1 381 ? -7.781 24.229 -28.454 1.00 42.94 381 THR A C 1
ATOM 2885 O O . THR A 1 381 ? -8.778 23.857 -27.845 1.00 42.94 381 THR A O 1
ATOM 2888 N N . SER A 1 382 ? -6.814 24.957 -27.878 1.00 37.81 382 SER A N 1
ATOM 2889 C CA . SER A 1 382 ? -7.004 25.951 -26.799 1.00 37.81 382 SER A CA 1
ATOM 2890 C C . SER A 1 382 ? -5.653 26.415 -26.227 1.00 37.81 382 SER A C 1
ATOM 2892 O O . SER A 1 382 ? -5.015 25.725 -25.443 1.00 37.81 382 SER A O 1
ATOM 2894 N N . THR A 1 383 ? -5.219 27.592 -26.681 1.00 36.22 383 THR A N 1
ATOM 2895 C CA . THR A 1 383 ? -4.444 28.695 -26.062 1.00 36.22 383 THR A CA 1
ATOM 2896 C C . THR A 1 383 ? -3.663 28.526 -24.734 1.00 36.22 383 THR A C 1
ATOM 2898 O O . THR A 1 383 ? -3.470 29.516 -24.026 1.00 36.22 383 THR A O 1
ATOM 2901 N N . TYR A 1 384 ? -3.136 27.354 -24.375 1.00 35.88 384 TYR A N 1
ATOM 2902 C CA . TYR A 1 384 ? -2.185 27.212 -23.266 1.00 35.88 384 TYR A CA 1
ATOM 2903 C C . TYR A 1 384 ? -1.231 26.033 -23.494 1.00 35.88 384 TYR A C 1
ATOM 2905 O O . TYR A 1 384 ? -1.660 24.906 -23.718 1.00 35.88 384 TYR A O 1
ATOM 2913 N N . TRP A 1 385 ? 0.075 26.289 -23.403 1.00 40.50 385 TRP A N 1
ATOM 2914 C CA . TRP A 1 385 ? 1.152 25.297 -23.488 1.00 40.50 385 TRP A CA 1
ATOM 2915 C C . TRP A 1 385 ? 1.137 24.326 -22.294 1.00 40.50 385 TRP A C 1
ATOM 2917 O O . TRP A 1 385 ? 1.999 24.409 -21.417 1.00 40.50 385 TRP A O 1
ATOM 2927 N N . ARG A 1 386 ? 0.153 23.426 -22.195 1.00 43.25 386 ARG A N 1
ATOM 2928 C CA . ARG A 1 386 ? 0.145 22.424 -21.124 1.00 43.25 386 ARG A CA 1
ATOM 2929 C C . ARG A 1 386 ? 0.931 21.188 -21.544 1.00 43.25 386 ARG A C 1
ATOM 2931 O O . ARG A 1 386 ? 0.503 20.422 -22.398 1.00 43.25 386 ARG A O 1
ATOM 2938 N N . TRP A 1 387 ? 2.064 20.990 -20.880 1.00 51.50 387 TRP A N 1
ATOM 2939 C CA . TRP A 1 387 ? 2.612 19.666 -20.606 1.00 51.50 387 TRP A CA 1
ATOM 2940 C C . TRP A 1 387 ? 1.564 18.912 -19.777 1.00 51.50 387 TRP A C 1
ATOM 2942 O O . TRP A 1 387 ? 1.493 19.091 -18.564 1.00 51.50 387 TRP A O 1
ATOM 2952 N N . GLY A 1 388 ? 0.649 18.222 -20.454 1.00 52.09 388 GLY A N 1
ATOM 2953 C CA . GLY A 1 388 ? -0.440 17.482 -19.824 1.00 52.09 388 GLY A CA 1
ATOM 2954 C C . GLY A 1 388 ? -0.010 16.060 -19.497 1.00 52.09 388 GLY A C 1
ATOM 2955 O O . GLY A 1 388 ? 0.748 15.455 -20.255 1.00 52.09 388 GLY A O 1
ATOM 2956 N N . GLU A 1 389 ? -0.497 15.537 -18.376 1.00 65.19 389 GLU A N 1
ATOM 2957 C CA . GLU A 1 389 ? -0.455 14.102 -18.107 1.00 65.19 389 GLU A CA 1
ATOM 2958 C C . GLU A 1 389 ? -1.233 13.362 -19.200 1.00 65.19 389 GLU A C 1
ATOM 2960 O O . GLU A 1 389 ? -2.284 13.834 -19.650 1.00 65.19 389 GLU A O 1
ATOM 2965 N N . LYS A 1 390 ? -0.712 12.222 -19.665 1.00 78.50 390 LYS A N 1
ATOM 2966 C CA . LYS A 1 390 ? -1.464 11.387 -20.598 1.00 78.50 390 LYS A CA 1
ATOM 2967 C C . LYS A 1 390 ? -2.494 10.554 -19.823 1.00 78.50 390 LYS A C 1
ATOM 2969 O O . LYS A 1 390 ? -2.144 10.047 -18.756 1.00 78.50 390 LYS A O 1
ATOM 2974 N N . PRO A 1 391 ? -3.717 10.352 -20.352 1.00 85.06 391 PRO A N 1
ATOM 2975 C CA . PRO A 1 391 ? -4.789 9.665 -19.625 1.00 85.06 391 PRO A CA 1
ATOM 2976 C C . PRO A 1 391 ? -4.403 8.281 -19.084 1.00 85.06 391 PRO A C 1
ATOM 2978 O O . PRO A 1 391 ? -4.698 7.978 -17.929 1.00 85.06 391 PRO A O 1
ATOM 2981 N N . LEU A 1 392 ? -3.665 7.479 -19.866 1.00 87.81 392 LEU A N 1
ATOM 2982 C CA . LEU A 1 392 ? -3.147 6.184 -19.411 1.00 87.81 392 LEU A CA 1
ATOM 2983 C C . LEU A 1 392 ? -2.234 6.341 -18.188 1.00 87.81 392 LEU A C 1
ATOM 2985 O O . LEU A 1 392 ? -2.370 5.610 -17.214 1.00 87.81 392 LEU A O 1
ATOM 2989 N N . GLY A 1 393 ? -1.333 7.325 -18.205 1.00 87.50 393 GLY A N 1
ATOM 2990 C CA . GLY A 1 393 ? -0.440 7.577 -17.080 1.00 87.50 393 GLY A CA 1
ATOM 2991 C C . GLY A 1 393 ? -1.174 8.037 -15.824 1.00 87.50 393 GLY A C 1
ATOM 2992 O O . GLY A 1 393 ? -0.794 7.633 -14.726 1.00 87.50 393 GLY A O 1
ATOM 2993 N N . SER A 1 394 ? -2.228 8.845 -15.948 1.00 87.19 394 SER A N 1
ATOM 2994 C CA . SER A 1 394 ? -3.052 9.229 -14.794 1.00 87.19 394 SER A CA 1
ATOM 2995 C C . SER A 1 394 ? -3.798 8.025 -14.204 1.00 87.19 394 SER A C 1
ATOM 2997 O O . SER A 1 394 ? -3.873 7.908 -12.987 1.00 87.19 394 SER A O 1
ATOM 2999 N N . LYS A 1 395 ? -4.262 7.080 -15.034 1.00 90.62 395 LYS A N 1
ATOM 3000 C CA . LYS A 1 395 ? -4.895 5.840 -14.557 1.00 90.62 395 LYS A CA 1
ATOM 3001 C C . LYS A 1 395 ? -3.915 4.864 -13.906 1.00 90.62 395 LYS A C 1
ATOM 3003 O O . LYS A 1 395 ? -4.218 4.328 -12.849 1.00 90.62 395 LYS A O 1
ATOM 3008 N N . VAL A 1 396 ? -2.719 4.697 -14.472 1.00 93.00 396 VAL A N 1
ATOM 3009 C CA . VAL A 1 396 ? -1.648 3.899 -13.843 1.00 93.00 396 VAL A CA 1
ATOM 3010 C C . VAL A 1 396 ? -1.218 4.494 -12.504 1.00 93.00 396 VAL A C 1
ATOM 3012 O O . VAL A 1 396 ? -0.971 3.770 -11.547 1.00 93.00 396 VAL A O 1
ATOM 3015 N N . GLN A 1 397 ? -1.172 5.822 -12.406 1.00 91.50 397 GLN A N 1
ATOM 3016 C CA . GLN A 1 397 ? -0.908 6.506 -11.143 1.00 91.50 397 GLN A CA 1
ATOM 3017 C C . GLN A 1 397 ? -1.980 6.229 -10.081 1.00 91.50 397 GLN A C 1
ATOM 3019 O O . GLN A 1 397 ? -1.629 6.077 -8.914 1.00 91.50 397 GLN A O 1
ATOM 3024 N N . GLU A 1 398 ? -3.252 6.177 -10.484 1.00 90.19 398 GLU A N 1
ATOM 3025 C CA . GLU A 1 398 ? -4.395 5.929 -9.599 1.00 90.19 398 GLU A CA 1
ATOM 3026 C C . GLU A 1 398 ? -4.271 4.561 -8.914 1.00 90.19 398 GLU A C 1
ATOM 3028 O O . GLU A 1 398 ? -4.268 4.512 -7.689 1.00 90.19 398 GLU A O 1
ATOM 3033 N N . PHE A 1 399 ? -4.067 3.474 -9.674 1.00 92.12 399 PHE A N 1
ATOM 3034 C CA . PHE A 1 399 ? -4.021 2.122 -9.096 1.00 92.12 399 PHE A CA 1
ATOM 3035 C C . PHE A 1 399 ? -2.656 1.713 -8.513 1.00 92.12 399 PHE A C 1
ATOM 3037 O O . PHE A 1 399 ? -2.600 0.790 -7.704 1.00 92.12 399 PHE A O 1
ATOM 3044 N N . LEU A 1 400 ? -1.550 2.371 -8.897 1.00 94.31 400 LEU A N 1
ATOM 3045 C CA . LEU A 1 400 ? -0.235 2.182 -8.253 1.00 94.31 400 LEU A CA 1
ATOM 3046 C C . LEU A 1 400 ? -0.004 3.135 -7.071 1.00 94.31 400 LEU A C 1
ATOM 3048 O O . LEU A 1 400 ? 1.028 3.044 -6.406 1.00 94.31 400 LEU A O 1
ATOM 3052 N N . HIS A 1 401 ? -0.928 4.067 -6.826 1.00 92.75 401 HIS A N 1
ATOM 3053 C CA . HIS A 1 401 ? -0.902 5.006 -5.706 1.00 92.75 401 HIS A CA 1
ATOM 3054 C C . HIS A 1 401 ? 0.425 5.771 -5.563 1.00 92.75 401 HIS A C 1
ATOM 3056 O O . HIS A 1 401 ? 1.080 5.753 -4.523 1.00 92.75 401 HIS A O 1
ATOM 3062 N N . PHE A 1 402 ? 0.840 6.477 -6.611 1.00 91.44 402 PHE A N 1
ATOM 3063 C CA . PHE A 1 402 ? 1.863 7.527 -6.502 1.00 91.44 402 PHE A CA 1
ATOM 3064 C C . PHE A 1 402 ? 1.284 8.863 -6.971 1.00 91.44 402 PHE A C 1
ATOM 3066 O O . PHE A 1 402 ? 0.135 8.942 -7.394 1.00 91.44 402 PHE A O 1
ATOM 3073 N N . SER A 1 403 ? 2.048 9.951 -6.912 1.00 87.56 403 SER A N 1
ATOM 3074 C CA . SER A 1 403 ? 1.646 11.212 -7.556 1.00 87.56 403 SER A CA 1
ATOM 3075 C C . SER A 1 403 ? 2.769 11.808 -8.390 1.00 87.56 403 SER A C 1
ATOM 3077 O O . SER A 1 403 ? 3.949 11.581 -8.112 1.00 87.56 403 SER A O 1
ATOM 3079 N N . THR A 1 404 ? 2.424 12.601 -9.405 1.00 81.56 404 THR A N 1
ATOM 3080 C CA . THR A 1 404 ? 3.397 13.386 -10.171 1.00 81.56 404 THR A CA 1
ATOM 3081 C C . THR A 1 404 ? 3.381 14.864 -9.788 1.00 81.56 404 THR A C 1
ATOM 3083 O O . THR A 1 404 ? 2.425 15.591 -10.032 1.00 81.56 404 THR A O 1
ATOM 3086 N N . ASN A 1 405 ? 4.495 15.350 -9.239 1.00 68.88 405 ASN A N 1
ATOM 3087 C CA . ASN A 1 405 ? 4.648 16.718 -8.738 1.00 68.88 405 ASN A CA 1
ATOM 3088 C C . ASN A 1 405 ? 5.220 17.664 -9.804 1.00 68.88 405 ASN A C 1
ATOM 3090 O O . ASN A 1 405 ? 6.268 18.272 -9.588 1.00 68.88 405 ASN A O 1
ATOM 3094 N N . ASN A 1 406 ? 4.542 17.805 -10.950 1.00 67.25 406 ASN A N 1
ATOM 3095 C CA . ASN A 1 406 ? 4.982 18.589 -12.118 1.00 67.25 406 ASN A CA 1
ATOM 3096 C C . ASN A 1 406 ? 6.337 18.137 -12.720 1.00 67.25 406 ASN A C 1
ATOM 3098 O O . ASN A 1 406 ? 7.156 17.459 -12.094 1.00 67.25 406 ASN A O 1
ATOM 3102 N N . SER A 1 407 ? 6.625 18.556 -13.956 1.00 73.50 407 SER A N 1
ATOM 3103 C CA . SER A 1 407 ? 7.924 18.281 -14.585 1.00 73.50 407 SER A CA 1
ATOM 3104 C C . SER A 1 407 ? 9.078 18.983 -13.853 1.00 73.50 407 SER A C 1
ATOM 3106 O O . SER A 1 407 ? 8.891 20.000 -13.181 1.00 73.50 407 SER A O 1
ATOM 3108 N N . ASN A 1 408 ? 10.293 18.456 -14.007 1.00 79.56 408 ASN A N 1
ATOM 3109 C CA . ASN A 1 408 ? 11.539 19.014 -13.471 1.00 79.56 408 ASN A CA 1
ATOM 3110 C C . ASN A 1 408 ? 12.106 20.171 -14.330 1.00 79.56 408 ASN A C 1
ATOM 3112 O O . ASN A 1 408 ? 13.302 20.472 -14.304 1.00 79.56 408 ASN A O 1
ATOM 3116 N N . GLN A 1 409 ? 11.264 20.810 -15.144 1.00 77.75 409 GLN A N 1
ATOM 3117 C CA . GLN A 1 409 ? 11.691 21.777 -16.156 1.00 77.75 409 GLN A CA 1
ATOM 3118 C C . GLN A 1 409 ? 12.304 23.057 -15.566 1.00 77.75 409 GLN A C 1
ATOM 3120 O O . GLN A 1 409 ? 13.237 23.604 -16.159 1.00 77.75 409 GLN A O 1
ATOM 3125 N N . TYR A 1 410 ? 11.791 23.535 -14.425 1.00 79.94 410 TYR A N 1
ATOM 3126 C CA . TYR A 1 410 ? 12.205 24.802 -13.811 1.00 79.94 410 TYR A CA 1
ATOM 3127 C C . TYR A 1 410 ? 13.229 24.592 -12.705 1.00 79.94 410 TYR A C 1
ATOM 3129 O O . TYR A 1 410 ? 14.183 25.353 -12.577 1.00 79.94 410 TYR A O 1
ATOM 3137 N N . GLU A 1 411 ? 13.024 23.555 -11.905 1.00 83.06 411 GLU A N 1
ATOM 3138 C CA . GLU A 1 411 ? 13.865 23.227 -10.769 1.00 83.06 411 GLU A CA 1
ATOM 3139 C C . GLU A 1 411 ? 15.189 22.630 -11.215 1.00 83.06 411 GLU A C 1
ATOM 3141 O O . GLU A 1 411 ? 16.158 22.753 -10.472 1.00 83.06 411 GLU A O 1
ATOM 3146 N N . ALA A 1 412 ? 15.240 22.010 -12.404 1.00 85.56 412 ALA A N 1
ATOM 3147 C CA . ALA A 1 412 ? 16.432 21.385 -12.971 1.00 85.56 412 ALA A CA 1
ATOM 3148 C C . ALA A 1 412 ? 17.209 20.591 -11.908 1.00 85.56 412 ALA A C 1
ATOM 3150 O O . ALA A 1 412 ? 18.428 20.723 -11.757 1.00 85.56 412 ALA A O 1
ATOM 3151 N N . ALA A 1 413 ? 16.463 19.836 -11.095 1.00 89.56 413 ALA A N 1
ATOM 3152 C CA . ALA A 1 413 ? 17.015 19.010 -10.043 1.00 89.56 413 ALA A CA 1
ATOM 3153 C C . ALA A 1 413 ? 17.806 17.854 -10.662 1.00 89.56 413 ALA A C 1
ATOM 3155 O O . ALA A 1 413 ? 17.527 17.404 -11.777 1.00 89.56 413 ALA A O 1
ATOM 3156 N N . GLN A 1 414 ? 18.842 17.412 -9.970 1.00 90.50 414 GLN A N 1
ATOM 3157 C CA . GLN A 1 414 ? 19.823 16.471 -10.486 1.00 90.50 414 GLN A CA 1
ATOM 3158 C C . GLN A 1 414 ? 20.258 15.512 -9.385 1.00 90.50 414 GLN A C 1
ATOM 3160 O O . GLN A 1 414 ? 20.141 15.789 -8.186 1.00 90.50 414 GLN A O 1
ATOM 3165 N N . VAL A 1 415 ? 20.797 14.384 -9.823 1.00 92.12 415 VAL A N 1
ATOM 3166 C CA . VAL A 1 415 ? 21.478 13.414 -8.974 1.00 92.12 415 VAL A CA 1
ATOM 3167 C C . VAL A 1 415 ? 22.950 13.456 -9.356 1.00 92.12 415 VAL A C 1
ATOM 3169 O O . VAL A 1 415 ? 23.284 13.259 -10.523 1.00 92.12 415 VAL A O 1
ATOM 3172 N N . SER A 1 416 ? 23.825 13.738 -8.400 1.00 93.50 416 SER A N 1
ATOM 3173 C CA . SER A 1 416 ? 25.268 13.830 -8.619 1.00 93.50 416 SER A CA 1
ATOM 3174 C C . SER A 1 416 ? 26.000 13.059 -7.533 1.00 93.50 416 SER A C 1
ATOM 3176 O O . SER A 1 416 ? 25.940 13.452 -6.368 1.00 93.50 416 SER A O 1
ATOM 3178 N N . ASN A 1 417 ? 26.666 11.965 -7.915 1.00 94.94 417 ASN A N 1
ATOM 3179 C CA . ASN A 1 417 ? 27.399 11.059 -7.022 1.00 94.94 417 ASN A CA 1
ATOM 3180 C C . ASN A 1 417 ? 26.608 10.703 -5.750 1.00 94.94 417 ASN A C 1
ATOM 3182 O O . ASN A 1 417 ? 27.126 10.794 -4.639 1.00 94.94 417 ASN A O 1
ATOM 3186 N N . ALA A 1 418 ? 25.327 10.374 -5.908 1.00 95.12 418 ALA A N 1
ATOM 3187 C CA . ALA A 1 418 ? 24.446 10.085 -4.790 1.00 95.12 418 ALA A CA 1
ATOM 3188 C C . ALA A 1 418 ? 24.646 8.645 -4.304 1.00 95.12 418 ALA A C 1
ATOM 3190 O O . ALA A 1 418 ? 24.510 7.699 -5.085 1.00 95.12 418 ALA A O 1
ATOM 3191 N N . SER A 1 419 ? 24.927 8.504 -3.009 1.00 96.69 419 SER A N 1
ATOM 3192 C CA . SER A 1 419 ? 24.950 7.220 -2.311 1.00 96.69 419 SER A CA 1
ATOM 3193 C C . SER A 1 419 ? 23.538 6.826 -1.868 1.00 96.69 419 SER A C 1
ATOM 3195 O O . SER A 1 419 ? 22.791 7.693 -1.398 1.00 96.69 419 SER A O 1
ATOM 3197 N N . PRO A 1 420 ? 23.157 5.539 -1.955 1.00 96.62 420 PRO A N 1
ATOM 3198 C CA . PRO A 1 420 ? 21.869 5.081 -1.452 1.00 96.62 420 PRO A CA 1
ATOM 3199 C C . PRO A 1 420 ? 21.700 5.325 0.047 1.00 96.62 420 PRO A C 1
ATOM 3201 O O . PRO A 1 420 ? 20.600 5.667 0.480 1.00 96.62 420 PRO A O 1
ATOM 3204 N N . LEU A 1 421 ? 22.783 5.212 0.824 1.00 97.12 421 LEU A N 1
ATOM 3205 C CA . LEU A 1 421 ? 22.751 5.344 2.284 1.00 97.12 421 LEU A CA 1
ATOM 3206 C C . LEU A 1 421 ? 22.322 6.740 2.751 1.00 97.12 421 LEU A C 1
ATOM 3208 O O . LEU A 1 421 ? 21.738 6.871 3.822 1.00 97.12 421 LEU A O 1
ATOM 3212 N N . ASP A 1 422 ? 22.570 7.768 1.938 1.00 95.38 422 ASP A N 1
ATOM 3213 C CA . ASP A 1 422 ? 22.255 9.156 2.286 1.00 95.38 422 ASP A CA 1
ATOM 3214 C C . ASP A 1 422 ? 20.847 9.583 1.847 1.00 95.38 422 ASP A C 1
ATOM 3216 O O . ASP A 1 422 ? 20.308 10.563 2.364 1.00 95.38 422 ASP A O 1
ATOM 3220 N N . TYR A 1 423 ? 20.267 8.907 0.846 1.00 94.25 423 TYR A N 1
ATOM 3221 C CA . TYR A 1 423 ? 19.124 9.456 0.106 1.00 94.25 423 TYR A CA 1
ATOM 3222 C C . TYR A 1 423 ? 17.939 8.513 -0.104 1.00 94.25 423 TYR A C 1
ATOM 3224 O O . TYR A 1 423 ? 16.854 9.019 -0.407 1.00 94.25 423 TYR A O 1
ATOM 3232 N N . VAL A 1 424 ? 18.115 7.191 0.014 1.00 96.62 424 VAL A N 1
ATOM 3233 C CA . VAL A 1 424 ? 17.020 6.227 -0.219 1.00 96.62 424 VAL A CA 1
ATOM 3234 C C . VAL A 1 424 ? 16.983 5.045 0.758 1.00 96.62 424 VAL A C 1
ATOM 3236 O O . VAL A 1 424 ? 15.886 4.639 1.112 1.00 96.62 424 VAL A O 1
ATOM 3239 N N . TYR A 1 425 ? 18.116 4.520 1.252 1.00 96.06 425 TYR A N 1
ATOM 3240 C CA . TYR A 1 425 ? 18.166 3.238 1.989 1.00 96.06 425 TYR A CA 1
ATOM 3241 C C . TYR A 1 425 ? 17.335 3.206 3.283 1.00 96.06 425 TYR A C 1
ATOM 3243 O O . TYR A 1 425 ? 16.815 2.166 3.664 1.00 96.06 425 TYR A O 1
ATOM 3251 N N . GLY A 1 426 ? 17.178 4.350 3.946 1.00 93.06 426 GLY A N 1
ATOM 3252 C CA . GLY A 1 426 ? 16.306 4.512 5.112 1.00 93.06 426 GLY A CA 1
ATOM 3253 C C . GLY A 1 426 ? 15.160 5.479 4.850 1.00 93.06 426 GLY A C 1
ATOM 3254 O O . GLY A 1 426 ? 14.762 6.196 5.764 1.00 93.06 426 GLY A O 1
ATOM 3255 N N . TRP A 1 427 ? 14.716 5.606 3.596 1.00 95.44 427 TRP A N 1
ATOM 3256 C CA . TRP A 1 427 ? 13.661 6.551 3.267 1.00 95.44 427 TRP A CA 1
ATOM 3257 C C . TRP A 1 427 ? 12.360 6.172 3.974 1.00 95.44 427 TRP A C 1
ATOM 3259 O O . TRP A 1 427 ? 11.846 5.066 3.833 1.00 95.44 427 TRP A O 1
ATOM 3269 N N . GLU A 1 428 ? 11.823 7.146 4.696 1.00 94.81 428 GLU A N 1
ATOM 3270 C CA . GLU A 1 428 ? 10.520 7.100 5.332 1.00 94.81 428 GLU A CA 1
ATOM 3271 C C . GLU A 1 428 ? 9.967 8.533 5.379 1.00 94.81 428 GLU A C 1
ATOM 3273 O O . GLU A 1 428 ? 10.714 9.476 5.681 1.00 94.81 428 GLU A O 1
ATOM 3278 N N . PRO A 1 429 ? 8.673 8.749 5.091 1.00 94.31 429 PRO A N 1
ATOM 3279 C CA . PRO A 1 429 ? 8.048 10.034 5.355 1.00 94.31 429 PRO A CA 1
ATOM 3280 C C . PRO A 1 429 ? 8.048 10.361 6.854 1.00 94.31 429 PRO A C 1
ATOM 3282 O O . PRO A 1 429 ? 7.606 9.566 7.673 1.00 94.31 429 PRO A O 1
ATOM 3285 N N . GLN A 1 430 ? 8.439 11.584 7.220 1.00 92.75 430 GLN A N 1
ATOM 3286 C CA . GLN A 1 430 ? 8.520 12.025 8.624 1.00 92.75 430 GLN A CA 1
ATOM 3287 C C . GLN A 1 430 ? 7.221 11.814 9.432 1.00 92.75 430 GLN A C 1
ATOM 3289 O O . GLN A 1 430 ? 7.259 11.660 10.656 1.00 92.75 430 GLN A O 1
ATOM 3294 N N . PHE A 1 431 ? 6.063 11.836 8.766 1.00 95.19 431 PHE A N 1
ATOM 3295 C CA . PHE A 1 431 ? 4.781 11.624 9.430 1.00 95.19 431 PHE A CA 1
ATOM 3296 C C . PHE A 1 431 ? 4.631 10.205 10.000 1.00 95.19 431 PHE A C 1
ATOM 3298 O O . PHE A 1 431 ? 3.966 10.062 11.021 1.00 95.19 431 PHE A O 1
ATOM 3305 N N . VAL A 1 432 ? 5.280 9.188 9.415 1.00 97.38 432 VAL A N 1
ATOM 3306 C CA . VAL A 1 432 ? 5.183 7.787 9.861 1.00 97.38 432 VAL A CA 1
ATOM 3307 C C . VAL A 1 432 ? 5.713 7.656 11.285 1.00 97.38 432 VAL A C 1
ATOM 3309 O O . VAL A 1 432 ? 4.949 7.315 12.183 1.00 97.38 432 VAL A O 1
ATOM 3312 N N . GLY A 1 433 ? 6.963 8.065 11.533 1.00 97.06 433 GLY A N 1
ATOM 3313 C CA . GLY A 1 433 ? 7.526 8.077 12.886 1.00 97.06 433 GLY A CA 1
ATOM 3314 C C . GLY A 1 433 ? 6.766 8.986 13.863 1.00 97.06 433 GLY A C 1
ATOM 3315 O O . GLY A 1 433 ? 6.751 8.732 15.063 1.00 97.06 433 GLY A O 1
ATOM 3316 N N . THR A 1 434 ? 6.091 10.039 13.389 1.00 97.81 434 THR A N 1
ATOM 3317 C CA . THR A 1 434 ? 5.247 10.882 14.262 1.00 97.81 434 THR A CA 1
ATOM 3318 C C . THR A 1 434 ? 4.015 10.118 14.762 1.00 97.81 434 THR A C 1
ATOM 3320 O O . THR A 1 434 ? 3.657 10.241 15.932 1.00 97.81 434 THR A O 1
ATOM 3323 N N . ILE A 1 435 ? 3.382 9.330 13.888 1.00 97.81 435 ILE A N 1
ATOM 3324 C CA . ILE A 1 435 ? 2.215 8.500 14.213 1.00 97.81 435 ILE A CA 1
ATOM 3325 C C . ILE A 1 435 ? 2.635 7.299 15.069 1.00 97.81 435 ILE A C 1
ATOM 3327 O O . ILE A 1 435 ? 1.981 7.020 16.068 1.00 97.81 435 ILE A O 1
ATOM 3331 N N . GLU A 1 436 ? 3.755 6.651 14.741 1.00 98.06 436 GLU A N 1
ATOM 3332 C CA . GLU A 1 436 ? 4.337 5.559 15.534 1.00 98.06 436 GLU A CA 1
ATOM 3333 C C . GLU A 1 436 ? 4.560 5.985 16.991 1.00 98.06 436 GLU A C 1
ATOM 3335 O O . GLU A 1 436 ? 3.996 5.389 17.905 1.00 98.06 436 GLU A O 1
ATOM 3340 N N . ASN A 1 437 ? 5.278 7.095 17.208 1.00 98.00 437 ASN A N 1
ATOM 3341 C CA . ASN A 1 437 ? 5.520 7.631 18.550 1.00 98.00 437 ASN A CA 1
ATOM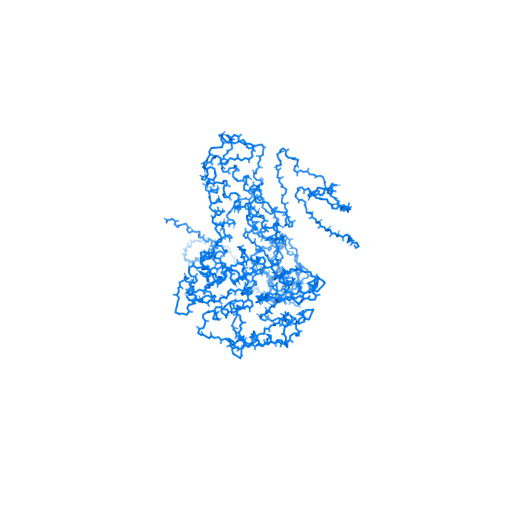 3342 C C . ASN A 1 437 ? 4.216 7.991 19.284 1.00 98.00 437 ASN A C 1
ATOM 3344 O O . ASN A 1 437 ? 4.153 7.901 20.510 1.00 98.00 437 ASN A O 1
ATOM 3348 N N . LEU A 1 438 ? 3.179 8.453 18.574 1.00 97.81 438 LEU A N 1
ATOM 3349 C CA . LEU A 1 438 ? 1.884 8.741 19.196 1.00 97.81 438 LEU A CA 1
ATOM 3350 C C . LEU A 1 438 ? 1.259 7.457 19.751 1.00 97.81 438 LEU A C 1
ATOM 3352 O O . LEU A 1 438 ? 0.858 7.439 20.911 1.00 97.81 438 LEU A O 1
ATOM 3356 N N . VAL A 1 439 ? 1.216 6.398 18.942 1.00 97.69 439 VAL A N 1
ATOM 3357 C CA . VAL A 1 439 ? 0.654 5.095 19.326 1.00 97.69 439 VAL A CA 1
ATOM 3358 C C . VAL A 1 439 ? 1.454 4.481 20.471 1.00 97.69 439 VAL A C 1
ATOM 3360 O O . VAL A 1 439 ? 0.867 4.109 21.481 1.00 97.69 439 VAL A O 1
ATOM 3363 N N . GLU A 1 440 ? 2.787 4.480 20.395 1.00 97.62 440 GLU A N 1
ATOM 3364 C CA . GLU A 1 440 ? 3.643 3.992 21.485 1.00 97.62 440 GLU A CA 1
ATOM 3365 C C . GLU A 1 440 ? 3.370 4.711 22.814 1.00 97.62 440 GLU A C 1
ATOM 3367 O O . GLU A 1 440 ? 3.349 4.080 23.870 1.00 97.62 440 GLU A O 1
ATOM 3372 N N . ASN A 1 441 ? 3.137 6.028 22.787 1.00 97.31 441 ASN A N 1
ATOM 3373 C CA . ASN A 1 441 ? 2.833 6.792 23.998 1.00 97.31 441 ASN A CA 1
ATOM 3374 C C . ASN A 1 441 ? 1.431 6.503 24.555 1.00 97.31 441 ASN A C 1
ATOM 3376 O O . ASN A 1 441 ? 1.272 6.456 25.777 1.00 97.31 441 ASN A O 1
ATOM 3380 N N . ILE A 1 442 ? 0.433 6.297 23.686 1.00 95.62 442 ILE A N 1
ATOM 3381 C CA . ILE A 1 442 ? -0.918 5.882 24.097 1.00 95.62 442 ILE A CA 1
ATOM 3382 C C . ILE A 1 442 ? -0.850 4.512 24.784 1.00 95.62 442 ILE A C 1
ATOM 3384 O O . ILE A 1 442 ? -1.361 4.350 25.892 1.00 95.62 442 ILE A O 1
ATOM 3388 N N . GLU A 1 443 ? -0.181 3.541 24.161 1.00 92.12 443 GLU A N 1
ATOM 3389 C CA . GLU A 1 443 ? -0.101 2.161 24.657 1.00 92.12 443 GLU A CA 1
ATOM 3390 C C . GLU A 1 443 ? 0.784 2.029 25.902 1.00 92.12 443 GLU A C 1
ATOM 3392 O O . GLU A 1 443 ? 0.512 1.230 26.798 1.00 92.12 443 GLU A O 1
ATOM 3397 N N . ALA A 1 444 ? 1.810 2.872 26.028 1.00 95.88 444 ALA A N 1
ATOM 3398 C CA . ALA A 1 444 ? 2.602 2.977 27.248 1.00 95.88 444 ALA A CA 1
ATOM 3399 C C . ALA A 1 444 ? 1.875 3.709 28.394 1.00 95.88 444 ALA A C 1
ATOM 3401 O O . ALA A 1 444 ? 2.462 3.861 29.470 1.00 95.88 444 ALA A O 1
ATOM 3402 N N . GLU A 1 445 ? 0.643 4.190 28.177 1.00 95.94 445 GLU A N 1
ATOM 3403 C CA . GLU A 1 445 ? -0.113 5.033 29.111 1.00 95.94 445 GLU A CA 1
ATOM 3404 C C . GLU A 1 445 ? 0.700 6.259 29.580 1.00 95.94 445 GLU A C 1
ATOM 3406 O O . GLU A 1 445 ? 0.601 6.703 30.727 1.00 95.94 445 GLU A O 1
ATOM 3411 N N . SER A 1 446 ? 1.549 6.810 28.705 1.00 96.56 446 SER A N 1
ATOM 3412 C CA . SER A 1 446 ? 2.570 7.799 29.076 1.00 96.56 446 SER A CA 1
ATOM 3413 C C . SER A 1 446 ? 2.120 9.254 28.909 1.00 96.56 446 SER A C 1
ATOM 3415 O O . SER A 1 446 ? 2.796 10.168 29.396 1.00 96.56 446 SER A O 1
ATOM 3417 N N . LEU A 1 447 ? 0.990 9.493 28.235 1.00 96.06 447 LEU A N 1
ATOM 3418 C CA . LEU A 1 447 ? 0.490 10.840 27.976 1.00 96.06 447 LEU A CA 1
ATOM 3419 C C . LEU A 1 447 ? 0.034 11.513 29.274 1.00 96.06 447 LEU A C 1
ATOM 3421 O O . LEU A 1 447 ? -0.769 10.973 30.033 1.00 96.06 447 LEU A O 1
ATOM 3425 N N . ASN A 1 448 ? 0.525 12.730 29.506 1.00 92.94 448 ASN A N 1
ATOM 3426 C CA . ASN A 1 448 ? 0.190 13.509 30.691 1.00 92.94 448 ASN A CA 1
ATOM 3427 C C . ASN A 1 448 ? 0.195 15.008 30.371 1.00 92.94 448 ASN A C 1
ATOM 3429 O O . ASN A 1 448 ? 1.253 15.621 30.231 1.00 92.94 448 ASN A O 1
ATOM 3433 N N . PHE A 1 449 ? -0.995 15.588 30.253 1.00 92.62 449 PHE A N 1
ATOM 3434 C CA . PHE A 1 449 ? -1.205 17.020 30.059 1.00 92.62 449 PHE A CA 1
ATOM 3435 C C . PHE A 1 449 ? -2.553 17.432 30.662 1.00 92.62 449 PHE A C 1
ATOM 3437 O O . PHE A 1 449 ? -3.498 16.644 30.703 1.00 92.62 449 PHE A O 1
ATOM 3444 N N . ASP A 1 450 ? -2.655 18.684 31.100 1.00 89.44 450 ASP A N 1
ATOM 3445 C CA . ASP A 1 450 ? -3.874 19.232 31.694 1.00 89.44 450 ASP A CA 1
ATOM 3446 C C . ASP A 1 450 ? -4.644 20.076 30.672 1.00 89.44 450 ASP A C 1
ATOM 3448 O O . ASP A 1 450 ? -4.139 21.090 30.200 1.00 89.44 450 ASP A O 1
ATOM 3452 N N . LEU A 1 451 ? -5.870 19.673 30.329 1.00 88.88 451 LEU A N 1
ATOM 3453 C CA . LEU A 1 451 ? -6.733 20.409 29.397 1.00 88.88 451 LEU A CA 1
ATOM 3454 C C . LEU A 1 451 ? -7.737 21.346 30.092 1.00 88.88 451 LEU A C 1
ATOM 3456 O O . LEU A 1 451 ? -8.612 21.905 29.423 1.00 88.88 451 LEU A O 1
ATOM 3460 N N . SER A 1 452 ? -7.663 21.513 31.414 1.00 81.94 452 SER A N 1
ATOM 3461 C CA . SER A 1 452 ? -8.614 22.323 32.187 1.00 81.94 452 SER A CA 1
ATOM 3462 C C . SER A 1 452 ? -8.567 23.813 31.826 1.00 81.94 452 SER A C 1
ATOM 3464 O O . SER A 1 452 ? -9.612 24.466 31.798 1.00 81.94 452 SER A O 1
ATOM 3466 N N . ASP A 1 453 ? -7.390 24.314 31.444 1.00 76.25 453 ASP A N 1
ATOM 3467 C CA . ASP A 1 453 ? -7.171 25.698 31.009 1.00 76.25 453 ASP A CA 1
ATOM 3468 C C . ASP A 1 453 ? -7.525 25.941 29.528 1.00 76.25 453 ASP A C 1
ATOM 3470 O O . ASP A 1 453 ? -7.487 27.082 29.061 1.00 76.25 453 ASP A O 1
ATOM 3474 N N . CYS A 1 454 ? -7.908 24.900 28.776 1.00 82.81 454 CYS A N 1
ATOM 3475 C CA . CYS A 1 454 ? -8.323 25.037 27.380 1.00 82.81 454 CYS A CA 1
ATOM 3476 C C . CYS A 1 454 ? -9.699 25.720 27.292 1.00 82.81 454 CYS A C 1
ATOM 3478 O O . CYS A 1 454 ? -10.748 25.057 27.296 1.00 82.81 454 CYS A O 1
ATOM 3480 N N . THR A 1 455 ? -9.698 27.050 27.204 1.00 69.81 455 THR A N 1
ATOM 3481 C CA . THR A 1 455 ? -10.908 27.894 27.246 1.00 69.81 455 THR A CA 1
ATOM 3482 C C . THR A 1 455 ? -11.692 27.934 25.928 1.00 69.81 455 THR A C 1
ATOM 3484 O O . THR A 1 455 ? -12.854 28.347 25.916 1.00 69.81 455 THR A O 1
ATOM 3487 N N . GLY A 1 456 ? -11.089 27.485 24.821 1.00 62.88 456 GLY A N 1
ATOM 3488 C CA . GLY A 1 456 ? -11.715 27.427 23.501 1.00 62.88 456 GLY A CA 1
ATOM 3489 C C . GLY A 1 456 ? -12.630 26.203 23.295 1.00 62.88 456 GLY A C 1
ATOM 3490 O O . GLY A 1 456 ? -12.302 25.098 23.745 1.00 62.88 456 GLY A O 1
ATOM 3491 N N . PRO A 1 457 ? -13.766 26.357 22.579 1.00 52.03 457 PRO A N 1
ATOM 3492 C CA . PRO A 1 457 ? -14.615 25.232 22.184 1.00 52.03 457 PRO A CA 1
ATOM 3493 C C . PRO A 1 457 ? -14.097 24.465 20.954 1.00 52.03 457 PRO A C 1
ATOM 3495 O O . PRO A 1 457 ? -14.637 23.406 20.661 1.00 52.03 457 PRO A O 1
ATOM 3498 N N . VAL A 1 458 ? -13.093 24.989 20.232 1.00 55.12 458 VAL A N 1
ATOM 3499 C CA . VAL A 1 458 ? -12.660 24.456 18.920 1.00 55.12 458 VAL A CA 1
ATOM 3500 C C . VAL A 1 458 ? -11.194 24.017 18.901 1.00 55.12 458 VAL A C 1
ATOM 3502 O O . VAL A 1 458 ? -10.887 22.999 18.294 1.00 55.12 458 VAL A O 1
ATOM 3505 N N . THR A 1 459 ? -10.287 24.727 19.575 1.00 67.44 459 THR A N 1
ATOM 3506 C CA . THR A 1 459 ? -8.862 24.366 19.615 1.00 67.44 459 THR A CA 1
ATOM 3507 C C . THR A 1 459 ? -8.288 24.554 21.020 1.00 67.44 459 THR A C 1
ATOM 3509 O O . THR A 1 459 ? -8.789 25.371 21.792 1.00 67.44 459 THR A O 1
ATOM 3512 N N . CYS A 1 460 ? -7.271 23.751 21.357 1.00 82.81 460 CYS A N 1
ATOM 3513 C CA . CYS A 1 460 ? -6.396 23.966 22.514 1.00 82.81 460 CYS A CA 1
ATOM 3514 C C . CYS A 1 460 ? -4.949 24.159 22.030 1.00 82.81 460 CYS A C 1
ATOM 3516 O O . CYS A 1 460 ? -4.044 23.384 22.343 1.00 82.81 460 CYS A O 1
ATOM 3518 N N . GLU A 1 461 ? -4.758 25.137 21.143 1.00 83.06 461 GLU A N 1
ATOM 3519 C CA . GLU A 1 461 ? -3.450 25.497 20.568 1.00 83.06 461 GLU A CA 1
ATOM 3520 C C . GLU A 1 461 ? -2.523 26.135 21.607 1.00 83.06 461 GLU A C 1
ATOM 3522 O O . GLU A 1 461 ? -1.302 26.030 21.519 1.00 83.06 461 GLU A O 1
ATOM 3527 N N . GLU A 1 462 ? -3.111 26.771 22.615 1.00 83.94 462 GLU A N 1
ATOM 3528 C CA . GLU A 1 462 ? -2.439 27.458 23.708 1.00 83.94 462 GLU A CA 1
ATOM 3529 C C . GLU A 1 462 ? -1.740 26.520 24.697 1.00 83.94 462 GLU A C 1
ATOM 3531 O O . GLU A 1 462 ? -0.911 26.986 25.478 1.00 83.94 462 GLU A O 1
ATOM 3536 N N . ASN A 1 463 ? -2.052 25.221 24.672 1.00 89.56 463 ASN A N 1
ATOM 3537 C CA . ASN A 1 463 ? -1.451 24.230 25.555 1.00 89.56 463 ASN A CA 1
ATOM 3538 C C . ASN A 1 463 ? -0.269 23.532 24.862 1.00 89.56 463 ASN A C 1
ATOM 3540 O O . ASN A 1 463 ? -0.478 22.595 24.085 1.00 89.56 463 ASN A O 1
ATOM 3544 N N . PRO A 1 464 ? 0.981 23.948 25.131 1.00 90.38 464 PRO A N 1
ATOM 3545 C CA . PRO A 1 464 ? 2.143 23.375 24.466 1.00 90.38 464 PRO A CA 1
ATOM 3546 C C . PRO A 1 464 ? 2.343 21.897 24.806 1.00 90.38 464 PRO A C 1
ATOM 3548 O O . PRO A 1 464 ? 2.795 21.154 23.939 1.00 90.38 464 PRO A O 1
ATOM 3551 N N . ASP A 1 465 ? 1.992 21.455 26.014 1.00 92.25 465 ASP A N 1
ATOM 3552 C CA . ASP A 1 465 ? 2.184 20.067 26.440 1.00 92.25 465 ASP A CA 1
ATOM 3553 C C . ASP A 1 465 ? 1.269 19.134 25.643 1.00 92.25 465 ASP A C 1
ATOM 3555 O O . ASP A 1 465 ? 1.743 18.169 25.043 1.00 92.25 465 ASP A O 1
ATOM 3559 N N . PHE A 1 466 ? -0.012 19.492 25.510 1.00 92.94 466 PHE A N 1
ATOM 3560 C CA . PHE A 1 466 ? -0.943 18.791 24.626 1.00 92.94 466 PHE A CA 1
ATOM 3561 C C . PHE A 1 466 ? -0.496 18.851 23.163 1.00 92.94 466 PHE A C 1
ATOM 3563 O O . PHE A 1 466 ? -0.461 17.824 22.488 1.00 92.94 466 PHE A O 1
ATOM 3570 N N . GLN A 1 467 ? -0.128 20.030 22.653 1.00 92.56 467 GLN A N 1
ATOM 3571 C CA . GLN A 1 467 ? 0.267 20.187 21.250 1.00 92.56 467 GLN A CA 1
ATOM 3572 C C . GLN A 1 467 ? 1.511 19.369 20.892 1.00 92.56 467 GLN A C 1
ATOM 3574 O O . GLN A 1 467 ? 1.604 18.836 19.786 1.00 92.56 467 GLN A O 1
ATOM 3579 N N . ASN A 1 468 ? 2.469 19.278 21.815 1.00 92.44 468 ASN A N 1
ATOM 3580 C CA . ASN A 1 468 ? 3.687 18.501 21.637 1.00 92.44 468 ASN A CA 1
ATOM 3581 C C . ASN A 1 468 ? 3.424 16.998 21.732 1.00 92.44 468 ASN A C 1
ATOM 3583 O O . ASN A 1 468 ? 3.958 16.258 20.910 1.00 92.44 468 ASN A O 1
ATOM 3587 N N . ALA A 1 469 ? 2.626 16.568 22.711 1.00 94.00 469 ALA A N 1
ATOM 3588 C CA . ALA A 1 469 ? 2.392 15.154 22.980 1.00 94.00 469 ALA A CA 1
ATOM 3589 C C . ALA A 1 469 ? 1.372 14.514 22.024 1.00 94.00 469 ALA A C 1
ATOM 3591 O O . ALA A 1 469 ? 1.551 13.365 21.638 1.00 94.00 469 ALA A O 1
ATOM 3592 N N . ALA A 1 470 ? 0.316 15.238 21.638 1.00 94.88 470 ALA A N 1
ATOM 3593 C CA . ALA A 1 470 ? -0.815 14.662 20.907 1.00 94.88 470 ALA A CA 1
ATOM 3594 C C . ALA A 1 470 ? -1.397 15.565 19.811 1.00 94.88 470 ALA A C 1
ATOM 3596 O O . ALA A 1 470 ? -1.659 15.076 18.720 1.00 94.88 470 ALA A O 1
ATOM 3597 N N . GLY A 1 471 ? -1.565 16.873 20.041 1.00 93.62 471 GLY A N 1
ATOM 3598 C CA . GLY A 1 471 ? -2.254 17.768 19.100 1.00 93.62 471 GLY A CA 1
ATOM 3599 C C . GLY A 1 471 ? -1.661 17.760 17.684 1.00 93.62 471 GLY A C 1
ATOM 3600 O O . GLY A 1 471 ? -2.363 17.454 16.722 1.00 93.62 471 GLY A O 1
ATOM 3601 N N . ARG A 1 472 ? -0.354 18.024 17.542 1.00 94.19 472 ARG A N 1
ATOM 3602 C CA . ARG A 1 472 ? 0.313 17.988 16.226 1.00 94.19 472 ARG A CA 1
ATOM 3603 C C . ARG A 1 472 ? 0.427 16.574 15.637 1.00 94.19 472 ARG A C 1
ATOM 3605 O O . ARG A 1 472 ? 0.203 16.444 14.430 1.00 94.19 472 ARG A O 1
ATOM 3612 N N . PRO A 1 473 ? 0.748 15.523 16.419 1.00 96.69 473 PRO A N 1
ATOM 3613 C CA . PRO A 1 473 ? 0.660 14.147 15.934 1.00 96.69 473 PRO A CA 1
ATOM 3614 C C . PRO A 1 473 ? -0.725 13.754 15.397 1.00 96.69 473 PRO A C 1
ATOM 3616 O O . PRO A 1 473 ? -0.809 13.176 14.319 1.00 96.69 473 PRO A O 1
ATOM 3619 N N . LEU A 1 474 ? -1.814 14.143 16.065 1.00 96.69 474 LEU A N 1
ATOM 3620 C CA . LEU A 1 474 ? -3.186 13.884 15.612 1.00 96.69 474 LEU A CA 1
ATOM 3621 C C . LEU A 1 474 ? -3.519 14.629 14.313 1.00 96.69 474 LEU A C 1
ATOM 3623 O O . LEU A 1 474 ? -4.097 14.042 13.404 1.00 96.69 474 LEU A O 1
ATOM 3627 N N . SER A 1 475 ? -3.097 15.890 14.164 1.00 95.31 475 SER A N 1
ATOM 3628 C CA . SER A 1 475 ? -3.223 16.594 12.876 1.00 95.31 475 SER A CA 1
ATOM 3629 C C . SER A 1 475 ? -2.399 15.928 11.770 1.00 95.31 475 SER A C 1
ATOM 3631 O O . SER A 1 475 ? -2.777 15.950 10.603 1.00 95.31 475 SER A O 1
ATOM 3633 N N . THR A 1 476 ? -1.257 15.340 12.125 1.00 96.62 476 THR A N 1
ATOM 3634 C CA . THR A 1 476 ? -0.414 14.592 11.185 1.00 96.62 476 THR A CA 1
ATOM 3635 C C . THR A 1 476 ? -1.114 13.314 10.722 1.00 96.62 476 THR A C 1
ATOM 3637 O O . THR A 1 476 ? -1.157 13.063 9.520 1.00 96.62 476 THR A O 1
ATOM 3640 N N . LEU A 1 477 ? -1.729 12.570 11.647 1.00 97.50 477 LEU A N 1
ATOM 3641 C CA . LEU A 1 477 ? -2.579 11.413 11.359 1.00 97.50 477 LEU A CA 1
ATOM 3642 C C . LEU A 1 477 ? -3.745 11.782 10.435 1.00 97.50 477 LEU A C 1
ATOM 3644 O O . LEU A 1 477 ? -3.920 11.147 9.400 1.00 97.50 477 LEU A O 1
ATOM 3648 N N . GLN A 1 478 ? -4.480 12.849 10.756 1.00 96.31 478 GLN A N 1
ATOM 3649 C CA . GLN A 1 478 ? -5.609 13.309 9.945 1.00 96.31 478 GLN A CA 1
ATOM 3650 C C . GLN A 1 478 ? -5.200 13.599 8.497 1.00 96.31 478 GLN A C 1
ATOM 3652 O O . GLN A 1 478 ? -5.857 13.159 7.559 1.00 96.31 478 GLN A O 1
ATOM 3657 N N . ASN A 1 479 ? -4.088 14.315 8.308 1.00 95.12 479 ASN A N 1
ATOM 3658 C CA . ASN A 1 479 ? -3.575 14.625 6.975 1.00 95.12 479 ASN A CA 1
ATOM 3659 C C . ASN A 1 479 ? -3.090 13.375 6.232 1.00 95.12 479 ASN A C 1
ATOM 3661 O O . ASN A 1 479 ? -3.215 13.311 5.013 1.00 95.12 479 ASN A O 1
ATOM 3665 N N . ALA A 1 480 ? -2.528 12.394 6.945 1.00 94.69 480 ALA A N 1
ATOM 3666 C CA . ALA A 1 480 ? -2.147 11.127 6.339 1.00 94.69 480 ALA A CA 1
ATOM 3667 C C . ALA A 1 480 ? -3.391 10.375 5.845 1.00 94.69 480 ALA A C 1
ATOM 3669 O O . ALA A 1 480 ? -3.421 9.962 4.690 1.00 94.69 480 ALA A O 1
ATOM 3670 N N . ILE A 1 481 ? -4.429 10.254 6.677 1.00 95.81 481 ILE A N 1
ATOM 3671 C CA . ILE A 1 481 ? -5.666 9.525 6.356 1.00 95.81 481 ILE A CA 1
ATOM 3672 C C . ILE A 1 481 ? -6.488 10.218 5.266 1.00 95.81 481 ILE A C 1
ATOM 3674 O O . ILE A 1 481 ? -7.093 9.534 4.447 1.00 95.81 481 ILE A O 1
ATOM 3678 N N . ALA A 1 482 ? -6.446 11.550 5.168 1.00 94.06 482 ALA A N 1
ATOM 3679 C CA . ALA A 1 482 ? -7.126 12.291 4.102 1.00 94.06 482 ALA A CA 1
ATOM 3680 C C . ALA A 1 482 ? -6.747 11.805 2.688 1.00 94.06 482 ALA A C 1
ATOM 3682 O O . ALA A 1 482 ? -7.590 11.800 1.793 1.00 94.06 482 ALA A O 1
ATOM 3683 N N . ILE A 1 483 ? -5.512 11.319 2.500 1.00 89.38 483 ILE A N 1
ATOM 3684 C CA . ILE A 1 483 ? -5.022 10.763 1.227 1.00 89.38 483 ILE A CA 1
ATOM 3685 C C . ILE A 1 483 ? -5.871 9.568 0.768 1.00 89.38 483 ILE A C 1
ATOM 3687 O O . ILE A 1 483 ? -6.008 9.373 -0.440 1.00 89.38 483 ILE A O 1
ATOM 3691 N N . VAL A 1 484 ? -6.446 8.797 1.698 1.00 92.12 484 VAL A N 1
ATOM 3692 C CA . VAL A 1 484 ? -7.283 7.623 1.407 1.00 92.12 484 VAL A CA 1
ATOM 3693 C C . VAL A 1 484 ? -8.521 8.046 0.609 1.00 92.12 484 VAL A C 1
ATOM 3695 O O . VAL A 1 484 ? -8.723 7.601 -0.521 1.00 92.12 484 VAL A O 1
ATOM 3698 N N . ASP A 1 485 ? -9.287 9.000 1.141 1.00 91.81 485 ASP A N 1
ATOM 3699 C CA . ASP A 1 485 ? -10.502 9.504 0.493 1.00 91.81 485 ASP A CA 1
ATOM 3700 C C . ASP A 1 485 ? -10.194 10.391 -0.722 1.00 91.81 485 ASP A C 1
ATOM 3702 O O . ASP A 1 485 ? -10.839 10.266 -1.766 1.00 91.81 485 ASP A O 1
ATOM 3706 N N . GLU A 1 486 ? -9.191 11.273 -0.620 1.00 90.19 486 GLU A N 1
ATOM 3707 C CA . GLU A 1 486 ? -8.811 12.191 -1.702 1.00 90.19 486 GLU A CA 1
ATOM 3708 C C . GLU A 1 486 ? -8.373 11.449 -2.971 1.00 90.19 486 GLU A C 1
ATOM 3710 O O . GLU A 1 486 ? -8.655 11.912 -4.080 1.00 90.19 486 GLU A O 1
ATOM 3715 N N . ASN A 1 487 ? -7.724 10.290 -2.815 1.00 86.25 487 ASN A N 1
ATOM 3716 C CA . ASN A 1 487 ? -7.218 9.489 -3.929 1.00 86.25 487 ASN A CA 1
ATOM 3717 C C . ASN A 1 487 ? -8.051 8.243 -4.227 1.00 86.25 487 ASN A C 1
ATOM 3719 O O . ASN A 1 487 ? -7.621 7.445 -5.057 1.00 86.25 487 ASN A O 1
ATOM 3723 N N . ARG A 1 488 ? -9.224 8.071 -3.596 1.00 87.69 488 ARG A N 1
ATOM 3724 C CA . ARG A 1 488 ? -10.085 6.889 -3.799 1.00 87.69 488 ARG A CA 1
ATOM 3725 C C . ARG A 1 488 ? -9.319 5.577 -3.613 1.00 87.69 488 ARG A C 1
ATOM 3727 O O . ARG A 1 488 ? -9.406 4.652 -4.418 1.00 87.69 488 ARG A O 1
ATOM 3734 N N . MET A 1 489 ? -8.514 5.541 -2.567 1.00 89.56 489 MET A N 1
ATOM 3735 C CA . MET A 1 489 ? -7.718 4.390 -2.188 1.00 89.56 489 MET A CA 1
ATOM 3736 C C . MET A 1 489 ? -8.527 3.581 -1.183 1.00 89.56 489 MET A C 1
ATOM 3738 O O . MET A 1 489 ? -8.892 4.126 -0.152 1.00 89.56 489 MET A O 1
ATOM 3742 N N . ASP A 1 490 ? -8.792 2.307 -1.467 1.00 91.69 490 ASP A N 1
ATOM 3743 C CA . ASP A 1 490 ? -9.307 1.371 -0.461 1.00 91.69 490 ASP A CA 1
ATOM 3744 C C . ASP A 1 490 ? -8.122 0.552 0.079 1.00 91.69 490 ASP A C 1
ATOM 3746 O O . ASP A 1 490 ? -7.606 -0.306 -0.641 1.00 91.69 490 ASP A O 1
ATOM 3750 N N . PRO A 1 491 ? -7.643 0.807 1.314 1.00 93.69 491 PRO A N 1
ATOM 3751 C CA . PRO A 1 491 ? -6.477 0.118 1.866 1.00 93.69 491 PRO A CA 1
ATOM 3752 C C . PRO A 1 491 ? -6.690 -1.383 2.092 1.00 93.69 491 PRO A C 1
ATOM 3754 O O . PRO A 1 491 ? -5.708 -2.096 2.293 1.00 93.69 491 PRO A O 1
ATOM 3757 N N . PHE A 1 492 ? -7.941 -1.852 2.068 1.00 92.94 492 PHE A N 1
ATOM 3758 C CA . PHE A 1 492 ? -8.326 -3.245 2.298 1.00 92.94 492 PHE A CA 1
ATOM 3759 C C . PHE A 1 492 ? -8.613 -4.007 0.996 1.00 92.94 492 PHE A C 1
ATOM 3761 O O . PHE A 1 492 ? -9.008 -5.170 1.037 1.00 92.94 492 PHE A O 1
ATOM 3768 N N . LEU A 1 493 ? -8.438 -3.374 -0.170 1.00 86.00 493 LEU A N 1
ATOM 3769 C CA . LEU A 1 493 ? -8.660 -4.024 -1.458 1.00 86.00 493 LEU A CA 1
ATOM 3770 C C . LEU A 1 493 ? -7.679 -5.188 -1.655 1.00 86.00 493 LEU A C 1
ATOM 3772 O O . LEU A 1 493 ? -6.478 -4.969 -1.784 1.00 86.00 493 LEU A O 1
ATOM 3776 N N . THR A 1 494 ? -8.194 -6.413 -1.768 1.00 79.25 494 THR A N 1
ATOM 3777 C CA . THR A 1 494 ? -7.393 -7.651 -1.822 1.00 79.25 494 THR A CA 1
ATOM 3778 C C . THR A 1 494 ? -6.347 -7.669 -2.940 1.00 79.25 494 THR A C 1
ATOM 3780 O O . THR A 1 494 ? -5.251 -8.177 -2.734 1.00 79.25 494 THR A O 1
ATOM 3783 N N . ALA A 1 495 ? -6.651 -7.083 -4.104 1.00 83.19 495 ALA A N 1
ATOM 3784 C CA . ALA A 1 495 ? -5.730 -7.041 -5.242 1.00 83.19 495 ALA A CA 1
ATOM 3785 C C . ALA A 1 495 ? -4.474 -6.188 -4.979 1.00 83.19 495 ALA A C 1
ATOM 3787 O O . ALA A 1 495 ? -3.397 -6.496 -5.483 1.00 83.19 495 ALA A O 1
ATOM 3788 N N . ASN A 1 496 ? -4.603 -5.107 -4.202 1.00 89.56 496 ASN A N 1
ATOM 3789 C CA . ASN A 1 496 ? -3.496 -4.208 -3.883 1.00 89.56 496 ASN A CA 1
ATOM 3790 C C . ASN A 1 496 ? -3.718 -3.509 -2.531 1.00 89.56 496 ASN A C 1
ATOM 3792 O O . ASN A 1 496 ? -4.030 -2.315 -2.503 1.00 89.56 496 ASN A O 1
ATOM 3796 N N . PRO A 1 497 ? -3.600 -4.235 -1.409 1.00 92.31 497 PRO A N 1
ATOM 3797 C CA . PRO A 1 497 ? -3.880 -3.678 -0.097 1.00 92.31 497 PRO A CA 1
ATOM 3798 C C . PRO A 1 497 ? -2.733 -2.780 0.373 1.00 92.31 497 PRO A C 1
ATOM 3800 O O . PRO A 1 497 ? -1.556 -3.052 0.128 1.00 92.31 497 PRO A O 1
ATOM 3803 N N . ASN A 1 498 ? -3.063 -1.753 1.157 1.00 94.94 498 ASN A N 1
ATOM 3804 C CA . ASN A 1 498 ? -2.081 -1.004 1.936 1.00 94.94 498 ASN A CA 1
ATOM 3805 C C . ASN A 1 498 ? -2.313 -1.235 3.414 1.00 94.94 498 ASN A C 1
ATOM 3807 O O . ASN A 1 498 ? -3.067 -0.521 4.078 1.00 94.94 498 ASN A O 1
ATOM 3811 N N . ARG A 1 499 ? -1.604 -2.232 3.932 1.00 95.06 499 ARG A N 1
ATOM 3812 C CA . ARG A 1 499 ? -1.740 -2.663 5.319 1.00 95.06 499 ARG A CA 1
ATOM 3813 C C . ARG A 1 499 ? -1.358 -1.581 6.330 1.00 95.06 499 ARG A C 1
ATOM 3815 O O . ARG A 1 499 ? -1.954 -1.539 7.396 1.00 95.06 499 ARG A O 1
ATOM 3822 N N . TYR A 1 500 ? -0.471 -0.640 5.994 1.00 95.75 500 TYR A N 1
ATOM 3823 C CA . TYR A 1 500 ? -0.164 0.502 6.867 1.00 95.75 500 TYR A CA 1
ATOM 3824 C C . TYR A 1 500 ? -1.377 1.431 7.055 1.00 95.75 500 TYR A C 1
ATOM 3826 O O . TYR A 1 500 ? -1.761 1.735 8.187 1.00 95.75 500 TYR A O 1
ATOM 3834 N N . TYR A 1 501 ? -2.016 1.857 5.961 1.00 96.31 501 TYR A N 1
ATOM 3835 C CA . TYR A 1 501 ? -3.234 2.671 6.041 1.00 96.31 501 TYR A CA 1
ATOM 3836 C C . TYR A 1 501 ? -4.418 1.879 6.604 1.00 96.31 501 TYR A C 1
ATOM 3838 O O . TYR A 1 501 ? -5.167 2.416 7.421 1.00 96.31 501 TYR A O 1
ATOM 3846 N N . GLY A 1 502 ? -4.546 0.599 6.241 1.00 96.31 502 GLY A N 1
ATOM 3847 C CA . GLY A 1 502 ? -5.544 -0.308 6.807 1.00 96.31 502 GLY A CA 1
ATOM 3848 C C . GLY A 1 502 ? -5.408 -0.435 8.325 1.00 96.31 502 GLY A C 1
ATOM 3849 O O . GLY A 1 502 ? -6.386 -0.259 9.047 1.00 96.31 502 GLY A O 1
ATOM 3850 N N . ALA A 1 503 ? -4.189 -0.620 8.834 1.00 97.19 503 ALA A N 1
ATOM 3851 C CA . ALA A 1 503 ? -3.912 -0.698 10.264 1.00 97.19 503 ALA A CA 1
ATOM 3852 C C . ALA A 1 503 ? -4.240 0.612 10.994 1.00 97.19 503 ALA A C 1
ATOM 3854 O O . ALA A 1 503 ? -4.869 0.575 12.048 1.00 97.19 503 ALA A O 1
ATOM 3855 N N . MET A 1 504 ? -3.890 1.781 10.437 1.00 97.38 504 MET A N 1
ATOM 3856 C CA . MET A 1 504 ? -4.284 3.066 11.038 1.00 97.38 504 MET A CA 1
ATOM 3857 C C . MET A 1 504 ? -5.804 3.206 11.157 1.00 97.38 504 MET A C 1
ATOM 3859 O O . MET A 1 504 ? -6.299 3.672 12.189 1.00 97.38 504 MET A O 1
ATOM 3863 N N . LEU A 1 505 ? -6.544 2.794 10.125 1.00 96.81 505 LEU A N 1
ATOM 3864 C CA . LEU A 1 505 ? -8.005 2.810 10.137 1.00 96.81 505 LEU A CA 1
ATOM 3865 C C . LEU A 1 505 ? -8.571 1.823 11.163 1.00 96.81 505 LEU A C 1
ATOM 3867 O O . LEU A 1 505 ? -9.450 2.205 11.925 1.00 96.81 505 LEU A O 1
ATOM 3871 N N . LEU A 1 506 ? -8.034 0.604 11.263 1.00 96.06 506 LEU A N 1
ATOM 3872 C CA . LEU A 1 506 ? -8.477 -0.375 12.262 1.00 96.06 506 LEU A CA 1
ATOM 3873 C C . LEU A 1 506 ? -8.187 0.055 13.700 1.00 96.06 506 LEU A C 1
ATOM 3875 O O . LEU A 1 506 ? -9.026 -0.139 14.575 1.00 96.06 506 LEU A O 1
ATOM 3879 N N . VAL A 1 507 ? -7.035 0.675 13.962 1.00 96.12 507 VAL A N 1
ATOM 3880 C CA . VAL A 1 507 ? -6.743 1.265 15.278 1.00 96.12 507 VAL A CA 1
ATOM 3881 C C . VAL A 1 507 ? -7.721 2.405 15.577 1.00 96.12 507 VAL A C 1
ATOM 3883 O O . VAL A 1 507 ? -8.204 2.535 16.703 1.00 96.12 507 VAL A O 1
ATOM 3886 N N . GLY A 1 508 ? -8.080 3.196 14.561 1.00 95.62 508 GLY A N 1
ATOM 3887 C CA . GLY A 1 508 ? -9.136 4.201 14.657 1.00 95.62 508 GLY A CA 1
ATOM 3888 C C . GLY A 1 508 ? -10.494 3.593 15.012 1.00 95.62 508 GLY A C 1
ATOM 3889 O O . GLY A 1 508 ? -11.135 4.030 15.968 1.00 95.62 508 GLY A O 1
ATOM 3890 N N . ASP A 1 509 ? -10.908 2.555 14.287 1.00 94.56 509 ASP A N 1
ATOM 3891 C CA . ASP A 1 509 ? -12.133 1.784 14.518 1.00 94.56 509 ASP A CA 1
ATOM 3892 C C . ASP A 1 509 ? -12.165 1.209 15.945 1.00 94.56 509 ASP A C 1
ATOM 3894 O O . ASP A 1 509 ? -13.165 1.353 16.660 1.00 94.56 509 ASP A O 1
ATOM 3898 N N . TYR A 1 510 ? -11.038 0.653 16.398 1.00 94.00 510 TYR A N 1
ATOM 3899 C CA . TYR A 1 510 ? -10.854 0.133 17.748 1.00 94.00 510 TYR A CA 1
ATOM 3900 C C . TYR A 1 510 ? -11.051 1.212 18.806 1.00 94.00 510 TYR A C 1
ATOM 3902 O O . TYR A 1 510 ? -11.916 1.069 19.674 1.00 94.00 510 TYR A O 1
ATOM 3910 N N . TYR A 1 511 ? -10.336 2.333 18.717 1.00 93.62 511 TYR A N 1
ATOM 3911 C CA . TYR A 1 511 ? -10.475 3.408 19.696 1.00 93.62 511 TYR A CA 1
ATOM 3912 C C . TYR A 1 511 ? -11.861 4.074 19.667 1.00 93.62 511 TYR A C 1
ATOM 3914 O O . TYR A 1 511 ? -12.390 4.415 20.731 1.00 93.62 511 TYR A O 1
ATOM 3922 N N . ARG A 1 512 ? -12.513 4.187 18.498 1.00 92.12 512 ARG A N 1
ATOM 3923 C CA . ARG A 1 512 ? -13.924 4.614 18.413 1.00 92.12 512 ARG A CA 1
ATOM 3924 C C . ARG A 1 512 ? -14.841 3.645 19.153 1.00 92.12 512 ARG A C 1
ATOM 3926 O O . ARG A 1 512 ? -15.731 4.088 19.872 1.00 92.12 512 ARG A O 1
ATOM 3933 N N . SER A 1 513 ? -14.598 2.336 19.054 1.00 90.25 513 SER A N 1
ATOM 3934 C CA . SER A 1 513 ? -15.390 1.329 19.772 1.00 90.25 513 SER A CA 1
ATOM 3935 C C . SER A 1 513 ? -15.268 1.447 21.301 1.00 90.25 513 SER A C 1
ATOM 3937 O O . SER A 1 513 ? -16.220 1.141 22.027 1.00 90.25 513 SER A O 1
ATOM 3939 N N . LEU A 1 514 ? -14.123 1.918 21.807 1.00 89.06 514 LEU A N 1
ATOM 3940 C CA . LEU A 1 514 ? -13.874 2.129 23.237 1.00 89.06 514 LEU A CA 1
ATOM 3941 C C . LEU A 1 514 ? -14.439 3.453 23.768 1.00 89.06 514 LEU A C 1
ATOM 3943 O O . LEU A 1 514 ? -14.596 3.608 24.980 1.00 89.06 514 LEU A O 1
ATOM 3947 N N . THR A 1 515 ? -14.730 4.403 22.882 1.00 91.38 515 THR A N 1
ATOM 3948 C CA . THR A 1 515 ? -15.121 5.762 23.254 1.00 91.38 515 THR A CA 1
ATOM 3949 C C . THR A 1 515 ? -16.558 5.803 23.779 1.00 91.38 515 THR A C 1
ATOM 3951 O O . THR A 1 515 ? -17.461 5.179 23.226 1.00 91.38 515 THR A O 1
ATOM 3954 N N . SER A 1 516 ? -16.779 6.559 24.858 1.00 92.56 516 SER A N 1
ATOM 3955 C CA . SER A 1 516 ? -18.115 6.864 25.374 1.00 92.56 516 SER A CA 1
ATOM 3956 C C . SER A 1 516 ? -18.192 8.318 25.820 1.00 92.56 516 SER A C 1
ATOM 3958 O O . SER A 1 516 ? -17.270 8.852 26.442 1.00 92.56 516 SER A O 1
ATOM 3960 N N . TYR A 1 517 ? -19.305 8.962 25.491 1.00 92.50 517 TYR A N 1
ATOM 3961 C CA . TYR A 1 517 ? -19.546 10.371 25.736 1.00 92.50 517 TYR A CA 1
ATOM 3962 C C . TYR A 1 517 ? -20.521 10.599 26.904 1.00 92.50 517 TYR A C 1
ATOM 3964 O O . TYR A 1 517 ? -21.425 9.798 27.147 1.00 92.50 517 TYR A O 1
ATOM 3972 N N . PRO A 1 518 ? -20.405 11.739 27.617 1.00 94.19 518 PRO A N 1
ATOM 3973 C CA . PRO A 1 518 ? -19.435 12.823 27.416 1.00 94.19 518 PRO A CA 1
ATOM 3974 C C . PRO A 1 518 ? -18.043 12.523 28.004 1.00 94.19 518 PRO A C 1
ATOM 3976 O O . PRO A 1 518 ? -17.923 11.780 28.972 1.00 94.19 518 PRO A O 1
ATOM 3979 N N . MET A 1 519 ? -17.006 13.195 27.482 1.00 92.50 519 MET A N 1
ATOM 3980 C CA . MET A 1 519 ? -15.615 13.118 27.967 1.00 92.50 519 MET A CA 1
ATOM 3981 C C . MET A 1 519 ? -15.140 14.484 28.502 1.00 92.50 519 MET A C 1
ATOM 3983 O O . MET A 1 519 ? -14.593 15.293 27.745 1.00 92.50 519 MET A O 1
ATOM 3987 N N . PRO A 1 520 ? -15.396 14.828 29.779 1.00 90.69 520 PRO A N 1
ATOM 3988 C CA . PRO A 1 520 ? -15.010 16.128 30.315 1.00 90.69 520 PRO A CA 1
ATOM 3989 C C . PRO A 1 520 ? -13.486 16.268 30.424 1.00 90.69 520 PRO A C 1
ATOM 3991 O O . PRO A 1 520 ? -12.831 15.479 31.103 1.00 90.69 520 PRO A O 1
ATOM 3994 N N . LYS A 1 521 ? -12.940 17.356 29.861 1.00 88.19 521 LYS A N 1
ATOM 3995 C CA . LYS A 1 521 ? -11.498 17.688 29.874 1.00 88.19 521 LYS A CA 1
ATOM 3996 C C . LYS A 1 521 ? -10.836 17.594 31.259 1.00 88.19 521 LYS A C 1
ATOM 3998 O O . LYS A 1 521 ? -9.658 17.287 31.349 1.00 88.19 521 LYS A O 1
ATOM 4003 N N . ALA A 1 522 ? -11.584 17.892 32.324 1.00 86.06 522 ALA A N 1
ATOM 4004 C CA . ALA A 1 522 ? -11.072 17.951 33.695 1.00 86.06 522 ALA A CA 1
ATOM 4005 C C . ALA A 1 522 ? -11.031 16.593 34.420 1.00 86.06 522 ALA A C 1
ATOM 4007 O O . ALA A 1 522 ? -10.444 16.504 35.495 1.00 86.06 522 ALA A O 1
ATOM 4008 N N . THR A 1 523 ? -11.703 15.562 33.899 1.00 91.38 523 THR A N 1
ATOM 4009 C CA . THR A 1 523 ? -11.860 14.270 34.598 1.00 91.38 523 THR A CA 1
ATOM 4010 C C . THR A 1 523 ? -11.496 13.061 33.751 1.00 91.38 523 THR A C 1
ATOM 4012 O O . THR A 1 523 ? -11.259 11.993 34.308 1.00 91.38 523 THR A O 1
ATOM 4015 N N . THR A 1 524 ? -11.486 13.196 32.428 1.00 94.00 524 THR A N 1
ATOM 4016 C CA . THR A 1 524 ? -11.058 12.133 31.519 1.00 94.00 524 THR A CA 1
ATOM 4017 C C . THR A 1 524 ? -9.533 12.120 31.426 1.00 94.00 524 THR A C 1
ATOM 4019 O O . THR A 1 524 ? -8.909 13.180 31.385 1.00 94.00 524 THR A O 1
ATOM 4022 N N . SER A 1 525 ? -8.929 10.929 31.416 1.00 94.56 525 SER A N 1
ATOM 4023 C CA . SER A 1 525 ? -7.473 10.790 31.326 1.00 94.56 525 SER A CA 1
ATOM 4024 C C . SER A 1 525 ? -6.940 11.316 29.985 1.00 94.56 525 SER A C 1
ATOM 4026 O O . SER A 1 525 ? -7.645 11.295 28.973 1.00 94.56 525 SER A O 1
ATOM 4028 N N . SER A 1 526 ? -5.683 11.774 29.957 1.00 94.44 526 SER A N 1
ATOM 4029 C CA . SER A 1 526 ? -5.035 12.224 28.719 1.00 94.44 526 SER A CA 1
ATOM 4030 C C . SER A 1 526 ? -5.022 11.126 27.647 1.00 94.44 526 SER A C 1
ATOM 4032 O O . SER A 1 526 ? -5.299 11.426 26.488 1.00 94.44 526 SER A O 1
ATOM 4034 N N . ASN A 1 527 ? -4.765 9.865 28.026 1.00 95.19 527 ASN A N 1
ATOM 4035 C CA . ASN A 1 527 ? -4.772 8.735 27.092 1.00 95.19 527 ASN A CA 1
ATOM 4036 C C . ASN A 1 527 ? -6.169 8.479 26.519 1.00 95.19 527 ASN A C 1
ATOM 4038 O O . ASN A 1 527 ? -6.300 8.366 25.306 1.00 95.19 527 ASN A O 1
ATOM 4042 N N . ASP A 1 528 ? -7.224 8.475 27.339 1.00 95.25 528 ASP A N 1
ATOM 4043 C CA . ASP A 1 528 ? -8.586 8.238 26.839 1.00 95.25 528 ASP A CA 1
ATOM 4044 C C . ASP A 1 528 ? -9.051 9.358 25.902 1.00 95.25 528 ASP A C 1
ATOM 4046 O O . ASP A 1 528 ? -9.653 9.085 24.865 1.00 95.25 528 ASP A O 1
ATOM 4050 N N . ILE A 1 529 ? -8.723 10.620 26.215 1.00 93.88 529 ILE A N 1
ATOM 4051 C CA . ILE A 1 529 ? -8.990 11.750 25.310 1.00 93.88 529 ILE A CA 1
ATOM 4052 C C . ILE A 1 529 ? -8.270 11.548 23.974 1.00 93.88 529 ILE A C 1
ATOM 4054 O O . ILE A 1 529 ? -8.856 11.785 22.920 1.00 93.88 529 ILE A O 1
ATOM 4058 N N . VAL A 1 530 ? -7.009 11.117 23.998 1.00 95.94 530 VAL A N 1
ATOM 4059 C CA . VAL A 1 530 ? -6.214 10.955 22.775 1.00 95.94 530 VAL A CA 1
ATOM 4060 C C . VAL A 1 530 ? -6.630 9.727 21.978 1.00 95.94 530 VAL A C 1
ATOM 4062 O O . VAL A 1 530 ? -6.652 9.828 20.759 1.00 95.94 530 VAL A O 1
ATOM 4065 N N . ARG A 1 531 ? -7.057 8.628 22.611 1.00 96.31 531 ARG A N 1
ATOM 4066 C CA . ARG A 1 531 ? -7.688 7.487 21.924 1.00 96.31 531 ARG A CA 1
ATOM 4067 C C . ARG A 1 531 ? -8.936 7.925 21.169 1.00 96.31 531 ARG A C 1
ATOM 4069 O O . ARG A 1 531 ? -9.041 7.672 19.973 1.00 96.31 531 ARG A O 1
ATOM 4076 N N . ALA A 1 532 ? -9.835 8.653 21.834 1.00 95.19 532 ALA A N 1
ATOM 4077 C CA . ALA A 1 532 ? -11.034 9.177 21.184 1.00 95.19 532 ALA A CA 1
ATOM 4078 C C . ALA A 1 532 ? -10.675 10.095 20.005 1.00 95.19 532 ALA A C 1
ATOM 4080 O O . ALA A 1 532 ? -11.185 9.918 18.903 1.00 95.19 532 ALA A O 1
ATOM 4081 N N . LEU A 1 533 ? -9.734 11.027 20.194 1.00 95.00 533 LEU A N 1
ATOM 4082 C CA . LEU A 1 533 ? -9.282 11.904 19.112 1.00 95.00 533 LEU A CA 1
ATOM 4083 C C . LEU A 1 533 ? -8.575 11.142 17.984 1.00 95.00 533 LEU A C 1
ATOM 4085 O O . LEU A 1 533 ? -8.738 11.517 16.828 1.00 95.00 533 LEU A O 1
ATOM 4089 N N . PHE A 1 534 ? -7.804 10.097 18.277 1.00 97.31 534 PHE A N 1
ATOM 4090 C CA . PHE A 1 534 ? -7.189 9.248 17.258 1.00 97.31 534 PHE A CA 1
ATOM 4091 C C . PHE A 1 534 ? -8.275 8.582 16.414 1.00 97.31 534 PHE A C 1
ATOM 4093 O O . PHE A 1 534 ? -8.214 8.654 15.191 1.00 97.31 534 PHE A O 1
ATOM 4100 N N . GLY A 1 535 ? -9.296 8.010 17.060 1.00 95.12 535 GLY A N 1
ATOM 4101 C CA . GLY A 1 535 ? -10.459 7.434 16.388 1.00 95.12 535 GLY A CA 1
ATOM 4102 C C . GLY A 1 535 ? -11.142 8.414 15.430 1.00 95.12 535 GLY A C 1
ATOM 4103 O O . GLY A 1 535 ? -11.385 8.085 14.272 1.00 95.12 535 GLY A O 1
ATOM 4104 N N . GLU A 1 536 ? -11.372 9.648 15.878 1.00 92.69 536 GLU A N 1
ATOM 4105 C CA . GLU A 1 536 ? -11.971 10.710 15.057 1.00 92.69 536 GLU A CA 1
ATOM 4106 C C . GLU A 1 536 ? -11.067 11.163 13.895 1.00 92.69 536 GLU A C 1
ATOM 4108 O O . GLU A 1 536 ? -11.551 11.473 12.809 1.00 92.69 536 GLU A O 1
ATOM 4113 N N . ASN A 1 537 ? -9.745 11.207 14.099 1.00 94.69 537 ASN A N 1
ATOM 4114 C CA . ASN A 1 537 ? -8.781 11.642 13.078 1.00 94.69 537 ASN A CA 1
ATOM 4115 C C . ASN A 1 537 ? -8.326 10.508 12.141 1.00 94.69 537 ASN A C 1
ATOM 4117 O O . ASN A 1 537 ? -7.636 10.784 11.163 1.00 94.69 537 ASN A O 1
ATOM 4121 N N . SER A 1 538 ? -8.723 9.262 12.412 1.00 95.00 538 SER A N 1
ATOM 4122 C CA . SER A 1 538 ? -8.436 8.082 11.590 1.00 95.00 538 SER A CA 1
ATOM 4123 C C . SER A 1 538 ? -9.718 7.480 11.016 1.00 95.00 538 SER A C 1
ATOM 4125 O O . SER A 1 538 ? -10.050 6.317 11.235 1.00 95.00 538 SER A O 1
ATOM 4127 N N . THR A 1 539 ? -10.479 8.310 10.304 1.00 90.88 539 THR A N 1
ATOM 4128 C CA . THR A 1 539 ? -11.710 7.901 9.620 1.00 90.88 539 THR A CA 1
ATOM 4129 C C . THR A 1 539 ? -11.579 8.181 8.127 1.00 90.88 539 THR A C 1
ATOM 4131 O O . THR A 1 539 ? -11.251 9.300 7.742 1.00 90.88 539 THR A O 1
ATOM 4134 N N . ALA A 1 540 ? -11.871 7.173 7.306 1.00 92.88 540 ALA A N 1
ATOM 4135 C CA . ALA A 1 540 ? -11.985 7.277 5.853 1.00 92.88 540 ALA A CA 1
ATOM 4136 C C . ALA A 1 540 ? -13.283 6.605 5.394 1.00 92.88 540 ALA A C 1
ATOM 4138 O O . ALA A 1 540 ? -13.712 5.616 5.996 1.00 92.88 540 ALA A O 1
ATOM 4139 N N . ILE A 1 541 ? -13.907 7.146 4.348 1.00 89.94 541 ILE A N 1
ATOM 4140 C CA . ILE A 1 541 ? -15.189 6.665 3.810 1.00 89.94 541 ILE A CA 1
ATOM 4141 C C . ILE A 1 541 ? -15.029 5.797 2.561 1.00 89.94 541 ILE A C 1
ATOM 4143 O O . ILE A 1 541 ? -15.927 5.017 2.252 1.00 89.94 541 ILE A O 1
ATOM 4147 N N . TYR A 1 542 ? -13.917 5.916 1.833 1.00 90.81 542 TYR A N 1
ATOM 4148 C CA . TYR A 1 542 ? -13.641 5.113 0.644 1.00 90.81 542 TYR A CA 1
ATOM 4149 C C . TYR A 1 542 ? -13.112 3.722 1.033 1.00 90.81 542 TYR A C 1
ATOM 4151 O O . TYR A 1 542 ? -11.951 3.389 0.823 1.00 90.81 542 TYR A O 1
ATOM 4159 N N . ARG A 1 543 ? -13.976 2.922 1.663 1.00 89.94 543 ARG A N 1
ATOM 4160 C CA . ARG A 1 543 ? -13.721 1.532 2.069 1.00 89.94 543 ARG A CA 1
ATOM 4161 C C . ARG A 1 543 ? -15.022 0.738 2.082 1.00 89.94 543 ARG A C 1
ATOM 4163 O O . ARG A 1 543 ? -16.085 1.303 2.340 1.00 89.94 543 ARG A O 1
ATOM 4170 N N . LYS A 1 544 ? -14.947 -0.574 1.844 1.00 88.56 544 LYS A N 1
ATOM 4171 C CA . LYS A 1 544 ? -16.136 -1.448 1.805 1.00 88.56 544 LYS A CA 1
ATOM 4172 C C . LYS A 1 544 ? -16.903 -1.493 3.130 1.00 88.56 544 LYS A C 1
ATOM 4174 O O . LYS A 1 544 ? -18.116 -1.317 3.130 1.00 88.56 544 LYS A O 1
ATOM 4179 N N . TYR A 1 545 ? -16.209 -1.710 4.246 1.00 89.44 545 TYR A N 1
ATOM 4180 C CA . TYR A 1 545 ? -16.822 -1.823 5.571 1.00 89.44 545 TYR A CA 1
ATOM 4181 C C . TYR A 1 545 ? -16.390 -0.662 6.452 1.00 89.44 545 TYR A C 1
ATOM 4183 O O . TYR A 1 545 ? -15.198 -0.453 6.638 1.00 89.44 545 TYR A O 1
ATOM 4191 N N . THR A 1 546 ? -17.342 0.078 7.020 1.00 86.12 546 THR A N 1
ATOM 4192 C CA . THR A 1 546 ? -17.067 1.132 8.007 1.00 86.12 546 THR A CA 1
ATOM 4193 C C . THR A 1 546 ? -17.864 0.829 9.270 1.00 86.12 546 THR A C 1
ATOM 4195 O O . THR A 1 546 ? -19.090 0.895 9.214 1.00 86.12 546 THR A O 1
ATOM 4198 N N . PRO A 1 547 ? -17.236 0.518 10.417 1.00 86.88 547 PRO A N 1
ATOM 4199 C CA . PRO A 1 547 ? -17.985 0.126 11.602 1.00 86.88 547 PRO A CA 1
ATOM 4200 C C . PRO A 1 547 ? -18.785 1.297 12.176 1.00 86.88 547 PRO A C 1
ATOM 4202 O O . PRO A 1 547 ? -18.280 2.422 12.317 1.00 86.88 547 PRO A O 1
ATOM 4205 N N . ALA A 1 548 ? -20.032 1.010 12.557 1.00 87.75 548 ALA A N 1
ATOM 4206 C CA . ALA A 1 548 ? -20.872 1.943 13.292 1.00 87.75 548 ALA A CA 1
ATOM 4207 C C . ALA A 1 548 ? -20.208 2.312 14.626 1.00 87.75 548 ALA A C 1
ATOM 4209 O O . ALA A 1 548 ? -19.765 1.446 15.380 1.00 87.75 548 ALA A O 1
ATOM 4210 N N . MET A 1 549 ? -20.168 3.607 14.945 1.00 86.88 549 MET A N 1
ATOM 4211 C CA . MET A 1 549 ? -19.777 4.035 16.287 1.00 86.88 549 MET A CA 1
ATOM 4212 C C . MET A 1 549 ? -20.823 3.583 17.304 1.00 86.88 549 MET A C 1
ATOM 4214 O O . MET A 1 549 ? -22.023 3.786 17.107 1.00 86.88 549 MET A O 1
ATOM 4218 N N . SER A 1 550 ? -20.359 3.012 18.414 1.00 84.56 550 SER A N 1
ATOM 4219 C CA . SER A 1 550 ? -21.205 2.580 19.530 1.00 84.56 550 SER A CA 1
ATOM 4220 C C . SER A 1 550 ? -21.940 3.760 20.177 1.00 84.56 550 SER A C 1
ATOM 4222 O O . SER A 1 550 ? -23.124 3.648 20.511 1.00 84.56 550 SER A O 1
ATOM 4224 N N . ASP A 1 551 ? -21.258 4.899 20.296 1.00 90.44 551 ASP A N 1
ATOM 4225 C CA . ASP A 1 551 ? -21.744 6.120 20.929 1.00 90.44 551 ASP A CA 1
ATOM 4226 C C . ASP A 1 551 ? -21.455 7.344 20.042 1.00 90.44 551 ASP A C 1
ATOM 4228 O O . ASP A 1 551 ? -20.308 7.733 19.842 1.00 90.44 551 ASP A O 1
ATOM 4232 N N . LEU A 1 552 ? -22.512 7.966 19.509 1.00 90.69 552 LEU A N 1
ATOM 4233 C CA . LEU A 1 552 ? -22.434 9.210 18.724 1.00 90.69 552 LEU A CA 1
ATOM 4234 C C . LEU A 1 552 ? -22.646 10.467 19.588 1.00 90.69 552 LEU A C 1
ATOM 4236 O O . LEU A 1 552 ? -22.788 11.578 19.066 1.00 90.69 552 LEU A O 1
ATOM 4240 N N . GLY A 1 553 ? -22.717 10.313 20.912 1.00 91.44 553 GLY A N 1
ATOM 4241 C CA . GLY A 1 553 ? -22.885 11.399 21.864 1.00 91.44 553 GLY A CA 1
ATOM 4242 C C . GLY A 1 553 ? -24.101 12.276 21.561 1.00 91.44 553 GLY A C 1
ATOM 4243 O O . GLY A 1 553 ? -25.234 11.813 21.442 1.00 91.44 553 GLY A O 1
ATOM 4244 N N . SER A 1 554 ? -23.872 13.586 21.456 1.00 92.06 554 SER A N 1
ATOM 4245 C CA . SER A 1 554 ? -24.926 14.570 21.181 1.00 92.06 554 SER A CA 1
ATOM 4246 C C . SER A 1 554 ? -25.245 14.751 19.694 1.00 92.06 554 SER A C 1
ATOM 4248 O O . SER A 1 554 ? -26.150 15.524 19.371 1.00 92.06 554 SER A O 1
ATOM 4250 N N . PHE A 1 555 ? -24.527 14.077 18.789 1.00 92.75 555 PHE A N 1
ATOM 4251 C CA . PHE A 1 555 ? -24.736 14.212 17.349 1.00 92.75 555 PHE A CA 1
ATOM 4252 C C . PHE A 1 555 ? -25.975 13.444 16.875 1.00 92.75 555 PHE A C 1
ATOM 4254 O O . PHE A 1 555 ? -26.815 14.002 16.168 1.00 92.75 555 PHE A O 1
ATOM 4261 N N . SER A 1 556 ? -26.106 12.171 17.262 1.00 92.12 556 SER A N 1
ATOM 4262 C CA . SER A 1 556 ? -27.206 11.297 16.836 1.00 92.12 556 SER A CA 1
ATOM 4263 C C . SER A 1 556 ? -27.329 10.054 17.733 1.00 92.12 556 SER A C 1
ATOM 4265 O O . SER A 1 556 ? -26.577 9.877 18.684 1.00 92.12 556 SER A O 1
ATOM 4267 N N . ARG A 1 557 ? -28.282 9.175 17.413 1.00 88.12 557 ARG A N 1
ATOM 4268 C CA . ARG A 1 557 ? -28.335 7.786 17.899 1.00 88.12 557 ARG A CA 1
ATOM 4269 C C . ARG A 1 557 ? -27.500 6.876 16.993 1.00 88.12 557 ARG A C 1
ATOM 4271 O O . ARG A 1 557 ? -27.402 7.160 15.802 1.00 88.12 557 ARG A O 1
ATOM 4278 N N . SER A 1 558 ? -26.975 5.777 17.528 1.00 82.31 558 SER A N 1
ATOM 4279 C CA . SER A 1 558 ? -26.131 4.817 16.797 1.00 82.31 558 SER A CA 1
ATOM 4280 C C . SER A 1 558 ? -26.901 3.719 16.054 1.00 82.31 558 SER A C 1
ATOM 4282 O O . SER A 1 558 ? -26.317 3.042 15.219 1.00 82.31 558 SER A O 1
ATOM 4284 N N . THR A 1 559 ? -28.206 3.557 16.303 1.00 84.12 559 THR A N 1
ATOM 4285 C CA . THR A 1 559 ? -29.024 2.494 15.693 1.00 84.12 559 THR A CA 1
ATOM 4286 C C . THR A 1 559 ? -30.201 3.037 14.883 1.00 84.12 559 THR A C 1
ATOM 4288 O O . THR A 1 559 ? -30.906 3.981 15.273 1.00 84.12 559 THR A O 1
ATOM 4291 N N . PHE A 1 560 ? -30.419 2.422 13.725 1.00 89.75 560 PHE A N 1
ATOM 4292 C CA . PHE A 1 560 ? -31.472 2.744 12.768 1.00 89.75 560 PHE A CA 1
ATOM 4293 C C . PHE A 1 560 ? -32.178 1.453 12.333 1.00 89.75 560 PHE A C 1
ATOM 4295 O O . PHE A 1 560 ? -31.675 0.367 12.582 1.00 89.75 560 PHE A O 1
ATOM 4302 N N . SER A 1 561 ? -33.388 1.578 11.784 1.00 89.56 561 SER A N 1
ATOM 4303 C CA . SER A 1 561 ? -34.174 0.431 11.312 1.00 89.56 561 SER A CA 1
ATOM 4304 C C . SER A 1 561 ? -33.806 0.119 9.868 1.00 89.56 561 SER A C 1
ATOM 4306 O O . SER A 1 561 ? -33.756 1.055 9.070 1.00 89.56 561 SER A O 1
ATOM 4308 N N . ASP A 1 562 ? -33.665 -1.160 9.530 1.00 88.88 562 ASP A N 1
ATOM 4309 C CA . ASP A 1 562 ? -33.304 -1.616 8.177 1.00 88.88 562 ASP A CA 1
ATOM 4310 C C . ASP A 1 562 ? -34.322 -1.173 7.114 1.00 88.88 562 ASP A C 1
ATOM 4312 O O . ASP A 1 562 ? -33.953 -0.892 5.981 1.00 88.88 562 ASP A O 1
ATOM 4316 N N . ASP A 1 563 ? -35.592 -0.987 7.495 1.00 91.94 563 ASP A N 1
ATOM 4317 C CA . ASP A 1 563 ? -36.658 -0.427 6.642 1.00 91.94 563 ASP A CA 1
ATOM 4318 C C . ASP A 1 563 ? -36.355 0.985 6.080 1.00 91.94 563 ASP A C 1
ATOM 4320 O O . ASP A 1 563 ? -37.118 1.500 5.263 1.00 91.94 563 ASP A O 1
ATOM 4324 N N . LEU A 1 564 ? -35.293 1.655 6.549 1.00 90.88 564 LEU A N 1
ATOM 4325 C CA . LEU A 1 564 ? -34.825 2.947 6.030 1.00 90.88 564 LEU A CA 1
ATOM 4326 C C . LEU A 1 564 ? -33.826 2.816 4.869 1.00 90.88 564 LEU A C 1
ATOM 4328 O O . LEU A 1 564 ? -33.485 3.834 4.266 1.00 90.88 564 LEU A O 1
ATOM 4332 N N . LEU A 1 565 ? -33.332 1.609 4.586 1.00 92.25 565 LEU A N 1
ATOM 4333 C CA . LEU A 1 565 ? -32.398 1.345 3.497 1.00 92.25 565 LEU A CA 1
ATOM 4334 C C . LEU A 1 565 ? -33.162 1.234 2.174 1.00 92.25 565 LEU A C 1
ATOM 4336 O O . LEU A 1 565 ? -34.043 0.391 2.015 1.00 92.25 565 LEU A O 1
ATOM 4340 N N . GLU A 1 566 ? -32.824 2.091 1.212 1.00 92.50 566 GLU A N 1
ATOM 4341 C CA . GLU A 1 566 ? -33.450 2.108 -0.110 1.00 92.50 566 GLU A CA 1
ATOM 4342 C C . GLU A 1 566 ? -32.487 2.595 -1.200 1.00 92.50 566 GLU A C 1
ATOM 4344 O O . GLU A 1 566 ? -31.607 3.424 -0.957 1.00 92.50 566 GLU A O 1
ATOM 4349 N N . ASP A 1 567 ? -32.705 2.124 -2.431 1.00 92.19 567 ASP A N 1
ATOM 4350 C CA . ASP A 1 567 ? -32.074 2.686 -3.624 1.00 92.19 567 ASP A CA 1
ATOM 4351 C C . ASP A 1 567 ? -32.767 3.996 -4.012 1.00 92.19 567 ASP A C 1
ATOM 4353 O O . ASP A 1 567 ? -33.954 4.020 -4.357 1.00 92.19 567 ASP A O 1
ATOM 4357 N N . VAL A 1 568 ? -32.017 5.101 -4.014 1.00 90.44 568 VAL A N 1
ATOM 4358 C CA . VAL A 1 568 ? -32.568 6.433 -4.296 1.00 90.44 568 VAL A CA 1
ATOM 4359 C C . VAL A 1 568 ? -31.947 7.044 -5.546 1.00 90.44 568 VAL A C 1
ATOM 4361 O O . VAL A 1 568 ? -30.753 7.326 -5.602 1.00 90.44 568 VAL A O 1
ATOM 4364 N N . ASN A 1 569 ? -32.791 7.369 -6.527 1.00 91.38 569 ASN A N 1
ATOM 4365 C CA . ASN A 1 569 ? -32.403 8.168 -7.688 1.00 91.38 569 ASN A CA 1
ATOM 4366 C C . ASN A 1 569 ? -32.734 9.648 -7.457 1.00 91.38 569 ASN A C 1
ATOM 4368 O O . ASN A 1 569 ? -33.906 10.026 -7.380 1.00 91.38 569 ASN A O 1
ATOM 4372 N N . VAL A 1 570 ? -31.711 10.507 -7.392 1.00 89.81 570 VAL A N 1
ATOM 4373 C CA . VAL A 1 570 ? -31.878 11.952 -7.166 1.00 89.81 570 VAL A CA 1
ATOM 4374 C C . VAL A 1 570 ? -31.390 12.749 -8.374 1.00 89.81 570 VAL A C 1
ATOM 4376 O O . VAL A 1 570 ? -30.216 12.716 -8.728 1.00 89.81 570 VAL A O 1
ATOM 4379 N N . SER A 1 571 ? -32.279 13.534 -8.986 1.00 90.56 571 SER A N 1
ATOM 4380 C CA . SER A 1 571 ? -31.895 14.527 -9.996 1.00 90.56 571 SER A CA 1
ATOM 4381 C C . SER A 1 571 ? -31.512 15.847 -9.328 1.00 90.56 571 SER A C 1
ATOM 4383 O O . SER A 1 571 ? -32.339 16.481 -8.668 1.00 90.56 571 SER A O 1
ATOM 4385 N N . LEU A 1 572 ? -30.263 16.279 -9.511 1.00 88.69 572 LEU A N 1
ATOM 4386 C CA . LEU A 1 572 ? -29.726 17.504 -8.920 1.00 88.69 572 LEU A CA 1
ATOM 4387 C C . LEU A 1 572 ? -29.304 18.497 -10.001 1.00 88.69 572 LEU A C 1
ATOM 4389 O O . LEU A 1 572 ? -28.615 18.152 -10.955 1.00 88.69 572 LEU A O 1
ATOM 4393 N N . THR A 1 573 ? -29.661 19.765 -9.811 1.00 88.50 573 THR A N 1
ATOM 4394 C CA . THR A 1 573 ? -29.039 20.873 -10.542 1.00 88.50 573 THR A CA 1
ATOM 4395 C C . THR A 1 573 ? -27.809 21.334 -9.767 1.00 88.50 573 THR A C 1
ATOM 4397 O O . THR A 1 573 ? -27.923 21.653 -8.578 1.00 88.50 573 THR A O 1
ATOM 4400 N N . SER A 1 574 ? -26.651 21.367 -10.433 1.00 82.81 574 SER A N 1
ATOM 4401 C CA . SER A 1 574 ? -25.387 21.805 -9.829 1.00 82.81 574 SER A CA 1
ATOM 4402 C C . SER A 1 574 ? -25.502 23.220 -9.251 1.00 82.81 574 SER A C 1
ATOM 4404 O O . SER A 1 574 ? -26.103 24.109 -9.857 1.00 82.81 574 SER A O 1
ATOM 4406 N N . ALA A 1 575 ? -24.937 23.422 -8.062 1.00 85.19 575 ALA A N 1
ATOM 4407 C CA . ALA A 1 575 ? -24.892 24.705 -7.374 1.00 85.19 575 ALA A CA 1
ATOM 4408 C C . ALA A 1 575 ? -23.587 24.823 -6.576 1.00 85.19 575 ALA A C 1
ATOM 4410 O O . ALA A 1 575 ? -23.155 23.861 -5.946 1.00 85.19 575 ALA A O 1
ATOM 4411 N N . THR A 1 576 ? -22.978 26.010 -6.576 1.00 86.88 576 THR A N 1
ATOM 4412 C CA . THR A 1 576 ? -21.772 26.314 -5.788 1.00 86.88 576 THR A CA 1
ATOM 4413 C C . THR A 1 576 ? -22.163 26.784 -4.375 1.00 86.88 576 THR A C 1
ATOM 4415 O O . THR A 1 576 ? -23.052 27.631 -4.267 1.00 86.88 576 THR A O 1
ATOM 4418 N N . PRO A 1 577 ? -21.515 26.320 -3.287 1.00 86.69 577 PRO A N 1
ATOM 4419 C CA . PRO A 1 577 ? -20.421 25.345 -3.254 1.00 86.69 577 PRO A CA 1
ATOM 4420 C C . PRO A 1 577 ? -20.873 23.875 -3.319 1.00 86.69 577 PRO A C 1
ATOM 4422 O O . PRO A 1 577 ? -20.089 23.050 -3.769 1.00 86.69 577 PRO A O 1
ATOM 4425 N N . PHE A 1 578 ? -22.105 23.543 -2.914 1.00 90.12 578 PHE A N 1
ATOM 4426 C CA . PHE A 1 578 ? -22.662 22.184 -3.006 1.00 90.12 578 PHE A CA 1
ATOM 4427 C C . PHE A 1 578 ? -24.204 22.183 -3.025 1.00 90.12 578 PHE A C 1
ATOM 4429 O O . PHE A 1 578 ? -24.853 23.185 -2.707 1.00 90.12 578 PHE A O 1
ATOM 4436 N N . LYS A 1 579 ? -24.803 21.028 -3.352 1.00 89.38 579 LYS A N 1
ATOM 4437 C CA . LYS A 1 579 ? -26.250 20.761 -3.293 1.00 89.38 579 LYS A CA 1
ATOM 4438 C C . LYS A 1 579 ? -26.510 19.466 -2.518 1.00 89.38 579 LYS A C 1
ATOM 4440 O O . LYS A 1 579 ? -25.840 18.471 -2.749 1.00 89.38 579 LYS A O 1
ATOM 4445 N N . THR A 1 580 ? -27.494 19.473 -1.619 1.00 89.00 580 THR A N 1
ATOM 4446 C CA . THR A 1 580 ? -27.900 18.270 -0.870 1.00 89.00 580 THR A CA 1
ATOM 4447 C C . THR A 1 580 ? -28.753 17.326 -1.723 1.00 89.00 580 THR A C 1
ATOM 4449 O O . THR A 1 580 ? -29.670 17.782 -2.412 1.00 89.00 580 THR A O 1
ATOM 4452 N N . SER A 1 581 ? -28.486 16.022 -1.618 1.00 89.50 581 SER A N 1
ATOM 4453 C CA . SER A 1 581 ? -29.332 14.939 -2.138 1.00 89.50 581 SER A CA 1
ATOM 4454 C C . SER A 1 581 ? -30.589 14.699 -1.296 1.00 89.50 581 SER A C 1
ATOM 4456 O O . SER A 1 581 ? -31.548 14.119 -1.792 1.00 89.50 581 SER A O 1
ATOM 4458 N N . ARG A 1 582 ? -30.602 15.171 -0.037 1.00 89.75 582 ARG A N 1
ATOM 4459 C CA . ARG A 1 582 ? -31.584 14.819 1.010 1.00 89.75 582 ARG A CA 1
ATOM 4460 C C . ARG A 1 582 ? -31.634 13.323 1.347 1.00 89.75 582 ARG A C 1
ATOM 4462 O O . ARG A 1 582 ? -32.627 12.865 1.901 1.00 89.75 582 ARG A O 1
ATOM 4469 N N . THR A 1 583 ? -30.563 12.602 1.046 1.00 91.00 583 THR A N 1
ATOM 4470 C CA . THR A 1 583 ? -30.322 11.223 1.480 1.00 91.00 583 THR A CA 1
ATOM 4471 C C . THR A 1 583 ? -29.240 11.213 2.561 1.00 91.00 583 THR A C 1
ATOM 4473 O O . THR A 1 583 ? -28.455 12.160 2.659 1.00 91.00 583 THR A O 1
ATOM 4476 N N . TYR A 1 584 ? -29.219 10.170 3.389 1.00 90.56 584 TYR A N 1
ATOM 4477 C CA . TYR A 1 584 ? -28.268 10.012 4.489 1.00 90.56 584 TYR A CA 1
ATOM 4478 C C . TYR A 1 584 ? -27.630 8.627 4.415 1.00 90.56 584 TYR A C 1
ATOM 4480 O O . TYR A 1 584 ? -28.331 7.654 4.157 1.00 90.56 584 TYR A O 1
ATOM 4488 N N . ALA A 1 585 ? -26.325 8.546 4.675 1.00 89.88 585 ALA A N 1
ATOM 4489 C CA . ALA A 1 585 ? -25.671 7.283 4.993 1.00 89.88 585 ALA A CA 1
ATOM 4490 C C . ALA A 1 585 ? -26.000 6.913 6.445 1.00 89.88 585 ALA A C 1
ATOM 4492 O O . ALA A 1 585 ? -25.917 7.773 7.332 1.00 89.88 585 ALA A O 1
ATOM 4493 N N . LEU A 1 586 ? -26.401 5.666 6.685 1.00 90.75 586 LEU A N 1
ATOM 4494 C CA . LEU A 1 586 ? -26.621 5.161 8.038 1.00 90.75 586 LEU A CA 1
ATOM 4495 C C . LEU A 1 586 ? -25.299 4.608 8.605 1.00 90.75 586 LEU A C 1
ATOM 4497 O O . LEU A 1 586 ? -24.498 4.070 7.843 1.00 90.75 586 LEU A O 1
ATOM 4501 N N . PRO A 1 587 ? -25.024 4.757 9.916 1.00 89.81 587 PRO A N 1
ATOM 4502 C CA . PRO A 1 587 ? -23.801 4.227 10.519 1.00 89.81 587 PRO A CA 1
ATOM 4503 C C . PRO A 1 587 ? -23.693 2.712 10.331 1.00 89.81 587 PRO A C 1
ATOM 4505 O O . PRO A 1 587 ? -24.647 2.008 10.638 1.00 89.81 587 PRO A O 1
ATOM 4508 N N . GLY A 1 588 ? -22.533 2.216 9.894 1.00 87.06 588 GLY A N 1
ATOM 4509 C CA . GLY A 1 588 ? -22.315 0.777 9.689 1.00 87.06 588 GLY A CA 1
ATOM 4510 C C . GLY A 1 588 ? -22.720 0.256 8.311 1.00 87.06 588 GLY A C 1
ATOM 4511 O O . GLY A 1 588 ? -22.283 -0.823 7.928 1.00 87.06 588 GLY A O 1
ATOM 4512 N N . GLU A 1 589 ? -23.514 1.020 7.561 1.00 89.75 589 GLU A N 1
ATOM 4513 C CA . GLU A 1 589 ? -24.132 0.554 6.322 1.00 89.75 589 GLU A CA 1
ATOM 4514 C C . GLU A 1 589 ? -23.302 0.926 5.094 1.00 89.75 589 GLU A C 1
ATOM 4516 O O . GLU A 1 589 ? -22.797 2.047 4.967 1.00 89.75 589 GLU A O 1
ATOM 4521 N N . ILE A 1 590 ? -23.190 -0.017 4.158 1.00 89.50 590 ILE A N 1
ATOM 4522 C CA . ILE A 1 590 ? -22.458 0.178 2.905 1.00 89.50 590 ILE A CA 1
ATOM 4523 C C . ILE A 1 590 ? -23.278 1.081 1.979 1.00 89.50 590 ILE A C 1
ATOM 4525 O O . ILE A 1 590 ? -24.452 0.822 1.717 1.00 89.50 590 ILE A O 1
ATOM 4529 N N . VAL A 1 591 ? -22.647 2.124 1.434 1.00 89.44 591 VAL A N 1
ATOM 4530 C CA . VAL A 1 591 ? -23.284 3.057 0.496 1.00 89.44 591 VAL A CA 1
ATOM 4531 C C . VAL A 1 591 ? -22.513 3.089 -0.817 1.00 89.44 591 VAL A C 1
ATOM 4533 O O . VAL A 1 591 ? -21.330 3.416 -0.844 1.00 89.44 591 VAL A O 1
ATOM 4536 N N . SER A 1 592 ? -23.207 2.819 -1.923 1.00 89.88 592 SER A N 1
ATOM 4537 C CA . SER A 1 592 ? -22.683 3.021 -3.275 1.00 89.88 592 SER A CA 1
ATOM 4538 C C . SER A 1 592 ? -23.310 4.262 -3.902 1.00 89.88 592 SER A C 1
ATOM 4540 O O . SER A 1 592 ? -24.526 4.451 -3.855 1.00 89.88 592 SER A O 1
ATOM 4542 N N . VAL A 1 593 ? -22.481 5.129 -4.489 1.00 89.25 593 VAL A N 1
ATOM 4543 C CA . VAL A 1 593 ? -22.936 6.352 -5.159 1.00 89.25 593 VAL A CA 1
ATOM 4544 C C . VAL A 1 593 ? -22.418 6.372 -6.587 1.00 89.25 593 VAL A C 1
ATOM 4546 O O . VAL A 1 593 ? -21.238 6.603 -6.839 1.00 89.25 593 VAL A O 1
ATOM 4549 N N . THR A 1 594 ? -23.331 6.211 -7.539 1.00 88.69 594 THR A N 1
ATOM 4550 C CA . THR A 1 594 ? -23.070 6.471 -8.958 1.00 88.69 594 THR A CA 1
ATOM 4551 C C . THR A 1 594 ? -23.709 7.789 -9.365 1.00 88.69 594 THR A C 1
ATOM 4553 O O . THR A 1 594 ? -24.849 8.066 -8.993 1.00 88.69 594 THR A O 1
ATOM 4556 N N . TYR A 1 595 ? -23.018 8.590 -10.172 1.00 85.12 595 TYR A N 1
ATOM 4557 C CA . TYR A 1 595 ? -23.611 9.775 -10.780 1.00 85.12 595 TYR A CA 1
ATOM 4558 C C . TYR A 1 595 ? -23.324 9.797 -12.277 1.00 85.12 595 TYR A C 1
ATOM 4560 O O . TYR A 1 595 ? -22.258 9.393 -12.731 1.00 85.12 595 TYR A O 1
ATOM 4568 N N . SER A 1 596 ? -24.286 10.299 -13.040 1.00 82.94 596 SER A N 1
ATOM 4569 C CA . SER A 1 596 ? -24.092 10.682 -14.432 1.00 82.94 596 SER A CA 1
ATOM 4570 C C . SER A 1 596 ? -24.397 12.165 -14.559 1.00 82.94 596 SER A C 1
ATOM 4572 O O . SER A 1 596 ? -25.266 12.709 -13.870 1.00 82.94 596 SER A O 1
ATOM 4574 N N . ARG A 1 597 ? -23.650 12.843 -15.422 1.00 78.62 597 ARG A N 1
ATOM 4575 C CA . ARG A 1 597 ? -23.937 14.221 -15.791 1.00 78.62 597 ARG A CA 1
ATOM 4576 C C . ARG A 1 597 ? -24.698 14.173 -17.106 1.00 78.62 597 ARG A C 1
ATOM 4578 O O . ARG A 1 597 ? -24.190 13.645 -18.084 1.00 78.62 597 ARG A O 1
ATOM 4585 N N . SER A 1 598 ? -25.919 14.698 -17.134 1.00 70.62 598 SER A N 1
ATOM 4586 C CA . SER A 1 598 ? -26.538 15.036 -18.412 1.00 70.62 598 SER A CA 1
ATOM 4587 C C . SER A 1 598 ? -25.755 16.221 -18.967 1.00 70.62 598 SER A C 1
ATOM 4589 O O . SER A 1 598 ? -25.803 17.301 -18.371 1.00 70.62 598 SER A O 1
ATOM 4591 N N . ASP A 1 599 ? -24.977 16.007 -20.021 1.00 58.72 599 ASP A N 1
ATOM 4592 C CA . ASP A 1 599 ? -24.227 17.075 -20.670 1.00 58.72 599 ASP A CA 1
ATOM 4593 C C . ASP A 1 599 ? -25.160 18.232 -21.056 1.00 58.72 599 ASP A C 1
ATOM 4595 O O . ASP A 1 599 ? -26.253 18.028 -21.595 1.00 58.72 599 ASP A O 1
ATOM 4599 N N . ASP A 1 600 ? -24.723 19.456 -20.754 1.00 41.78 600 ASP A N 1
ATOM 4600 C CA . ASP A 1 600 ? -25.202 20.634 -21.466 1.00 41.78 600 ASP A CA 1
ATOM 4601 C C . ASP A 1 600 ? -24.798 20.476 -22.944 1.00 41.78 600 ASP A C 1
ATOM 4603 O O . ASP A 1 600 ? -23.665 20.096 -23.247 1.00 41.78 600 ASP A O 1
ATOM 4607 N N . LEU A 1 601 ? -25.754 20.757 -23.831 1.00 34.41 601 LEU A N 1
ATOM 4608 C CA . LEU A 1 601 ? -25.593 20.942 -25.279 1.00 34.41 601 LEU A CA 1
ATOM 4609 C C . LEU A 1 601 ? -24.377 21.790 -25.682 1.00 34.41 601 LEU A C 1
ATOM 4611 O O . LEU A 1 601 ? -24.099 22.795 -24.984 1.00 34.41 601 LEU A O 1
#